Protein AF-A0A914SCD6-F1 (afdb_monomer)

Nearest PDB structures (foldseek):
  3iyv-assembly1_A  TM=6.593E-01  e=2.118E-25  Bos taurus
  5ods-assembly1_A  TM=9.027E-01  e=3.801E-19  Mus musculus
  5ods-assembly2_B  TM=9.040E-01  e=3.652E-19  Mus musculus
  6yai-assembly1_E  TM=6.264E-01  e=4.117E-19  Sus scrofa
  1bpo-assembly1_B  TM=8.041E-01  e=1.559E-13  Rattus norvegicus

Solvent-accessible surface area (backbone atoms only — not comparable to full-atom values): 30421 Å² total; per-residue (Å²): 130,85,79,73,74,76,74,79,79,78,81,74,92,81,86,79,89,78,91,68,92,52,94,88,54,47,83,71,48,78,44,74,17,76,67,70,43,30,37,39,36,34,31,64,75,38,34,40,37,31,24,34,62,88,81,63,46,80,74,48,76,52,77,52,94,64,98,43,59,78,68,46,77,45,81,34,69,94,65,31,27,36,36,33,33,21,73,80,70,48,78,46,78,49,62,76,53,64,80,52,54,41,61,50,32,45,74,71,70,35,50,71,57,27,44,54,50,18,61,75,54,71,33,66,68,29,66,62,51,51,50,55,50,38,49,41,28,48,70,73,67,60,38,59,66,62,28,21,42,54,32,48,74,32,76,88,48,69,39,74,66,51,53,50,58,32,58,73,45,73,58,56,94,87,42,43,43,42,56,51,34,52,50,39,30,66,67,40,90,86,47,57,36,50,62,67,58,29,45,54,56,46,52,51,30,54,76,69,72,37,64,66,60,52,54,51,38,52,75,69,59,33,49,42,53,34,70,70,50,20,60,63,34,39,80,80,37,57,72,59,17,45,53,29,29,62,72,34,65,82,41,64,69,61,44,45,50,53,30,54,76,69,67,44,52,74,55,41,56,54,48,27,63,76,68,73,48,85,73,65,61,66,63,50,49,53,52,39,54,75,66,66,47,93,56,44,29,57,46,54,39,59,36,42,68,38,91,74,51,79,42,60,60,68,59,53,50,50,54,27,59,77,71,68,39,58,70,45,43,50,54,22,48,58,65,70,49,71,81,59,50,68,91,46,12,68,59,47,33,49,56,43,52,53,24,43,76,75,38,49,73,59,27,51,51,42,61,76,66,54,69,65,85,47,41,57,43,67,62,50,19,56,50,26,47,77,63,66,40,48,72,60,19,46,76,38,50,87,50,61,70,59,40,43,53,49,63,71,68,58,86,75,83,60,59,70,61,52,42,56,52,47,69,74,47,53,57,66,56,31,47,54,41,38,49,49,31,53,74,77,42,57,76,69,38,34,51,47,31,32,51,40,47,55,76,40,29,85,72,58,33,61,73,56,55,52,52,50,31,58,75,71,65,36,61,68,47,45,36,57,34,34,66,72,41,48,91,80,55,75,51,35,67,55,47,46,51,36,36,54,36,25,51,76,70,68,36,54,68,60,30,50,47,47,69,70,74,53,85,45,47,64,66,69,62,51,54,53,50,55,66,72,62,66,72,79,84,127

Foldseek 3Di:
DPPDPDPDPPQDDDDDDDDDPDDPKDWPDWDAQPLQQWIWTAIQQQWIWIARNRPRHTQDIDHDDDPATFDDKADDRVQSWIWTQHPVRDIDTDHDDLQCSLVSCVVVVNLVCSLVRCVVNVGPPNLVSLVVVLCCVVPPVVPLLVSLLSLLVDVSNLDPVNLVSQQPDDADPNHGSSNSNVVSNVVPLPAARDPVNQCVVLLVCVVVVNVVVVVVCVVSNRYQQDDVSLVSCCVNDVVVSLSSCVNNLPCLVVNLLSCLVVLVLVVSVVSCVVSVNQDPLLVSLLVSVVVVDPCSLVNLLVQVPDVVRSDDNVSSLVSCVVVVVLVSNLSNLLVNCQVQDLVCQDVVQVNLLSCLVPPVVVSCVCLVVVSHDNHDLQVSLVSCVVSVVLLSNLVSDPDLVSNLVSLLVDPDDPLVSVLVSLVVDALVSSLVSLLSLLQNHDPVSLVSSLVSCQVCVVRNDVVSVLCSCVVSVVLVSSQSSLVSCVVPDLAQVSLLVNLVSCLVVVVVVVNVVSVVPPPRYDPVSSVVVVVVSPDDDD

Secondary structure (DSSP, 8-state):
------PPP-PPPP-------STT--EEEEEEETTTTEEEEEETTSEEEEEETTT--EEEEEE---SS-EEEEEEEGGGTEEEEEETT--EEEE---TTTHHHHHHHTT-HHHHHHHHHHTT-TTHHHHHHHHHHIIIIIS--HHHHHHHHHH-GGG-SHHHHHHHHHSPPBTTB-HHHHHHHHHHHSTTPPP-HHHHHHHHHHHHHTT-HHHHHHHHHTT-S---HHHHHHHHTT-HHHHHHHHHHH-S-HHHHHHHHHHHT-HHHHHHHHHHHT----HHHHHHHHHHTT-TTHHHHHHHHHTSSS-SS-HHHHHHHHHHTT-HHHHHHHHHHHTTT--GGGHHHHHHHHHHHHHH-HHHHHHHHHHT--SSS-HHHHHHHHHHTT-HHHHHHH---HHHHHHHHHH-SS--HHHHHHHHTTS-HHHHHHHHHHHHHS--HHHHHHHHHHHHHTHHHH-HHHHHHHHHHTT-HHHHHHHHHHHTTT---HHHHHHHHHHHHHTT-HHHHHHHHHH--SS-HHHHHHHHHHTT----

Sequence (538 aa):
VEVSPGGPETYQKKAVDIPFNDAGDFPVAIRVSEKYGLIHLLSKFNNIFAYELESMTPVYHSAIKLSAPAQLVAAWDQIGGYTVLTQDFNLVAISVNDMNIVPFMVHNGKHDLALKFATRCALPGAEELVVRRFEQLFHNDRDYFKAAELAAATPVLRTPETLRLFRQLPAVNGTSAANVYFNAILKNANAVLNKIETLEICNCAIAQNRPELIEKLLTEKKLTSCEELGDAVKRVNPRLAMKVYIEANDCPGKVVQLLAEQGDFDKIITYCQNTNYAPDYVGILRNVITSHSPKTAEFAYTLASQTPPLVDPEKIVDCFEEFSEVENCTKFLFRYLTQDTPENGRLQTRAIEMNLNHAPTVAEAILSRRIFNHYDKPYIAQLCEKAQLYTHALELYDNVSDIKRVLTLINKFDNDKIVEFCGKLSAEDCYECVEELVKHGGPERVQLACLIATKYSDFLGPDKIIKLFEHHRQNGALFFYLQSIVNHSTDPEVHFKYIQAAVRHKQIKDAERVCRESSYYDPSQVIAFLKEANLQTH

Radius of gyration: 52.38 Å; Cα contacts (8 Å, |Δi|>4): 637; chains: 1; bounding box: 115×58×143 Å

pLDDT: mean 86.35, std 8.69, range [26.77, 95.38]

Structure (mmCIF, N/CA/C/O backbone):
data_AF-A0A914SCD6-F1
#
_entry.id   AF-A0A914SCD6-F1
#
loop_
_atom_site.group_PDB
_atom_site.id
_atom_site.type_symbol
_atom_site.label_atom_id
_atom_site.label_alt_id
_atom_site.label_comp_id
_atom_site.label_asym_id
_atom_site.label_entity_id
_atom_site.label_seq_id
_atom_site.pdbx_PDB_ins_code
_atom_site.Cartn_x
_atom_site.Cartn_y
_atom_site.Cartn_z
_atom_site.occupancy
_atom_site.B_iso_or_equiv
_atom_site.auth_seq_id
_atom_site.auth_comp_id
_atom_site.auth_asym_id
_atom_site.auth_atom_id
_atom_site.pdbx_PDB_model_num
ATOM 1 N N . VAL A 1 1 ? 0.449 -14.466 42.108 1.00 32.69 1 VAL A N 1
ATOM 2 C CA . VAL A 1 1 ? 0.106 -14.647 43.534 1.00 32.69 1 VAL A CA 1
ATOM 3 C C . VAL A 1 1 ? -1.364 -14.985 43.565 1.00 32.69 1 VAL A C 1
ATOM 5 O O . VAL A 1 1 ? -2.181 -14.104 43.332 1.00 32.69 1 VAL A O 1
ATOM 8 N N . GLU A 1 2 ? -1.678 -16.272 43.679 1.00 26.77 2 GLU A N 1
ATOM 9 C CA . GLU A 1 2 ? -3.045 -16.730 43.913 1.00 26.77 2 GLU A CA 1
ATOM 10 C C . GLU A 1 2 ? -3.524 -16.075 45.206 1.00 26.77 2 GLU A C 1
ATOM 12 O O . GLU A 1 2 ? -2.927 -16.264 46.267 1.00 26.77 2 GLU A O 1
ATOM 17 N N . VAL A 1 3 ? -4.544 -15.228 45.102 1.00 30.94 3 VAL A N 1
ATOM 18 C CA . VAL A 1 3 ? -5.210 -14.697 46.284 1.00 30.94 3 VAL A CA 1
ATOM 19 C C . VAL A 1 3 ? -5.976 -15.872 46.867 1.00 30.94 3 VAL A C 1
ATOM 21 O O . VAL A 1 3 ? -6.982 -16.304 46.308 1.00 30.94 3 VAL A O 1
ATOM 24 N N . SER A 1 4 ? -5.447 -16.433 47.952 1.00 27.22 4 SER A N 1
ATOM 25 C CA . SER A 1 4 ? -6.161 -17.395 48.776 1.00 27.22 4 SER A CA 1
ATOM 26 C C . SER A 1 4 ? -7.534 -16.794 49.101 1.00 27.22 4 SER A C 1
ATOM 28 O O . SER A 1 4 ? -7.577 -15.651 49.571 1.00 27.22 4 SER A O 1
ATOM 30 N N . PRO A 1 5 ? -8.651 -17.502 48.846 1.00 38.53 5 PRO A N 1
ATOM 31 C CA . PRO A 1 5 ? -9.945 -17.052 49.327 1.00 38.53 5 PRO A CA 1
ATOM 32 C C . PRO A 1 5 ? -9.799 -16.883 50.835 1.00 38.53 5 PRO A C 1
ATOM 34 O O . PRO A 1 5 ? -9.271 -17.784 51.497 1.00 38.53 5 PRO A O 1
ATOM 37 N N . GLY A 1 6 ? -10.191 -15.724 51.367 1.00 34.34 6 GLY A N 1
ATOM 38 C CA . GLY A 1 6 ? -10.297 -15.545 52.812 1.00 34.34 6 GLY A CA 1
ATOM 39 C C . GLY A 1 6 ? -10.985 -16.777 53.396 1.00 34.34 6 GLY A C 1
ATOM 40 O O . GLY A 1 6 ? -11.965 -17.258 52.822 1.00 34.34 6 GLY A O 1
ATOM 41 N N . GLY A 1 7 ? -10.398 -17.350 54.452 1.00 35.62 7 GLY A N 1
ATOM 42 C CA . GLY A 1 7 ? -10.925 -18.559 55.082 1.00 35.62 7 GLY A CA 1
ATOM 43 C C . GLY A 1 7 ? -12.432 -18.420 55.329 1.00 35.62 7 GLY A C 1
ATOM 44 O O . GLY A 1 7 ? -12.891 -17.298 55.548 1.00 35.62 7 GLY A O 1
ATOM 45 N N . PRO A 1 8 ? -13.204 -19.518 55.252 1.00 42.41 8 PRO A N 1
ATOM 46 C CA . PRO A 1 8 ? -14.658 -19.450 55.289 1.00 42.41 8 PRO A CA 1
ATOM 47 C C . PRO A 1 8 ? -15.093 -18.655 56.516 1.00 42.41 8 PRO A C 1
ATOM 49 O O . PRO A 1 8 ? -14.756 -19.029 57.642 1.00 42.41 8 PRO A O 1
ATOM 52 N N . GLU A 1 9 ? -15.808 -17.549 56.294 1.00 52.47 9 GLU A N 1
ATOM 53 C CA . GLU A 1 9 ? -16.512 -16.867 57.370 1.00 52.47 9 GLU A CA 1
ATOM 54 C C . GLU A 1 9 ? -17.346 -17.925 58.089 1.00 52.47 9 GLU A C 1
ATOM 56 O O . GLU A 1 9 ? -18.191 -18.604 57.498 1.00 52.47 9 GLU A O 1
ATOM 61 N N . THR A 1 10 ? -17.039 -18.155 59.360 1.00 56.88 10 THR A N 1
ATOM 62 C CA . THR A 1 10 ? -17.741 -19.150 60.153 1.00 56.88 10 THR A CA 1
ATOM 63 C C . THR A 1 10 ? -19.144 -18.624 60.420 1.00 56.88 10 THR A C 1
ATOM 65 O O . THR A 1 10 ? -19.354 -17.782 61.293 1.00 56.88 10 THR A O 1
ATOM 68 N N . TYR A 1 11 ? -20.117 -19.108 59.643 1.00 67.31 11 TYR A N 1
ATOM 69 C CA . TYR A 1 11 ? -21.526 -18.787 59.845 1.00 67.31 11 TYR A CA 1
ATOM 70 C C . TYR A 1 11 ? -21.919 -19.085 61.295 1.00 67.31 11 TYR A C 1
ATOM 72 O O . TYR A 1 11 ? -21.835 -20.220 61.770 1.00 67.31 11 TYR A O 1
ATOM 80 N N . GLN A 1 12 ? -22.330 -18.047 62.019 1.00 75.56 12 GLN A N 1
ATOM 81 C CA . GLN A 1 12 ? -22.748 -18.184 63.408 1.00 75.56 12 GLN A CA 1
ATOM 82 C C . GLN A 1 12 ? -24.162 -18.758 63.483 1.00 75.56 12 GLN A C 1
ATOM 84 O O . GLN A 1 12 ? -25.046 -18.387 62.709 1.00 75.56 12 GLN A O 1
ATOM 89 N N . LYS A 1 13 ? -24.398 -19.642 64.457 1.00 79.88 13 LYS A N 1
ATOM 90 C CA . LYS A 1 13 ? -25.734 -20.179 64.724 1.00 79.88 13 LYS A CA 1
ATOM 91 C C . LYS A 1 13 ? -26.650 -19.046 65.197 1.00 79.88 13 LYS A C 1
ATOM 93 O O . LYS A 1 13 ? -26.409 -18.461 66.249 1.00 79.88 13 LYS A O 1
ATOM 98 N N . LYS A 1 14 ? -27.714 -18.770 64.441 1.00 81.38 14 LYS A N 1
ATOM 99 C CA . LYS A 1 14 ? -28.765 -17.809 64.806 1.00 81.38 14 LYS A CA 1
ATOM 100 C C . LYS A 1 14 ? -30.000 -18.552 65.313 1.00 81.38 14 LYS A C 1
ATOM 102 O O . LYS A 1 14 ? -30.354 -19.601 64.779 1.00 81.38 14 LYS A O 1
ATOM 107 N N . ALA A 1 15 ? -30.638 -18.013 66.347 1.00 84.38 15 ALA A N 1
ATOM 108 C CA . ALA A 1 15 ? -31.914 -18.491 66.870 1.00 84.38 15 ALA A CA 1
ATOM 109 C C . ALA A 1 15 ? -32.966 -17.401 66.653 1.00 84.38 15 ALA A C 1
ATOM 111 O O . ALA A 1 15 ? -32.705 -16.236 66.947 1.00 84.38 15 ALA A O 1
ATOM 112 N N . VAL A 1 16 ? -34.121 -17.778 66.105 1.00 84.38 16 VAL A N 1
ATOM 113 C CA . VAL A 1 16 ? -35.241 -16.871 65.837 1.00 84.38 16 VAL A CA 1
ATOM 114 C C . VAL A 1 16 ? -36.531 -17.542 66.273 1.00 84.38 16 VAL A C 1
ATOM 116 O O . VAL A 1 16 ? -36.774 -18.699 65.929 1.00 84.38 16 VAL A O 1
ATOM 119 N N . ASP A 1 17 ? -37.350 -16.793 67.004 1.00 85.12 17 ASP A N 1
ATOM 120 C CA . ASP A 1 17 ? -38.675 -17.230 67.418 1.00 85.12 17 ASP A CA 1
ATOM 121 C C . ASP A 1 17 ? -39.665 -17.079 66.258 1.00 85.12 17 ASP A C 1
ATOM 123 O O . ASP A 1 17 ? -39.754 -16.030 65.611 1.00 85.12 17 ASP A O 1
ATOM 127 N N . ILE A 1 18 ? -40.415 -18.147 65.986 1.00 84.00 18 ILE A N 1
ATOM 128 C CA . ILE A 1 18 ? -41.421 -18.183 64.923 1.00 84.00 18 ILE A CA 1
ATOM 129 C C . ILE A 1 18 ? -42.802 -18.016 65.568 1.00 84.00 18 ILE A C 1
ATOM 131 O O . ILE A 1 18 ? -43.191 -18.863 66.376 1.00 84.00 18 ILE A O 1
ATOM 135 N N . PRO A 1 19 ? -43.545 -16.939 65.253 1.00 80.81 19 PRO A N 1
ATOM 136 C CA . PRO A 1 19 ? -44.816 -16.653 65.904 1.00 80.81 19 PRO A CA 1
ATOM 137 C C . PRO A 1 19 ? -45.936 -17.518 65.312 1.00 80.81 19 PRO A C 1
ATOM 139 O O . PRO A 1 19 ? -46.457 -17.226 64.235 1.00 80.81 19 PRO A O 1
ATOM 142 N N . PHE A 1 20 ? -46.323 -18.571 66.031 1.00 80.81 20 PHE A N 1
ATOM 143 C CA . PHE A 1 20 ? -47.542 -19.334 65.755 1.00 80.81 20 PHE A CA 1
ATOM 144 C C . PHE A 1 20 ? -48.718 -18.692 66.498 1.00 80.81 20 PHE A C 1
ATOM 146 O O . PHE A 1 20 ? -48.682 -18.565 67.721 1.00 80.81 20 PHE A O 1
ATOM 153 N N . ASN A 1 21 ? -49.746 -18.265 65.761 1.00 75.12 21 ASN A N 1
ATOM 154 C CA . ASN A 1 21 ? -50.896 -17.556 66.338 1.00 75.12 21 ASN A CA 1
ATOM 155 C C . ASN A 1 21 ? -51.893 -18.496 67.038 1.00 75.12 21 ASN A C 1
ATOM 157 O O . ASN A 1 21 ? -52.619 -18.059 67.929 1.00 75.12 21 ASN A O 1
ATOM 161 N N . ASP A 1 22 ? -51.915 -19.777 66.660 1.00 80.94 22 ASP A N 1
ATOM 162 C CA . ASP A 1 22 ? -52.897 -20.754 67.127 1.00 80.94 22 ASP A CA 1
ATOM 163 C C . ASP A 1 22 ? -52.264 -21.816 68.033 1.00 80.94 22 ASP A C 1
ATOM 165 O O . ASP A 1 22 ? -51.225 -22.409 67.725 1.00 80.94 22 ASP A O 1
ATOM 169 N N . ALA A 1 23 ? -52.933 -22.107 69.151 1.00 79.50 23 ALA A N 1
ATOM 170 C CA . ALA A 1 23 ? -52.507 -23.152 70.072 1.00 79.50 23 ALA A CA 1
ATOM 171 C C . ALA A 1 23 ? -52.566 -24.533 69.388 1.00 79.50 23 ALA A C 1
ATOM 173 O O . ALA A 1 23 ? -53.633 -25.002 68.994 1.00 79.50 23 ALA A O 1
ATOM 174 N N . GLY A 1 24 ? -51.411 -25.196 69.272 1.00 83.06 24 GLY A N 1
ATOM 175 C CA . GLY A 1 24 ? -51.281 -26.510 68.632 1.00 83.06 24 GLY A CA 1
ATOM 176 C C . GLY A 1 24 ? -50.812 -26.484 67.172 1.00 83.06 24 GLY A C 1
ATOM 177 O O . GLY A 1 24 ? -50.695 -27.563 66.579 1.00 83.06 24 GLY A O 1
ATOM 178 N N . ASP A 1 25 ? -50.514 -25.304 66.612 1.00 87.12 25 ASP A N 1
ATOM 179 C CA . ASP A 1 25 ? -49.787 -25.192 65.345 1.00 87.12 25 ASP A CA 1
ATOM 180 C C . ASP A 1 25 ? -48.282 -25.438 65.551 1.00 87.12 25 ASP A C 1
ATOM 182 O O . ASP A 1 25 ? -47.710 -25.088 66.585 1.00 87.12 25 ASP A O 1
ATOM 186 N N . PHE A 1 26 ? -47.636 -26.074 64.576 1.00 87.44 26 PHE A N 1
ATOM 187 C CA . PHE A 1 26 ? -46.202 -26.370 64.607 1.00 87.44 26 PHE A CA 1
ATOM 188 C C . PHE A 1 26 ? -45.638 -26.566 63.190 1.00 87.44 26 PHE A C 1
ATOM 190 O O . PHE A 1 26 ? -46.405 -26.843 62.263 1.00 87.44 26 PHE A O 1
ATOM 197 N N . PRO A 1 27 ? -44.309 -26.451 62.985 1.00 89.94 27 PRO A N 1
ATOM 198 C CA . PRO A 1 27 ? -43.684 -26.674 61.682 1.00 89.94 27 PRO A CA 1
ATOM 199 C C . PRO A 1 27 ? -43.875 -28.112 61.182 1.00 89.94 27 PRO A C 1
ATOM 201 O O . PRO A 1 27 ? -43.497 -29.064 61.861 1.00 89.94 27 PRO A O 1
ATOM 204 N N . VAL A 1 28 ? -44.395 -28.271 59.966 1.00 89.06 28 VAL A N 1
ATOM 205 C CA . VAL A 1 28 ? -44.527 -29.568 59.278 1.00 89.06 28 VAL A CA 1
ATOM 206 C C . VAL A 1 28 ? -43.415 -29.766 58.254 1.00 89.06 28 VAL A C 1
ATOM 208 O O . VAL A 1 28 ? -42.903 -30.874 58.106 1.00 89.06 28 VAL A O 1
ATOM 211 N N . ALA A 1 29 ? -43.009 -28.704 57.556 1.00 89.94 29 ALA A N 1
ATOM 212 C CA . ALA A 1 29 ? -41.937 -28.777 56.572 1.00 89.94 29 ALA A CA 1
ATOM 213 C C . ALA A 1 29 ? -41.103 -27.496 56.543 1.00 89.94 29 ALA A C 1
ATOM 215 O O . ALA A 1 29 ? -41.631 -26.396 56.697 1.00 89.94 29 ALA A O 1
ATOM 216 N N . ILE A 1 30 ? -39.802 -27.658 56.294 1.00 91.56 30 ILE A N 1
ATOM 217 C CA . ILE A 1 30 ? -38.857 -26.567 56.043 1.00 91.56 30 ILE A CA 1
ATOM 218 C C . ILE A 1 30 ? -38.157 -26.839 54.711 1.00 91.56 30 ILE A C 1
ATOM 220 O O . ILE A 1 30 ? -37.683 -27.952 54.459 1.00 91.56 30 ILE A O 1
ATOM 224 N N . ARG A 1 31 ? -38.106 -25.824 53.848 1.00 91.19 31 ARG A N 1
ATOM 225 C CA . ARG A 1 31 ? -37.447 -25.864 52.541 1.00 91.19 31 ARG A CA 1
ATOM 226 C C . ARG A 1 31 ? -36.629 -24.603 52.340 1.00 91.19 31 ARG A C 1
ATOM 228 O O . ARG A 1 31 ? -37.102 -23.510 52.619 1.00 91.19 31 ARG A O 1
ATOM 235 N N . VAL A 1 32 ? -35.405 -24.759 51.857 1.00 91.00 32 VAL A N 1
ATOM 236 C CA . VAL A 1 32 ? -34.537 -23.630 51.527 1.00 91.00 32 VAL A CA 1
ATOM 237 C C . VAL A 1 32 ? -34.610 -23.422 50.024 1.00 91.00 32 VAL A C 1
ATOM 239 O O . VAL A 1 32 ? -34.386 -24.352 49.259 1.00 91.00 32 VAL A O 1
ATOM 242 N N . SER A 1 33 ? -34.963 -22.212 49.612 1.00 90.81 33 SER A N 1
ATOM 243 C CA . SER A 1 33 ? -34.889 -21.775 48.227 1.00 90.81 33 SER A CA 1
ATOM 244 C C . SER A 1 33 ? -33.496 -21.229 47.971 1.00 90.81 33 SER A C 1
ATOM 246 O O . SER A 1 33 ? -33.182 -20.109 48.378 1.00 90.81 33 SER A O 1
ATOM 248 N N . GLU A 1 34 ? -32.657 -22.015 47.302 1.00 87.06 34 GLU A N 1
ATOM 249 C CA . GLU A 1 34 ? -31.309 -21.585 46.915 1.00 87.06 34 GLU A CA 1
ATOM 250 C C . GLU A 1 34 ? -31.360 -20.407 45.935 1.00 87.06 34 GLU A C 1
ATOM 252 O O . GLU A 1 34 ? -30.579 -19.469 46.061 1.00 87.06 34 GLU A O 1
ATOM 257 N N . LYS A 1 35 ? -32.350 -20.401 45.027 1.00 86.75 35 LYS A N 1
ATOM 258 C CA . LYS A 1 35 ? -32.558 -19.335 44.035 1.00 86.75 35 LYS A CA 1
ATOM 259 C C . LYS A 1 35 ? -32.722 -17.952 44.675 1.00 86.75 35 LYS A C 1
ATOM 261 O O . LYS A 1 35 ? -32.164 -16.983 44.173 1.00 86.75 35 LYS A O 1
ATOM 266 N N . TYR A 1 36 ? -33.496 -17.853 45.758 1.00 88.38 36 TYR A N 1
ATOM 267 C CA . TYR A 1 36 ? -33.789 -16.573 46.419 1.00 88.38 36 TYR A CA 1
ATOM 268 C C . TYR A 1 36 ? -33.015 -16.370 47.735 1.00 88.38 36 TYR A C 1
ATOM 270 O O . TYR A 1 36 ? -32.993 -15.272 48.297 1.00 88.38 36 TYR A O 1
ATOM 278 N N . GLY A 1 37 ? -32.383 -17.417 48.268 1.00 89.62 37 GLY A N 1
ATOM 279 C CA . GLY A 1 37 ? -31.825 -17.405 49.620 1.00 89.62 37 GLY A CA 1
ATOM 280 C C . GLY A 1 37 ? -32.912 -17.195 50.679 1.00 89.62 37 GLY A C 1
ATOM 281 O O . GLY A 1 37 ? -32.752 -16.361 51.572 1.00 89.62 37 GLY A O 1
ATOM 282 N N . LEU A 1 38 ? -34.040 -17.902 50.551 1.00 91.69 38 LEU A N 1
ATOM 283 C CA . LEU A 1 38 ? -35.157 -17.850 51.501 1.00 91.69 38 LEU A CA 1
ATOM 284 C C . LEU A 1 38 ? -35.377 -19.204 52.176 1.00 91.69 38 LEU A C 1
ATOM 286 O O . LEU A 1 38 ? -35.292 -20.250 51.542 1.00 91.69 38 LEU A O 1
ATOM 290 N N . ILE A 1 39 ? -35.737 -19.181 53.453 1.00 92.12 39 ILE A N 1
ATOM 291 C CA . ILE A 1 39 ? -36.229 -20.333 54.201 1.00 92.12 39 ILE A CA 1
ATOM 292 C C . ILE A 1 39 ? -37.753 -20.279 54.183 1.00 92.12 39 ILE A C 1
ATOM 294 O O . ILE A 1 39 ? -38.355 -19.372 54.756 1.00 92.12 39 ILE A O 1
ATOM 298 N N . HIS A 1 40 ? -38.371 -21.266 53.552 1.00 92.00 40 HIS A N 1
ATOM 299 C CA . HIS A 1 40 ? -39.804 -21.496 53.572 1.00 92.00 40 HIS A CA 1
ATOM 300 C C . HIS A 1 40 ? -40.162 -22.497 54.667 1.00 92.00 40 HIS A C 1
ATOM 302 O O . HIS A 1 40 ? -39.595 -23.588 54.728 1.00 92.00 40 HIS A O 1
ATOM 308 N N . LEU A 1 41 ? -41.133 -22.148 55.502 1.00 91.81 41 LEU A N 1
ATOM 309 C CA . LEU A 1 41 ? -41.687 -23.030 56.519 1.00 91.81 41 LEU A CA 1
ATOM 310 C C . LEU A 1 41 ? -43.194 -23.141 56.325 1.00 91.81 41 LEU A C 1
ATOM 312 O O . LEU A 1 41 ? -43.879 -22.130 56.189 1.00 91.81 41 LEU A O 1
ATOM 316 N N . LEU A 1 42 ? -43.689 -24.375 56.324 1.00 90.94 42 LEU A N 1
ATOM 317 C CA . LEU A 1 42 ? -45.110 -24.701 56.295 1.00 90.94 42 LEU A CA 1
ATOM 318 C C . LEU A 1 42 ? -45.509 -25.275 57.652 1.00 90.94 42 LEU A C 1
ATOM 320 O O . LEU A 1 42 ? -44.866 -26.211 58.138 1.00 90.94 42 LEU A O 1
ATOM 324 N N . SER A 1 43 ? -46.561 -24.729 58.250 1.00 90.38 43 SER A N 1
ATOM 325 C CA . SER A 1 43 ? -47.109 -25.203 59.518 1.00 90.38 43 SER A CA 1
ATOM 326 C C . SER A 1 43 ? -48.237 -26.224 59.336 1.00 90.38 43 SER A C 1
ATOM 328 O O . SER A 1 43 ? -48.745 -26.435 58.232 1.00 90.38 43 SER A O 1
ATOM 330 N N . LYS A 1 44 ? -48.649 -26.857 60.437 1.00 86.56 44 LYS A N 1
ATOM 331 C CA . LYS A 1 44 ? -49.753 -27.822 60.476 1.00 86.56 44 LYS A CA 1
ATOM 332 C C . LYS A 1 44 ? -51.094 -27.191 60.123 1.00 86.56 44 LYS A C 1
ATOM 334 O O . LYS A 1 44 ? -51.922 -27.853 59.503 1.00 86.56 44 LYS A O 1
ATOM 339 N N . PHE A 1 45 ? -51.315 -25.937 60.504 1.00 86.69 45 PHE A N 1
ATOM 340 C CA . PHE A 1 45 ? -52.529 -25.191 60.162 1.00 86.69 45 PHE A CA 1
ATOM 341 C C . PHE A 1 45 ? -52.408 -24.411 58.852 1.00 86.69 45 PHE A C 1
ATOM 343 O O . PHE A 1 45 ? -53.151 -23.463 58.620 1.00 86.69 45 PHE A O 1
ATOM 350 N N . ASN A 1 46 ? -51.520 -24.853 57.956 1.00 86.50 46 ASN A N 1
ATOM 351 C CA . ASN A 1 46 ? -51.340 -24.281 56.626 1.00 86.50 46 ASN A CA 1
ATOM 352 C C . ASN A 1 46 ? -50.906 -22.803 56.666 1.00 86.50 46 ASN A C 1
ATOM 354 O O . ASN A 1 46 ? -51.258 -22.029 55.780 1.00 86.50 46 ASN A O 1
ATOM 358 N N . ASN A 1 47 ? -50.120 -22.398 57.668 1.00 88.44 47 ASN A N 1
ATOM 359 C CA . ASN A 1 47 ? -49.434 -21.108 57.648 1.00 88.44 47 ASN A CA 1
ATOM 360 C C . ASN A 1 47 ? -48.108 -21.247 56.900 1.00 88.44 47 ASN A C 1
ATOM 362 O O . ASN A 1 47 ? -47.342 -22.184 57.144 1.00 88.44 47 ASN A O 1
ATOM 366 N N . ILE A 1 48 ? -47.833 -20.308 55.994 1.00 90.62 48 ILE A N 1
ATOM 367 C CA . ILE A 1 48 ? -46.540 -20.192 55.325 1.00 90.62 48 ILE A CA 1
ATOM 368 C C . ILE A 1 48 ? -45.741 -19.055 55.933 1.00 90.62 48 ILE A C 1
ATOM 370 O O . ILE A 1 48 ? -46.236 -17.940 56.110 1.00 90.62 48 ILE A O 1
ATOM 374 N N . PHE A 1 49 ? -44.474 -19.339 56.186 1.00 91.50 49 PHE A N 1
ATOM 375 C CA . PHE A 1 49 ? -43.492 -18.364 56.612 1.00 91.50 49 PHE A CA 1
ATOM 376 C C . PHE A 1 49 ? -42.342 -18.361 55.613 1.00 91.50 49 PHE A C 1
ATOM 378 O O . PHE A 1 49 ? -41.906 -19.416 55.151 1.00 91.50 49 PHE A O 1
ATOM 385 N N . ALA A 1 50 ? -41.848 -17.176 55.280 1.00 91.94 50 ALA A N 1
ATOM 386 C CA . ALA A 1 50 ? -40.630 -16.993 54.508 1.00 91.94 50 ALA A CA 1
ATOM 387 C C . ALA A 1 50 ? -39.671 -16.117 55.311 1.00 91.94 50 ALA A C 1
ATOM 389 O O . ALA A 1 50 ? -40.043 -15.011 55.701 1.00 91.94 50 ALA A O 1
ATOM 390 N N . TYR A 1 51 ? -38.452 -16.594 55.532 1.00 91.75 51 TYR A N 1
ATOM 391 C CA . TYR A 1 51 ? -37.375 -15.868 56.205 1.00 91.75 51 TYR A CA 1
ATOM 392 C C . TYR A 1 51 ? -36.185 -15.727 55.267 1.00 91.75 51 TYR A C 1
ATOM 394 O O . TYR A 1 51 ? -35.923 -16.618 54.465 1.00 91.75 51 TYR A O 1
ATOM 402 N N . GLU A 1 52 ? -35.456 -14.622 55.351 1.00 90.81 52 GLU A N 1
ATOM 403 C CA . GLU A 1 52 ? -34.219 -14.471 54.589 1.00 90.81 52 GLU A CA 1
ATOM 404 C C . GLU A 1 52 ? -33.081 -15.261 55.251 1.00 90.81 52 GLU A C 1
ATOM 406 O O . GLU A 1 52 ? -32.919 -15.210 56.467 1.00 90.81 52 GLU A O 1
ATOM 411 N N . LEU A 1 53 ? -32.331 -16.029 54.457 1.00 88.88 53 LEU A N 1
ATOM 412 C CA . LEU A 1 53 ? -31.400 -17.055 54.936 1.00 88.88 53 LEU A CA 1
ATOM 413 C C . LEU A 1 53 ? -30.248 -16.496 55.786 1.00 88.88 53 LEU A C 1
ATOM 415 O O . LEU A 1 53 ? -29.846 -17.127 56.760 1.00 88.88 53 LEU A O 1
ATOM 419 N N . GLU A 1 54 ? -29.708 -15.328 55.434 1.00 85.00 54 GLU A N 1
ATOM 420 C CA . GLU A 1 54 ? -28.520 -14.771 56.086 1.00 85.00 54 GLU A CA 1
ATOM 421 C C . GLU A 1 54 ? -28.868 -14.016 57.374 1.00 85.00 54 GLU A C 1
ATOM 423 O O . GLU A 1 54 ? -28.258 -14.209 58.428 1.00 85.00 54 GLU A O 1
ATOM 428 N N . SER A 1 55 ? -29.864 -13.141 57.307 1.00 85.00 55 SER A N 1
ATOM 429 C CA . SER A 1 55 ? -30.298 -12.269 58.394 1.00 85.00 55 SER A CA 1
ATOM 430 C C . SER A 1 55 ? -31.328 -12.919 59.315 1.00 85.00 55 SER A C 1
ATOM 432 O O . SER A 1 55 ? -31.484 -12.456 60.442 1.00 85.00 55 SER A O 1
ATOM 434 N N . MET A 1 56 ? -32.012 -13.976 58.861 1.00 86.25 56 MET A N 1
ATOM 435 C CA . MET A 1 56 ? -33.199 -14.559 59.500 1.00 86.25 56 MET A CA 1
ATOM 436 C C . MET A 1 56 ? -34.331 -13.537 59.698 1.00 86.25 56 MET A C 1
ATOM 438 O O . MET A 1 56 ? -35.183 -13.689 60.574 1.00 86.25 56 MET A O 1
ATOM 442 N N . THR A 1 57 ? -34.364 -12.485 58.873 1.00 88.88 57 THR A N 1
ATOM 443 C CA . THR A 1 57 ? -35.432 -11.480 58.902 1.00 88.88 57 THR A CA 1
ATOM 444 C C . THR A 1 57 ? -36.709 -12.090 58.319 1.00 88.88 57 THR A C 1
ATOM 446 O O . THR A 1 57 ? -36.652 -12.656 57.221 1.00 88.88 57 THR A O 1
ATOM 449 N N . PRO A 1 58 ? -37.874 -11.977 58.986 1.00 89.75 58 PRO A N 1
ATOM 450 C CA . PRO A 1 58 ? -39.133 -12.437 58.412 1.00 89.75 58 PRO A CA 1
ATOM 451 C C . PRO A 1 58 ? -39.421 -11.641 57.144 1.00 89.75 58 PRO A C 1
ATOM 453 O O . PRO A 1 58 ? -39.385 -10.414 57.160 1.00 89.75 58 PRO A O 1
ATOM 456 N N . VAL A 1 59 ? -39.722 -12.316 56.045 1.00 90.25 59 VAL A N 1
ATOM 457 C CA . VAL A 1 59 ? -40.098 -11.707 54.767 1.00 90.25 59 VAL A CA 1
ATOM 458 C C . VAL A 1 59 ? -41.609 -11.725 54.625 1.00 90.25 59 VAL A C 1
ATOM 460 O O . VAL A 1 59 ? -42.197 -10.655 54.503 1.00 90.25 59 VAL A O 1
ATOM 463 N N . TYR A 1 60 ? -42.232 -12.903 54.711 1.00 89.69 60 TYR A N 1
ATOM 464 C CA . TYR A 1 60 ? -43.666 -13.106 54.495 1.00 89.69 60 TYR A CA 1
ATOM 465 C C . TYR A 1 60 ? -44.250 -14.063 55.539 1.00 89.69 60 TYR A C 1
ATOM 467 O O . TYR A 1 60 ? -43.598 -15.033 55.920 1.00 89.69 60 TYR A O 1
ATOM 475 N N . HIS A 1 61 ? -45.480 -13.798 55.974 1.00 89.19 61 HIS A N 1
ATOM 476 C CA . HIS A 1 61 ? -46.277 -14.673 56.832 1.00 89.19 61 HIS A CA 1
ATOM 477 C C . HIS A 1 61 ? -47.737 -14.551 56.391 1.00 89.19 61 HIS A C 1
ATOM 479 O O . HIS A 1 61 ? -48.290 -13.451 56.398 1.00 89.19 61 HIS A O 1
ATOM 485 N N . SER A 1 62 ? -48.357 -15.663 55.991 1.00 87.69 62 SER A N 1
ATOM 486 C CA . SER A 1 62 ? -49.808 -15.723 55.794 1.00 87.69 62 SER A CA 1
ATOM 487 C C . SER A 1 62 ? -50.344 -17.151 55.887 1.00 87.69 62 SER A C 1
ATOM 489 O O . SER A 1 62 ? -49.601 -18.109 55.682 1.00 87.69 62 SER A O 1
ATOM 491 N N . ALA A 1 63 ? -51.642 -17.287 56.150 1.00 85.12 63 ALA A N 1
ATOM 492 C CA . ALA A 1 63 ? -52.350 -18.555 56.033 1.00 85.12 63 ALA A CA 1
ATOM 493 C C . ALA A 1 63 ? -52.669 -18.840 54.558 1.00 85.12 63 ALA A C 1
ATOM 495 O O . ALA A 1 63 ? -53.211 -17.982 53.856 1.00 85.12 63 ALA A O 1
ATOM 496 N N . ILE A 1 64 ? -52.380 -20.052 54.089 1.00 84.38 64 ILE A N 1
ATOM 497 C CA . ILE A 1 64 ? -52.799 -20.523 52.767 1.00 84.38 64 ILE A CA 1
ATOM 498 C C . ILE A 1 64 ? -54.016 -21.435 52.888 1.00 84.38 64 ILE A C 1
ATOM 500 O O . ILE A 1 64 ? -54.160 -22.223 53.823 1.00 84.38 64 ILE A O 1
ATOM 504 N N . LYS A 1 65 ? -54.907 -21.353 51.900 1.00 77.56 65 LYS A N 1
ATOM 505 C CA . LYS A 1 65 ? -56.032 -22.280 51.789 1.00 77.56 65 LYS A CA 1
ATOM 506 C C . LYS A 1 65 ? -55.565 -23.545 51.079 1.00 77.56 65 LYS A C 1
ATOM 508 O O . LYS A 1 65 ? -55.441 -23.552 49.859 1.00 77.56 65 LYS A O 1
ATOM 513 N N . LEU A 1 66 ? -55.325 -24.600 51.851 1.00 81.38 66 LEU A N 1
ATOM 514 C CA . LEU A 1 66 ? -55.198 -25.963 51.339 1.00 81.38 66 LEU A CA 1
ATOM 515 C C . LEU A 1 66 ? -56.531 -26.697 51.526 1.00 81.38 66 LEU A C 1
ATOM 517 O O . LEU A 1 66 ? -57.235 -26.473 52.511 1.00 81.38 66 LEU A O 1
ATOM 521 N N . SER A 1 67 ? -56.887 -27.546 50.566 1.00 80.88 67 SER A N 1
ATOM 522 C CA . SER A 1 67 ? -58.139 -28.315 50.564 1.00 80.88 67 SER A CA 1
ATOM 523 C C . SER A 1 67 ? -58.167 -29.416 51.632 1.00 80.88 67 SER A C 1
ATOM 525 O O . SER A 1 67 ? -59.230 -29.747 52.153 1.00 80.88 67 SER A O 1
ATOM 527 N N . ALA A 1 68 ? -56.994 -29.930 52.004 1.00 82.62 68 ALA A N 1
ATOM 528 C CA . ALA A 1 68 ? -56.774 -30.872 53.095 1.00 82.62 68 ALA A CA 1
ATOM 529 C C . ALA A 1 68 ? -55.363 -30.663 53.694 1.00 82.62 68 ALA A C 1
ATOM 531 O O . ALA A 1 68 ? -54.564 -29.915 53.120 1.00 82.62 68 ALA A O 1
ATOM 532 N N . PRO A 1 69 ? -55.018 -31.294 54.835 1.00 83.06 69 PRO A N 1
ATOM 533 C CA . PRO A 1 69 ? -53.676 -31.209 55.409 1.00 83.06 69 PRO A CA 1
ATOM 534 C C . PRO A 1 69 ? -52.583 -31.662 54.431 1.00 83.06 69 PRO A C 1
ATOM 536 O O . PRO A 1 69 ? -52.785 -32.590 53.641 1.00 83.06 69 PRO A O 1
ATOM 539 N N . ALA A 1 70 ? -51.410 -31.031 54.513 1.00 85.50 70 ALA A N 1
ATOM 540 C CA . ALA A 1 70 ? -50.234 -31.422 53.741 1.00 85.50 70 ALA A CA 1
ATOM 541 C C . ALA A 1 70 ? -49.792 -32.853 54.095 1.00 85.50 70 ALA A C 1
ATOM 543 O O . ALA A 1 70 ? -49.547 -33.168 55.259 1.00 85.50 70 ALA A O 1
ATOM 544 N N . GLN A 1 71 ? -49.668 -33.712 53.084 1.00 85.81 71 GLN A N 1
ATOM 545 C CA . GLN A 1 71 ? -49.183 -35.085 53.214 1.00 85.81 71 GLN A CA 1
ATOM 546 C C . GLN A 1 71 ? -47.706 -35.198 52.828 1.00 85.81 71 GLN A C 1
ATOM 548 O O . GLN A 1 71 ? -46.938 -35.869 53.515 1.00 85.81 71 GLN A O 1
ATOM 553 N N . LEU A 1 72 ? -47.300 -34.543 51.737 1.00 88.44 72 LEU A N 1
ATOM 554 C CA . LEU A 1 72 ? -45.921 -34.549 51.256 1.00 88.44 72 LEU A CA 1
ATOM 555 C C . LEU A 1 72 ? -45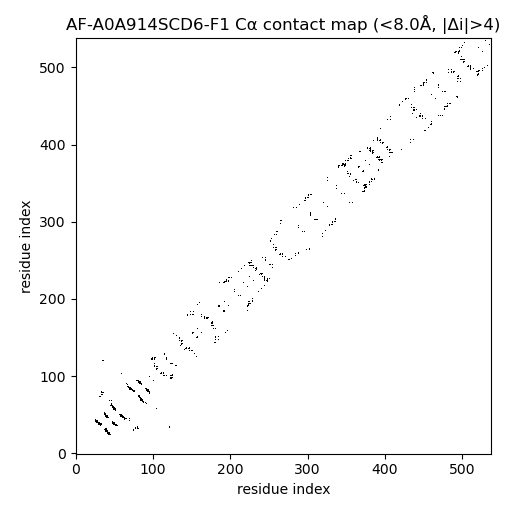.521 -33.155 50.782 1.00 88.44 72 LEU A C 1
ATOM 557 O O . LEU A 1 72 ? -46.287 -32.481 50.100 1.00 88.44 72 LEU A O 1
ATOM 561 N N . VAL A 1 73 ? -44.308 -32.734 51.139 1.00 90.44 73 VAL A N 1
ATOM 562 C CA . VAL A 1 73 ? -43.741 -31.447 50.723 1.00 90.44 73 VAL A CA 1
ATOM 563 C C . VAL A 1 73 ? -42.404 -31.685 50.037 1.00 90.44 73 VAL A C 1
ATOM 565 O O . VAL A 1 73 ? -41.466 -32.176 50.671 1.00 90.44 73 VAL A O 1
ATOM 568 N N . ALA A 1 74 ? -42.286 -31.309 48.767 1.00 90.31 74 ALA A N 1
ATOM 569 C CA . ALA A 1 74 ? -41.067 -31.476 47.976 1.00 90.31 74 ALA A CA 1
ATOM 570 C C . ALA A 1 74 ? -40.523 -30.121 47.510 1.00 90.31 74 ALA A C 1
ATOM 572 O O . ALA A 1 74 ? -41.292 -29.228 47.158 1.00 90.31 74 ALA A O 1
ATOM 573 N N . ALA A 1 75 ? -39.198 -29.959 47.524 1.00 87.62 75 ALA A N 1
ATOM 574 C CA . ALA A 1 75 ? -38.555 -28.779 46.950 1.00 87.62 75 ALA A CA 1
ATOM 575 C C . ALA A 1 75 ? -38.778 -28.740 45.431 1.00 87.62 75 ALA A C 1
ATOM 577 O O . ALA A 1 75 ? -38.835 -29.786 44.783 1.00 87.62 75 ALA A O 1
ATOM 578 N N . TRP A 1 76 ? -38.905 -27.538 44.875 1.00 88.75 76 TRP A N 1
ATOM 579 C CA . TRP A 1 76 ? -38.933 -27.321 43.434 1.00 88.75 76 TRP A CA 1
ATOM 580 C C . TRP A 1 76 ? -37.978 -26.181 43.077 1.00 88.75 76 TRP A C 1
ATOM 582 O O . TRP A 1 76 ? -38.358 -25.010 42.995 1.00 88.75 76 TRP A O 1
ATOM 592 N N . ASP A 1 77 ? -36.720 -26.553 42.854 1.00 83.50 77 ASP A N 1
ATOM 593 C CA . ASP A 1 77 ? -35.606 -25.606 42.737 1.00 83.50 77 ASP A CA 1
ATOM 594 C C . ASP A 1 77 ? -35.729 -24.691 41.512 1.00 83.50 77 ASP A C 1
ATOM 596 O O . ASP A 1 77 ? -35.405 -23.507 41.587 1.00 83.50 77 ASP A O 1
ATOM 600 N N . GLN A 1 78 ? -36.292 -25.191 40.404 1.00 83.75 78 GLN A N 1
ATOM 601 C CA . GLN A 1 78 ? -36.490 -24.410 39.173 1.00 83.75 78 GLN A CA 1
ATOM 602 C C . GLN A 1 78 ? -37.344 -23.150 39.388 1.00 83.75 78 GLN A C 1
ATOM 604 O O . GLN A 1 78 ? -37.035 -22.092 38.840 1.00 83.75 78 GLN A O 1
ATOM 609 N N . ILE A 1 79 ? -38.402 -23.242 40.200 1.00 83.81 79 ILE A N 1
ATOM 610 C CA . ILE A 1 79 ? -39.254 -22.091 40.543 1.00 83.81 79 ILE A CA 1
ATOM 611 C C . ILE A 1 79 ? -38.804 -21.401 41.839 1.00 83.81 79 ILE A C 1
ATOM 613 O O . ILE A 1 79 ? -39.443 -20.450 42.282 1.00 83.81 79 ILE A O 1
ATOM 617 N N . GLY A 1 80 ? -37.717 -21.878 42.460 1.00 83.50 80 GLY A N 1
ATOM 618 C CA . GLY A 1 80 ? -37.230 -21.405 43.755 1.00 83.50 80 GLY A CA 1
ATOM 619 C C . GLY A 1 80 ? -38.271 -21.543 44.866 1.00 83.50 80 GLY A C 1
ATOM 620 O O . GLY A 1 80 ? -38.364 -20.664 45.721 1.00 83.50 80 GLY A O 1
ATOM 621 N N . GLY A 1 81 ? -39.083 -22.599 44.817 1.00 89.06 81 GLY A N 1
ATOM 622 C CA . GLY A 1 81 ? -40.238 -22.801 45.684 1.00 89.06 81 GLY A CA 1
ATOM 623 C C . GLY A 1 81 ? -40.388 -24.254 46.126 1.00 89.06 81 GLY A C 1
ATOM 624 O O . GLY A 1 81 ? -39.419 -25.012 46.188 1.00 89.06 81 GLY A O 1
ATOM 625 N N . TYR A 1 82 ? -41.610 -24.655 46.458 1.00 91.38 82 TYR A N 1
ATOM 626 C CA . TYR A 1 82 ? -41.917 -26.018 46.883 1.00 91.38 82 TYR A CA 1
ATOM 627 C C . TYR A 1 82 ? -43.333 -26.427 46.479 1.00 91.38 82 TYR A C 1
ATOM 629 O O . TYR A 1 82 ? -44.206 -25.594 46.239 1.00 91.38 82 TYR A O 1
ATOM 637 N N . THR A 1 83 ? -43.553 -27.734 46.393 1.00 92.56 83 THR A N 1
ATOM 638 C CA . THR A 1 83 ? -44.860 -28.335 46.131 1.00 92.56 83 THR A CA 1
ATOM 639 C C . THR A 1 83 ? -45.386 -29.019 47.377 1.00 92.56 83 THR A C 1
ATOM 641 O O . THR A 1 83 ? -44.623 -29.583 48.164 1.00 92.56 83 THR A O 1
ATOM 644 N N . VAL A 1 84 ? -46.700 -28.959 47.549 1.00 92.00 84 VAL A N 1
ATOM 645 C CA . VAL A 1 84 ? -47.436 -29.590 48.636 1.00 92.00 84 VAL A CA 1
ATOM 646 C C . VAL A 1 84 ? -48.477 -30.511 48.015 1.00 92.00 84 VAL A C 1
ATOM 648 O O . VAL A 1 84 ? -49.362 -30.045 47.302 1.00 92.00 84 VAL A O 1
ATOM 651 N N . LEU A 1 85 ? -48.362 -31.810 48.282 1.00 92.00 85 LEU A N 1
ATOM 652 C CA . LEU A 1 85 ? -49.408 -32.789 48.015 1.00 92.00 85 LEU A CA 1
ATOM 653 C C . LEU A 1 85 ? -50.258 -32.921 49.276 1.00 92.00 85 LEU A C 1
ATOM 655 O O . LEU A 1 85 ? -49.738 -33.265 50.340 1.00 92.00 85 LEU A O 1
ATOM 659 N N . THR A 1 86 ? -51.544 -32.627 49.170 1.00 89.94 86 THR A N 1
ATOM 660 C CA . THR A 1 86 ? -52.512 -32.747 50.266 1.00 89.94 86 THR A CA 1
ATOM 661 C C . THR A 1 86 ? -53.109 -34.158 50.329 1.00 89.94 86 THR A C 1
ATOM 663 O O . THR A 1 86 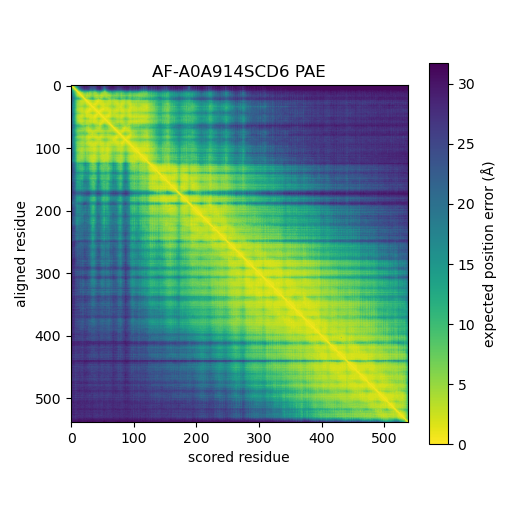? -52.991 -34.940 49.387 1.00 89.94 86 THR A O 1
ATOM 666 N N . GLN A 1 87 ? -53.760 -34.503 51.445 1.00 87.88 87 GLN A N 1
ATOM 667 C CA . GLN A 1 87 ? -54.370 -35.833 51.649 1.00 87.88 87 GLN A CA 1
ATOM 668 C C . GLN A 1 87 ? -55.464 -36.200 50.634 1.00 87.88 87 GLN A C 1
ATOM 670 O O . GLN A 1 87 ? -55.721 -37.376 50.397 1.00 87.88 87 GLN A O 1
ATOM 675 N N . ASP A 1 88 ? -56.116 -35.206 50.041 1.00 91.50 88 ASP A N 1
ATOM 676 C CA . ASP A 1 88 ? -57.099 -35.362 48.968 1.00 91.50 88 ASP A CA 1
ATOM 677 C C . ASP A 1 88 ? -56.456 -35.368 47.567 1.00 91.50 88 ASP A C 1
ATOM 679 O O . ASP A 1 88 ? -57.149 -35.208 46.567 1.00 91.50 88 ASP A O 1
ATOM 683 N N . PHE A 1 89 ? -55.136 -35.577 47.492 1.00 88.88 89 PHE A N 1
ATOM 684 C CA . PHE A 1 89 ? -54.337 -35.658 46.266 1.00 88.88 89 PHE A CA 1
ATOM 685 C C . PHE A 1 89 ? -54.316 -34.379 45.413 1.00 88.88 89 PHE A C 1
ATOM 687 O O . PHE A 1 89 ? -53.967 -34.430 44.232 1.00 88.88 89 PHE A O 1
ATOM 694 N N . ASN A 1 90 ? -54.614 -33.219 46.005 1.00 91.06 90 ASN A N 1
ATOM 695 C CA . ASN A 1 90 ? -54.404 -31.936 45.342 1.00 91.06 90 ASN A CA 1
ATOM 696 C C . ASN A 1 90 ? -52.930 -31.520 45.441 1.00 91.06 90 ASN A C 1
ATOM 698 O O . ASN A 1 90 ? -52.305 -31.588 46.501 1.00 91.06 90 ASN A O 1
ATOM 702 N N . LEU A 1 91 ? -52.367 -31.081 44.315 1.00 90.25 91 LEU A N 1
ATOM 703 C CA . LEU A 1 91 ? -50.991 -30.600 44.233 1.00 90.25 91 LEU A CA 1
ATOM 704 C C . LEU A 1 91 ? -50.986 -29.073 44.159 1.00 90.25 91 LEU A C 1
ATOM 706 O O . LEU A 1 91 ? -51.491 -28.491 43.199 1.00 90.25 91 LEU A O 1
ATOM 710 N N . VAL A 1 92 ? -50.389 -28.425 45.156 1.00 90.75 92 VAL A N 1
ATOM 711 C CA . VAL A 1 92 ? -50.259 -26.965 45.229 1.00 90.75 92 VAL A CA 1
ATOM 712 C C . VAL A 1 92 ? -48.788 -26.584 45.131 1.00 90.75 92 VAL A C 1
ATOM 714 O O . VAL A 1 92 ? -47.963 -27.076 45.897 1.00 90.75 92 VAL A O 1
ATOM 717 N N . ALA A 1 93 ? -48.450 -25.700 44.195 1.00 90.94 93 ALA A N 1
ATOM 718 C CA . ALA A 1 93 ? -47.111 -25.132 44.069 1.00 90.94 93 ALA A CA 1
ATOM 719 C C . ALA A 1 93 ? -47.062 -23.746 44.720 1.00 90.94 93 ALA A C 1
ATOM 721 O O . ALA A 1 93 ? -47.946 -22.919 44.503 1.00 90.94 93 ALA A O 1
ATOM 722 N N . ILE A 1 94 ? -46.022 -23.497 45.514 1.00 90.00 94 ILE A N 1
ATOM 723 C CA . ILE A 1 94 ? -45.798 -22.235 46.219 1.00 90.00 94 ILE A CA 1
ATOM 724 C C . ILE A 1 94 ? -44.423 -21.713 45.816 1.00 90.00 94 ILE A C 1
ATOM 726 O O . ILE A 1 94 ? -43.415 -22.395 46.003 1.00 90.00 94 ILE A O 1
ATOM 730 N N . SER A 1 95 ? -44.376 -20.496 45.278 1.00 90.81 95 SER A N 1
ATOM 731 C CA . SER A 1 95 ? -43.144 -19.827 44.855 1.00 90.81 95 SER A CA 1
ATOM 732 C C . SER A 1 95 ? -43.192 -18.327 45.128 1.00 90.81 95 SER A C 1
ATOM 734 O O . SER A 1 95 ? -44.247 -17.747 45.390 1.00 90.81 95 SER A O 1
ATOM 736 N N . VAL A 1 96 ? -42.023 -17.693 45.060 1.00 90.75 96 VAL A N 1
ATOM 737 C CA . VAL A 1 96 ? -41.893 -16.236 45.136 1.00 90.75 96 VAL A CA 1
ATOM 738 C C . VAL A 1 96 ? -42.411 -15.609 43.839 1.00 90.75 96 VAL A C 1
ATOM 740 O O . VAL A 1 96 ? -42.195 -16.143 42.753 1.00 90.75 96 VAL A O 1
ATOM 743 N N . ASN A 1 97 ? -43.107 -14.475 43.950 1.00 90.19 97 ASN A N 1
ATOM 744 C CA . ASN A 1 97 ? -43.493 -13.662 42.799 1.00 90.19 97 ASN A CA 1
ATOM 745 C C . ASN A 1 97 ? -42.437 -12.574 42.564 1.00 90.19 97 ASN A C 1
ATOM 747 O O . ASN A 1 97 ? -42.389 -11.591 43.310 1.00 90.19 97 ASN A O 1
ATOM 751 N N . ASP A 1 98 ? -41.637 -12.747 41.512 1.00 87.81 98 ASP A N 1
ATOM 752 C CA . ASP A 1 98 ? -40.504 -11.877 41.172 1.00 87.81 98 ASP A CA 1
ATOM 753 C C . ASP A 1 98 ? -40.897 -10.401 41.006 1.00 87.81 98 ASP A C 1
ATOM 755 O O . ASP A 1 98 ? -40.133 -9.519 41.390 1.00 87.81 98 ASP A O 1
ATOM 759 N N . MET A 1 99 ? -42.108 -10.117 40.515 1.00 86.00 99 MET A N 1
ATOM 760 C CA . MET A 1 99 ? -42.582 -8.747 40.273 1.00 86.00 99 MET A CA 1
ATOM 761 C C . MET A 1 99 ? -42.999 -8.018 41.554 1.00 86.00 99 MET A C 1
ATOM 763 O O . MET A 1 99 ? -42.911 -6.796 41.631 1.00 86.00 99 MET A O 1
ATOM 767 N N . ASN A 1 100 ? -43.481 -8.755 42.558 1.00 88.38 100 ASN A N 1
ATOM 768 C CA . ASN A 1 100 ? -44.160 -8.169 43.718 1.00 88.38 100 ASN A CA 1
ATOM 769 C C . ASN A 1 100 ? -43.363 -8.275 45.019 1.00 88.38 100 ASN A C 1
ATOM 771 O O . ASN A 1 100 ? -43.638 -7.528 45.958 1.00 88.38 100 ASN A O 1
ATOM 775 N N . ILE A 1 101 ? -42.378 -9.173 45.100 1.00 88.69 101 ILE A N 1
ATOM 776 C CA . ILE A 1 101 ? -41.627 -9.407 46.338 1.00 88.69 101 ILE A CA 1
ATOM 777 C C . ILE A 1 101 ? -40.832 -8.172 46.785 1.00 88.69 101 ILE A C 1
ATOM 779 O O . ILE A 1 101 ? -40.843 -7.832 47.968 1.00 88.69 101 ILE A O 1
ATOM 783 N N . VAL A 1 102 ? -40.207 -7.457 45.845 1.00 87.88 102 VAL A N 1
ATOM 784 C CA . VAL A 1 102 ? -39.427 -6.245 46.136 1.00 87.88 102 VAL A CA 1
ATOM 785 C C . VAL A 1 102 ? -40.344 -5.094 46.584 1.00 87.88 102 VAL A C 1
ATOM 787 O O . VAL A 1 102 ? -40.134 -4.596 47.694 1.00 87.88 102 VAL A O 1
ATOM 790 N N . PRO A 1 103 ? -41.413 -4.719 45.840 1.00 86.75 103 PRO A N 1
ATOM 791 C CA . PRO A 1 103 ? -42.397 -3.743 46.319 1.00 86.75 103 PRO A CA 1
ATOM 792 C C . PRO A 1 103 ? -42.987 -4.090 47.691 1.00 86.75 103 PRO A C 1
ATOM 794 O O . PRO A 1 103 ? -43.159 -3.212 48.536 1.00 86.75 103 PRO A O 1
ATOM 797 N N . PHE A 1 104 ? -43.254 -5.373 47.945 1.00 88.38 104 PHE A N 1
ATOM 798 C CA . PHE A 1 104 ? -43.795 -5.841 49.218 1.00 88.38 104 PHE A CA 1
ATOM 799 C C . PHE A 1 104 ? -42.818 -5.642 50.385 1.00 88.38 104 PHE A C 1
ATOM 801 O O . PHE A 1 104 ? -43.215 -5.169 51.451 1.00 88.38 104 PHE A O 1
ATOM 808 N N . MET A 1 105 ? -41.534 -5.967 50.211 1.00 88.38 105 MET A N 1
ATOM 809 C CA . MET A 1 105 ? -40.519 -5.725 51.246 1.00 88.38 105 MET A CA 1
ATOM 810 C C . MET A 1 105 ? -40.362 -4.228 51.545 1.00 88.38 105 MET A C 1
ATOM 812 O O . MET A 1 105 ? -40.277 -3.842 52.711 1.00 88.38 105 MET A O 1
ATOM 816 N N . VAL A 1 106 ? -40.379 -3.391 50.502 1.00 85.25 106 VAL A N 1
ATOM 817 C CA . VAL A 1 106 ? -40.301 -1.925 50.608 1.00 85.25 106 VAL A CA 1
ATOM 818 C C . VAL A 1 106 ? -41.506 -1.361 51.359 1.00 85.25 106 VAL A C 1
ATOM 820 O O . VAL A 1 106 ? -41.325 -0.560 52.272 1.00 85.25 106 VAL A O 1
ATOM 823 N N . HIS A 1 107 ? -42.725 -1.802 51.031 1.00 87.06 107 HIS A N 1
ATOM 824 C CA . HIS A 1 107 ? -43.947 -1.365 51.715 1.00 87.06 107 HIS A CA 1
ATOM 825 C C . HIS A 1 107 ? -43.935 -1.718 53.210 1.00 87.06 107 HIS A C 1
ATOM 827 O O . HIS A 1 107 ? -44.393 -0.939 54.039 1.00 87.06 107 HIS A O 1
ATOM 833 N N . ASN A 1 108 ? -43.337 -2.857 53.565 1.00 85.75 108 ASN A N 1
ATOM 834 C CA . ASN A 1 108 ? -43.183 -3.303 54.950 1.00 85.75 108 ASN A CA 1
ATOM 835 C C . ASN A 1 108 ? -41.968 -2.685 55.675 1.00 85.75 108 ASN A C 1
ATOM 837 O O . ASN A 1 108 ? -41.542 -3.212 56.704 1.00 85.75 108 ASN A O 1
ATOM 841 N N . GLY A 1 109 ? -41.375 -1.611 55.139 1.00 82.81 109 GLY A N 1
ATOM 842 C CA . GLY A 1 109 ? -40.279 -0.865 55.769 1.00 82.81 109 GLY A CA 1
ATOM 843 C C . GLY A 1 109 ? -38.911 -1.556 55.734 1.00 82.81 109 GLY A C 1
ATOM 844 O O . GLY A 1 109 ? -37.973 -1.101 56.384 1.00 82.81 109 GLY A O 1
ATOM 845 N N . LYS A 1 110 ? -38.755 -2.650 54.977 1.00 84.50 110 LYS A N 1
ATOM 846 C CA . LYS A 1 110 ? -37.510 -3.437 54.899 1.00 84.50 110 LYS A CA 1
ATOM 847 C C . LYS A 1 110 ? -36.652 -2.997 53.712 1.00 84.50 110 LYS A C 1
ATOM 849 O O . LYS A 1 110 ? -36.284 -3.814 52.873 1.00 84.50 110 LYS A O 1
ATOM 854 N N . HIS A 1 111 ? -36.347 -1.703 53.629 1.00 80.94 111 HIS A N 1
ATOM 855 C CA . HIS A 1 111 ? -35.670 -1.098 52.474 1.00 80.94 111 HIS A CA 1
ATOM 856 C C . HIS A 1 111 ? -34.273 -1.683 52.209 1.00 80.94 111 HIS A C 1
ATOM 858 O O . HIS A 1 111 ? -33.977 -2.059 51.076 1.00 80.94 111 HIS A O 1
ATOM 864 N N . ASP A 1 112 ? -33.443 -1.834 53.246 1.00 81.06 112 ASP A N 1
ATOM 865 C CA . ASP A 1 112 ? -32.082 -2.377 53.101 1.00 81.06 112 ASP A CA 1
ATOM 866 C C . ASP A 1 112 ? -32.084 -3.853 52.687 1.00 81.06 112 ASP A C 1
ATOM 868 O O . ASP A 1 112 ? -31.259 -4.286 51.880 1.00 81.06 112 ASP A O 1
ATOM 872 N N . LEU A 1 113 ? -33.037 -4.630 53.215 1.00 84.75 113 LEU A N 1
ATOM 873 C CA . LEU A 1 113 ? -33.222 -6.028 52.834 1.00 84.75 113 LEU A CA 1
ATOM 874 C C . LEU A 1 113 ? -33.716 -6.131 51.393 1.00 84.75 113 LEU A C 1
ATOM 876 O O . LEU A 1 113 ? -33.180 -6.932 50.638 1.00 84.75 113 LEU A O 1
ATOM 880 N N . ALA A 1 114 ? -34.694 -5.305 51.007 1.00 85.31 114 ALA A N 1
ATOM 881 C CA . ALA A 1 114 ? -35.233 -5.268 49.653 1.00 85.31 114 ALA A CA 1
ATOM 882 C C . ALA A 1 114 ? -34.135 -4.967 48.629 1.00 85.31 114 ALA A C 1
ATOM 884 O O . ALA A 1 114 ? -34.056 -5.653 47.618 1.00 85.31 114 ALA A O 1
ATOM 885 N N . LEU A 1 115 ? -33.252 -4.007 48.922 1.00 81.75 115 LEU A N 1
ATOM 886 C CA . LEU A 1 115 ? -32.118 -3.669 48.064 1.00 81.75 115 LEU A CA 1
ATOM 887 C C . LEU A 1 115 ? -31.151 -4.851 47.918 1.00 81.75 115 LEU A C 1
ATOM 889 O O . LEU A 1 115 ? -30.872 -5.284 46.804 1.00 81.75 115 LEU A O 1
ATOM 893 N N . LYS A 1 116 ? -30.673 -5.416 49.037 1.00 82.38 116 LYS A N 1
ATOM 894 C CA . LYS A 1 116 ? -29.751 -6.566 49.016 1.00 82.38 116 LYS A CA 1
ATOM 895 C C . LYS A 1 116 ? -30.359 -7.770 48.302 1.00 82.38 116 LYS A C 1
ATOM 897 O O . LYS A 1 116 ? -29.692 -8.408 47.493 1.00 82.38 116 LYS A O 1
ATOM 902 N N . PHE A 1 117 ? -31.624 -8.062 48.587 1.00 84.00 117 PHE A N 1
ATOM 903 C CA . PHE A 1 117 ? -32.364 -9.172 48.004 1.00 84.00 117 PHE A CA 1
ATOM 904 C C . PHE A 1 117 ? -32.566 -8.985 46.498 1.00 84.00 117 PHE A C 1
ATOM 906 O O . PHE A 1 117 ? -32.306 -9.912 45.733 1.00 84.00 117 PHE A O 1
ATOM 913 N N . ALA A 1 118 ? -32.966 -7.785 46.067 1.00 84.81 118 ALA A N 1
ATOM 914 C CA . ALA A 1 118 ? -33.213 -7.482 44.665 1.00 84.81 118 ALA A CA 1
ATOM 915 C C . ALA A 1 118 ? -31.921 -7.499 43.835 1.00 84.81 118 ALA A C 1
ATOM 917 O O . ALA A 1 118 ? -31.914 -8.078 42.751 1.00 84.81 118 ALA A O 1
ATOM 918 N N . THR A 1 119 ? -30.815 -6.963 44.367 1.00 78.75 119 THR A N 1
ATOM 919 C CA . THR A 1 119 ? -29.500 -7.022 43.710 1.00 78.75 119 THR A CA 1
ATOM 920 C C . THR A 1 119 ? -28.954 -8.451 43.657 1.00 78.75 119 THR A C 1
ATOM 922 O O . THR A 1 119 ? -28.461 -8.872 42.615 1.00 78.75 119 THR A O 1
ATOM 925 N N . ARG A 1 120 ? -29.075 -9.231 44.744 1.00 82.56 120 ARG A N 1
ATOM 926 C CA . ARG A 1 120 ? -28.600 -10.627 44.806 1.00 82.56 120 ARG A CA 1
ATOM 927 C C . ARG A 1 120 ? -29.360 -11.547 43.853 1.00 82.56 120 ARG A C 1
ATOM 929 O O . ARG A 1 120 ? -28.752 -12.408 43.229 1.00 82.56 120 ARG A O 1
ATOM 936 N N . CYS A 1 121 ? -30.675 -11.368 43.757 1.00 83.19 121 CYS A N 1
ATOM 937 C CA . CYS A 1 121 ? -31.553 -12.236 42.970 1.00 83.19 121 CYS A CA 1
ATOM 938 C C . CYS A 1 121 ? -31.868 -11.673 41.570 1.00 83.19 121 CYS A C 1
ATOM 940 O O . CYS A 1 121 ? -32.701 -12.249 40.875 1.00 83.19 121 CYS A O 1
ATOM 942 N N . ALA A 1 122 ? -31.242 -10.556 41.171 1.00 79.19 122 ALA A N 1
ATOM 943 C CA . ALA A 1 122 ? -31.483 -9.848 39.908 1.00 79.19 122 ALA A CA 1
ATOM 944 C C . ALA A 1 122 ? -32.979 -9.570 39.626 1.00 79.19 122 ALA A C 1
ATOM 946 O O . ALA A 1 122 ? -33.479 -9.807 38.526 1.00 79.19 122 ALA A O 1
ATOM 947 N N . LEU A 1 123 ? -33.710 -9.095 40.640 1.00 84.25 123 LEU A N 1
ATOM 948 C CA . LEU A 1 123 ? -35.160 -8.889 40.571 1.00 84.25 123 LEU A CA 1
ATOM 949 C C . LEU A 1 123 ? -35.546 -7.512 40.004 1.00 84.25 123 LEU A C 1
ATOM 951 O O . LEU A 1 123 ? -34.845 -6.522 40.243 1.00 84.25 123 LEU A O 1
ATOM 955 N N . PRO A 1 124 ? -36.697 -7.410 39.313 1.00 76.94 124 PRO A N 1
ATOM 956 C CA . PRO A 1 124 ? -37.202 -6.143 38.791 1.00 76.94 124 PRO A CA 1
ATOM 957 C C . PRO A 1 124 ? -37.493 -5.143 39.923 1.00 76.94 124 PRO A C 1
ATOM 959 O O . PRO A 1 124 ? -37.996 -5.504 40.987 1.00 76.94 124 PRO A O 1
ATOM 962 N N . GLY A 1 125 ? -37.166 -3.868 39.696 1.00 74.75 125 GLY A N 1
ATOM 963 C CA . GLY A 1 125 ? -37.325 -2.789 40.683 1.00 74.75 125 GLY A CA 1
ATOM 964 C C . GLY A 1 125 ? -36.116 -2.559 41.603 1.00 74.75 125 GLY A C 1
ATOM 965 O O . GLY A 1 125 ? -36.109 -1.581 42.350 1.00 74.75 125 GLY A O 1
ATOM 966 N N . ALA A 1 126 ? -35.067 -3.391 41.522 1.00 75.44 126 ALA A N 1
ATOM 967 C CA . ALA A 1 126 ? -33.793 -3.142 42.209 1.00 75.44 126 ALA A CA 1
ATOM 968 C C . ALA A 1 126 ? -33.184 -1.786 41.809 1.00 75.44 126 ALA A C 1
ATOM 970 O O . ALA A 1 126 ? -32.679 -1.047 42.650 1.00 75.44 126 ALA A O 1
ATOM 971 N N . GLU A 1 127 ? -33.275 -1.456 40.521 1.00 76.44 127 GLU A N 1
ATOM 972 C CA . GLU A 1 127 ? -32.670 -0.272 39.910 1.00 76.44 127 GLU A CA 1
ATOM 973 C C . GLU A 1 127 ? -33.179 1.032 40.536 1.00 76.44 127 GLU A C 1
ATOM 975 O O . GLU A 1 127 ? -32.386 1.879 40.943 1.00 76.44 127 GLU A O 1
ATOM 980 N N . GLU A 1 128 ? -34.497 1.166 40.704 1.00 80.69 128 GLU A N 1
ATOM 981 C CA . GLU A 1 128 ? -35.108 2.363 41.291 1.00 80.69 128 GLU A CA 1
ATOM 982 C C . GLU A 1 128 ? -34.721 2.531 42.769 1.00 80.69 128 GLU A C 1
ATOM 984 O O . GLU A 1 128 ? -34.468 3.644 43.234 1.00 80.69 128 GLU A O 1
ATOM 989 N N . LEU A 1 129 ? -34.614 1.425 43.516 1.00 79.25 129 LEU A N 1
ATOM 990 C CA . LEU A 1 129 ? -34.171 1.455 44.912 1.00 79.25 129 LEU A CA 1
ATOM 991 C C . LEU A 1 129 ? -32.706 1.877 45.038 1.00 79.25 129 LEU A C 1
ATOM 993 O O . LEU A 1 129 ? -32.369 2.642 45.944 1.00 79.25 129 LEU A O 1
ATOM 997 N N . VAL A 1 130 ? -31.846 1.416 44.126 1.00 83.12 130 VAL A N 1
ATOM 998 C CA . VAL A 1 130 ? -30.441 1.833 44.065 1.00 83.12 130 VAL A CA 1
ATOM 999 C C . VAL A 1 130 ? -30.337 3.334 43.783 1.00 83.12 130 VAL A C 1
ATOM 1001 O O . VAL A 1 130 ? -29.587 4.022 44.476 1.00 83.12 130 VAL A O 1
ATOM 1004 N N . VAL A 1 131 ? -31.109 3.855 42.822 1.00 85.50 131 VAL A N 1
ATOM 1005 C CA . VAL A 1 131 ? -31.124 5.290 42.485 1.00 85.50 131 VAL A CA 1
ATOM 1006 C C . VAL A 1 131 ? -31.575 6.129 43.677 1.00 85.50 131 VAL A C 1
ATOM 1008 O O . VAL A 1 131 ? -30.862 7.046 44.078 1.00 85.50 131 VAL A O 1
ATOM 1011 N N . ARG A 1 132 ? -32.685 5.768 44.332 1.00 84.00 132 ARG A N 1
ATOM 1012 C CA . ARG A 1 132 ? -33.154 6.482 45.535 1.00 84.00 132 ARG A CA 1
ATOM 1013 C C . ARG A 1 132 ? -32.132 6.442 46.669 1.00 84.00 132 ARG A C 1
ATOM 1015 O O . ARG A 1 132 ? -31.948 7.430 47.379 1.00 84.00 132 ARG A O 1
ATOM 1022 N N . ARG A 1 133 ? -31.449 5.307 46.853 1.00 83.56 133 ARG A N 1
ATOM 1023 C CA . ARG A 1 133 ? -30.398 5.179 47.869 1.00 83.56 133 ARG A CA 1
ATOM 1024 C C . ARG A 1 133 ? -29.194 6.057 47.542 1.00 83.56 133 ARG A C 1
ATOM 1026 O O . ARG A 1 133 ? -28.643 6.682 48.446 1.00 83.56 133 ARG A O 1
ATOM 1033 N N . PHE A 1 134 ? -28.808 6.124 46.271 1.00 88.56 134 PHE A N 1
ATOM 1034 C CA . PHE A 1 134 ? -27.764 7.025 45.804 1.00 88.56 134 PHE A CA 1
ATOM 1035 C C . PHE A 1 134 ? -28.140 8.488 46.056 1.00 88.56 134 PHE A C 1
ATOM 1037 O O . PHE A 1 134 ? -27.353 9.210 46.659 1.00 88.56 134 PHE A O 1
ATOM 1044 N N . GLU A 1 135 ? -29.352 8.910 45.692 1.00 88.19 135 GLU A N 1
ATOM 1045 C CA . GLU A 1 135 ? -29.843 10.271 45.940 1.00 88.19 135 GLU A CA 1
ATOM 1046 C C . GLU A 1 135 ? -29.851 10.620 47.432 1.00 88.19 135 GLU A C 1
ATOM 1048 O O . GLU A 1 135 ? -29.441 11.716 47.810 1.00 88.19 135 GLU A O 1
ATOM 1053 N N . GLN A 1 136 ? -30.244 9.683 48.300 1.00 87.12 136 GLN A N 1
ATOM 1054 C CA . GLN A 1 136 ? -30.187 9.876 49.749 1.00 87.12 136 GLN A CA 1
ATOM 1055 C C . GLN A 1 136 ? -28.746 10.090 50.235 1.00 87.12 136 GLN A C 1
ATOM 1057 O O . GLN A 1 136 ? -28.482 11.052 50.958 1.00 87.12 136 GLN A O 1
ATOM 1062 N N . LEU A 1 137 ? -27.809 9.234 49.817 1.00 87.00 137 LEU A N 1
ATOM 1063 C CA . LEU A 1 137 ? -26.400 9.353 50.202 1.00 87.00 137 LEU A CA 1
ATOM 1064 C C . LEU A 1 137 ? -25.769 10.646 49.665 1.00 87.00 137 LEU A C 1
ATOM 1066 O O . LEU A 1 137 ? -24.987 11.296 50.360 1.00 87.00 137 LEU A O 1
ATOM 1070 N N . PHE A 1 138 ? -26.122 11.029 48.438 1.00 88.06 138 PHE A N 1
ATOM 1071 C CA . PHE A 1 138 ? -25.529 12.159 47.733 1.00 88.06 138 PHE A CA 1
ATOM 1072 C C . PHE A 1 138 ? -26.100 13.509 48.193 1.00 88.06 138 PHE A C 1
ATOM 1074 O O . PHE A 1 138 ? -25.338 14.443 48.445 1.00 88.06 138 PHE A O 1
ATOM 1081 N N . HIS A 1 139 ? -27.425 13.627 48.334 1.00 88.38 139 HIS A N 1
ATOM 1082 C CA . HIS A 1 139 ? -28.095 14.887 48.671 1.00 88.38 139 HIS A CA 1
ATOM 1083 C C . HIS A 1 139 ? -28.353 15.070 50.169 1.00 88.38 139 HIS A C 1
ATOM 1085 O O . HIS A 1 139 ? -28.112 16.166 50.684 1.00 88.38 139 HIS A O 1
ATOM 1091 N N . ASN A 1 140 ? -28.826 14.031 50.867 1.00 86.75 140 ASN A N 1
ATOM 1092 C CA . ASN A 1 140 ? -29.220 14.151 52.275 1.00 86.75 140 ASN A CA 1
ATOM 1093 C C . ASN A 1 140 ? -28.016 13.965 53.199 1.00 86.75 140 ASN A C 1
ATOM 1095 O O . ASN A 1 140 ? -27.715 14.845 54.003 1.00 86.75 140 ASN A O 1
ATOM 1099 N N . ASP A 1 141 ? -27.298 12.853 53.036 1.00 82.88 141 ASP A N 1
ATOM 1100 C CA . ASP A 1 141 ? -26.192 12.491 53.928 1.00 82.88 141 ASP A CA 1
ATOM 1101 C C . ASP A 1 141 ? -24.875 13.194 53.540 1.00 82.88 141 ASP A C 1
ATOM 1103 O O . ASP A 1 141 ? -23.950 13.269 54.350 1.00 82.88 141 ASP A O 1
ATOM 1107 N N . ARG A 1 142 ? -24.789 13.728 52.308 1.00 83.62 142 ARG A N 1
ATOM 1108 C CA . ARG A 1 142 ? -23.588 14.347 51.704 1.00 83.62 142 ARG A CA 1
ATOM 1109 C C . ARG A 1 142 ? -22.333 13.467 51.808 1.00 83.62 142 ARG A C 1
ATOM 1111 O O . ARG A 1 142 ? -21.206 13.969 51.824 1.00 83.62 142 ARG A O 1
ATOM 1118 N N . ASP A 1 143 ? -22.521 12.151 51.862 1.00 86.00 143 ASP A N 1
ATOM 1119 C CA . ASP A 1 143 ? -21.450 11.161 51.944 1.00 86.00 143 ASP A CA 1
ATOM 1120 C C . ASP A 1 143 ? -21.052 10.725 50.528 1.00 86.00 143 ASP A C 1
ATOM 1122 O O . ASP A 1 143 ? -21.469 9.687 50.004 1.00 86.00 143 ASP A O 1
ATOM 1126 N N . TYR A 1 144 ? -20.237 11.561 49.882 1.00 87.19 144 TYR A N 1
ATOM 1127 C CA . TYR A 1 144 ? -19.805 11.344 48.500 1.00 87.19 144 TYR A CA 1
ATOM 1128 C C . TYR A 1 144 ? -18.932 10.094 48.324 1.00 87.19 144 TYR A C 1
ATOM 1130 O O . TYR A 1 144 ? -18.887 9.543 47.226 1.00 87.19 144 TYR A O 1
ATOM 1138 N N . PHE A 1 145 ? -18.256 9.624 49.380 1.00 86.75 145 PHE A N 1
ATOM 1139 C CA . PHE A 1 145 ? -17.442 8.408 49.321 1.00 86.75 145 PHE A CA 1
ATOM 1140 C C . PHE A 1 145 ? -18.327 7.168 49.198 1.00 86.75 145 PHE A C 1
ATOM 1142 O O . PHE A 1 145 ? -18.142 6.385 48.267 1.00 86.75 145 PHE A O 1
ATOM 1149 N N . LYS A 1 146 ? -19.335 7.021 50.068 1.00 86.12 146 LYS A N 1
ATOM 1150 C CA . LYS A 1 146 ? -20.275 5.892 49.976 1.00 86.12 146 LYS A CA 1
ATOM 1151 C C . LYS A 1 146 ? -21.147 5.961 48.729 1.00 86.12 146 LYS A C 1
ATOM 1153 O O . LYS A 1 146 ? -21.444 4.927 48.137 1.00 86.12 146 LYS A O 1
ATOM 1158 N N . ALA A 1 147 ? -21.532 7.166 48.304 1.00 87.62 147 ALA A N 1
ATOM 1159 C CA . ALA A 1 147 ? -22.257 7.349 47.050 1.00 87.62 147 ALA A CA 1
ATOM 1160 C C . ALA A 1 147 ? -21.420 6.884 45.841 1.00 87.62 147 ALA A C 1
ATOM 1162 O O . ALA A 1 147 ? -21.940 6.198 44.962 1.00 87.62 147 ALA A O 1
ATOM 1163 N N . ALA A 1 148 ? -20.119 7.200 45.818 1.00 88.00 148 ALA A N 1
ATOM 1164 C CA . ALA A 1 148 ? -19.199 6.747 44.777 1.00 88.00 148 ALA A CA 1
ATOM 1165 C C . ALA A 1 148 ? -18.989 5.223 44.796 1.00 88.00 148 ALA A C 1
ATOM 1167 O O . ALA A 1 148 ? -18.974 4.606 43.735 1.00 88.00 148 ALA A O 1
ATOM 1168 N N . GLU A 1 149 ? -18.871 4.602 45.973 1.00 87.25 149 GLU A N 1
ATOM 1169 C CA . GLU A 1 149 ? -18.770 3.139 46.097 1.00 87.25 149 GLU A CA 1
ATOM 1170 C C . GLU A 1 149 ? -20.040 2.429 45.611 1.00 87.25 149 GLU A C 1
ATOM 1172 O O . GLU A 1 149 ? -19.951 1.451 44.867 1.00 87.25 149 GLU A O 1
ATOM 1177 N N . LEU A 1 150 ? -21.223 2.953 45.953 1.00 86.19 150 LEU A N 1
ATOM 1178 C CA . LEU A 1 150 ? -22.499 2.419 45.471 1.00 86.19 150 LEU A CA 1
ATOM 1179 C C . LEU A 1 150 ? -22.620 2.527 43.943 1.00 86.19 150 LEU A C 1
ATOM 1181 O O . LEU A 1 150 ? -23.052 1.573 43.289 1.00 86.19 150 LEU A O 1
ATOM 1185 N N . ALA A 1 151 ? -22.206 3.664 43.376 1.00 87.44 151 ALA A N 1
ATOM 1186 C CA . ALA A 1 151 ? -22.206 3.876 41.934 1.00 87.44 151 ALA A CA 1
ATOM 1187 C C . ALA A 1 151 ? -21.187 2.979 41.213 1.00 87.44 151 ALA A C 1
ATOM 1189 O O . ALA A 1 151 ? -21.489 2.419 40.164 1.00 87.44 151 ALA A O 1
ATOM 1190 N N . ALA A 1 152 ? -20.009 2.769 41.803 1.00 85.31 152 ALA A N 1
ATOM 1191 C CA . ALA A 1 152 ? -18.996 1.866 41.268 1.00 85.31 152 ALA A CA 1
ATOM 1192 C C . ALA A 1 152 ? -19.437 0.394 41.280 1.00 85.31 152 ALA A C 1
ATOM 1194 O O . ALA A 1 152 ? -19.084 -0.359 40.372 1.00 85.31 152 ALA A O 1
ATOM 1195 N N . ALA A 1 153 ? -20.201 -0.017 42.296 1.00 82.31 153 ALA A N 1
ATOM 1196 C CA . ALA A 1 153 ? -20.719 -1.376 42.423 1.00 82.31 153 ALA A CA 1
ATOM 1197 C C . ALA A 1 153 ? -21.922 -1.658 41.506 1.00 82.31 153 ALA A C 1
ATOM 1199 O O . ALA A 1 153 ? -22.171 -2.818 41.181 1.00 82.31 153 ALA A O 1
ATOM 1200 N N . THR A 1 154 ? -22.659 -0.623 41.082 1.00 82.44 154 THR A N 1
ATOM 1201 C CA . THR A 1 154 ? -23.932 -0.800 40.368 1.00 82.44 154 THR A CA 1
ATOM 1202 C C . THR A 1 154 ? -23.904 -0.185 38.966 1.00 82.44 154 THR A C 1
ATOM 1204 O O . THR A 1 154 ? -23.907 1.040 38.845 1.00 82.44 154 THR A O 1
ATOM 1207 N N . PRO A 1 155 ? -23.963 -0.992 37.886 1.00 81.12 155 PRO A N 1
ATOM 1208 C CA . PRO A 1 155 ? -23.899 -0.495 36.506 1.00 81.12 155 PRO A CA 1
ATOM 1209 C C . PRO A 1 155 ? -24.939 0.579 36.156 1.00 81.12 155 PRO A C 1
ATOM 1211 O O . PRO A 1 155 ? -24.628 1.499 35.407 1.00 81.12 155 PRO A O 1
ATOM 1214 N N . VAL A 1 156 ? -26.141 0.506 36.738 1.00 84.62 156 VAL A N 1
ATOM 1215 C CA . VAL A 1 156 ? -27.252 1.448 36.494 1.00 84.62 156 VAL A CA 1
ATOM 1216 C C . VAL A 1 156 ? -26.908 2.885 36.892 1.00 84.62 156 VAL A C 1
ATOM 1218 O O . VAL A 1 156 ? -27.426 3.828 36.308 1.00 84.62 156 VAL A O 1
ATOM 1221 N N . LEU A 1 157 ? -26.014 3.070 37.867 1.00 85.94 157 LEU A N 1
ATOM 1222 C CA . LEU A 1 157 ? -25.581 4.393 38.316 1.00 85.94 157 LEU A CA 1
ATOM 1223 C C . LEU A 1 157 ? -24.386 4.931 37.522 1.00 85.94 157 LEU A C 1
ATOM 1225 O O . LEU A 1 157 ? -24.033 6.096 37.688 1.00 85.94 157 LEU A O 1
ATOM 1229 N N . ARG A 1 158 ? -23.757 4.124 36.659 1.00 89.25 158 ARG A N 1
ATOM 1230 C CA . ARG A 1 158 ? -22.577 4.516 35.869 1.00 89.25 158 ARG A CA 1
ATOM 1231 C C . ARG A 1 158 ? -22.984 5.245 34.591 1.00 89.25 158 ARG A C 1
ATOM 1233 O O . ARG A 1 158 ? -22.670 4.823 33.478 1.00 89.25 158 ARG A O 1
ATOM 1240 N N . THR A 1 159 ? -23.710 6.342 34.769 1.00 89.19 159 THR A N 1
ATOM 1241 C CA . THR A 1 159 ? -24.300 7.155 33.703 1.00 89.19 159 THR A CA 1
ATOM 1242 C C . THR A 1 159 ? -23.616 8.522 33.592 1.00 89.19 159 THR A C 1
ATOM 1244 O O . THR A 1 159 ? -22.986 8.992 34.551 1.00 89.19 159 THR A O 1
ATOM 1247 N N . PRO A 1 160 ? -23.718 9.196 32.430 1.00 88.00 160 PRO A N 1
ATOM 1248 C CA . PRO A 1 160 ? -23.205 10.557 32.271 1.00 88.00 160 PRO A CA 1
ATOM 1249 C C . PRO A 1 160 ? -23.806 11.551 33.280 1.00 88.00 160 PRO A C 1
ATOM 1251 O O . PRO A 1 160 ? -23.117 12.478 33.710 1.00 88.00 160 PRO A O 1
ATOM 1254 N N . GLU A 1 161 ? -25.055 11.354 33.704 1.00 89.19 161 GLU A N 1
ATOM 1255 C CA . GLU A 1 161 ? -25.733 12.187 34.700 1.00 89.19 161 GLU A CA 1
ATOM 1256 C C . GLU A 1 161 ? -25.059 12.081 36.071 1.00 89.19 161 GLU A C 1
ATOM 1258 O O . GLU A 1 161 ? -24.723 13.107 36.668 1.00 89.19 161 GLU A O 1
ATOM 1263 N N . THR A 1 162 ? -24.785 10.861 36.540 1.00 89.31 162 THR A N 1
ATOM 1264 C CA . THR A 1 162 ? -24.092 10.629 37.814 1.00 89.31 162 THR A CA 1
ATOM 1265 C C . THR A 1 162 ? -22.708 11.270 37.806 1.00 89.31 162 THR A C 1
ATOM 1267 O O . THR A 1 162 ? -22.341 11.987 38.738 1.00 89.31 162 THR A O 1
ATOM 1270 N N . LEU A 1 163 ? -21.950 11.093 36.719 1.00 88.62 163 LEU A N 1
ATOM 1271 C CA . LEU A 1 163 ? -20.626 11.700 36.583 1.00 88.62 163 LEU A CA 1
ATOM 1272 C C . LEU A 1 163 ? -20.693 13.237 36.593 1.00 88.62 163 LEU A C 1
ATOM 1274 O O . LEU A 1 163 ? -19.860 13.900 37.220 1.00 88.62 163 LEU A O 1
ATOM 1278 N N . ARG A 1 164 ? -21.710 13.822 35.949 1.00 88.38 164 ARG A N 1
ATOM 1279 C CA . ARG A 1 164 ? -21.944 15.271 35.955 1.00 88.38 164 ARG A CA 1
ATOM 1280 C C . ARG A 1 164 ? -22.224 15.799 37.362 1.00 88.38 164 ARG A C 1
ATOM 1282 O O . ARG A 1 164 ? -21.709 16.868 37.695 1.00 88.38 164 ARG A O 1
ATOM 1289 N N . LEU A 1 165 ? -22.977 15.068 38.188 1.00 89.44 165 LEU A N 1
ATOM 1290 C CA . LEU A 1 165 ? -23.220 15.441 39.587 1.00 89.44 165 LEU A CA 1
ATOM 1291 C C . LEU A 1 165 ? -21.905 15.529 40.372 1.00 89.44 165 LEU A C 1
ATOM 1293 O O . LEU A 1 165 ? -21.640 16.547 41.011 1.00 89.44 165 LEU A O 1
ATOM 1297 N N . PHE A 1 166 ? -21.033 14.522 40.260 1.00 88.69 166 PHE A N 1
ATOM 1298 C CA . PHE A 1 166 ? -19.718 14.544 40.914 1.00 88.69 166 PHE A CA 1
ATOM 1299 C C . PHE A 1 166 ? -18.795 15.654 40.384 1.00 88.69 166 PHE A C 1
ATOM 1301 O O . PHE A 1 166 ? -17.981 16.188 41.135 1.00 88.69 166 PHE A O 1
ATOM 1308 N N . ARG A 1 167 ? -18.912 16.040 39.109 1.00 84.62 167 ARG A N 1
ATOM 1309 C CA . ARG A 1 167 ? -18.099 17.110 38.505 1.00 84.62 167 ARG A CA 1
ATOM 1310 C C . ARG A 1 167 ? -18.478 18.512 38.986 1.00 84.62 167 ARG A C 1
ATOM 1312 O O . ARG A 1 167 ? -17.613 19.381 39.041 1.00 84.62 167 ARG A O 1
ATOM 1319 N N . GLN A 1 168 ? -19.751 18.748 39.295 1.00 85.69 168 GLN A N 1
ATOM 1320 C CA . GLN A 1 168 ? -20.239 20.059 39.742 1.00 85.69 168 GLN A CA 1
ATOM 1321 C C . GLN A 1 168 ? -19.824 20.399 41.178 1.00 85.69 168 GLN A C 1
ATOM 1323 O O . GLN A 1 168 ? -19.895 21.560 41.580 1.00 85.69 168 GLN A O 1
ATOM 1328 N N . LEU A 1 169 ? -19.387 19.404 41.950 1.00 83.94 169 LEU A N 1
ATOM 1329 C CA . LEU A 1 169 ? -18.963 19.604 43.326 1.00 83.94 169 LEU A CA 1
ATOM 1330 C C . LEU A 1 169 ? -17.568 20.253 43.401 1.00 83.94 169 LEU A C 1
ATOM 1332 O O . LEU A 1 169 ? -16.665 19.884 42.643 1.00 83.94 169 LEU A O 1
ATOM 1336 N N . PRO A 1 170 ? -17.353 21.189 44.344 1.00 76.44 170 PRO A N 1
ATOM 1337 C CA . PRO A 1 170 ? -16.037 21.766 44.587 1.00 76.44 170 PRO A CA 1
ATOM 1338 C C . PRO A 1 170 ? -15.058 20.702 45.105 1.00 76.44 170 PRO A C 1
ATOM 1340 O O . PRO A 1 170 ? -15.449 19.727 45.749 1.00 76.44 170 PRO A O 1
ATOM 1343 N N . ALA A 1 171 ? -13.764 20.894 44.843 1.00 75.50 171 ALA A N 1
ATOM 1344 C CA . ALA A 1 171 ? -12.732 19.999 45.355 1.00 75.50 171 ALA A CA 1
ATOM 1345 C C . ALA A 1 171 ? -12.649 20.080 46.887 1.00 75.50 171 ALA A C 1
ATOM 1347 O O . ALA A 1 171 ? -12.564 21.168 47.456 1.00 75.50 171 ALA A O 1
ATOM 1348 N N . VAL A 1 172 ? -12.626 18.923 47.549 1.00 66.94 172 VAL A N 1
ATOM 1349 C CA . VAL A 1 172 ? -12.469 18.811 49.004 1.00 66.94 172 VAL A CA 1
ATOM 1350 C C . VAL A 1 172 ? -11.057 18.294 49.273 1.00 66.94 172 VAL A C 1
ATOM 1352 O O . VAL A 1 172 ? -10.649 17.275 48.718 1.00 66.94 172 VAL A O 1
ATOM 1355 N N . ASN A 1 173 ? -10.273 19.014 50.083 1.00 61.84 173 ASN A N 1
ATOM 1356 C CA . ASN A 1 173 ? -8.871 18.681 50.392 1.00 61.84 173 ASN A CA 1
ATOM 1357 C C . ASN A 1 173 ? -7.981 18.494 49.143 1.00 61.84 173 ASN A C 1
ATOM 1359 O O . ASN A 1 173 ? -7.156 17.584 49.081 1.00 61.84 173 ASN A O 1
ATOM 1363 N N . GLY A 1 174 ? -8.186 19.319 48.111 1.00 67.94 174 GLY A N 1
ATOM 1364 C CA . GLY A 1 174 ? -7.429 19.251 46.853 1.00 67.94 174 GLY A CA 1
ATOM 1365 C C . GLY A 1 174 ? -7.799 18.081 45.931 1.00 67.94 174 GLY A C 1
ATOM 1366 O O . GLY A 1 174 ? -7.293 18.015 44.813 1.00 67.94 174 GLY A O 1
ATOM 1367 N N . THR A 1 175 ? -8.706 17.190 46.345 1.00 70.69 175 THR A N 1
ATOM 1368 C CA . THR A 1 175 ? -9.218 16.096 45.508 1.00 70.69 175 THR A CA 1
ATOM 1369 C C . THR A 1 175 ? -10.598 16.472 44.973 1.00 70.69 175 THR A C 1
ATOM 1371 O O . THR A 1 175 ? -11.500 16.815 45.737 1.00 70.69 175 THR A O 1
ATOM 1374 N N . SER A 1 176 ? -10.781 16.437 43.651 1.00 79.69 176 SER A N 1
ATOM 1375 C CA . SER A 1 176 ? -12.103 16.647 43.054 1.00 79.69 176 SER A CA 1
ATOM 1376 C C . SER A 1 176 ? -13.031 15.477 43.392 1.00 79.69 176 SER A C 1
ATOM 1378 O O . SER A 1 176 ? -12.595 14.325 43.450 1.00 79.69 176 SER A O 1
ATOM 1380 N N . ALA A 1 177 ? -14.324 15.740 43.582 1.00 81.19 177 ALA A N 1
ATOM 1381 C CA . ALA A 1 177 ? -15.295 14.673 43.830 1.00 81.19 177 ALA A CA 1
ATOM 1382 C C . ALA A 1 177 ? -15.404 13.702 42.631 1.00 81.19 177 ALA A C 1
ATOM 1384 O O . ALA A 1 177 ? -15.623 12.508 42.819 1.00 81.19 177 ALA A O 1
ATOM 1385 N N . ALA A 1 178 ? -15.120 14.172 41.410 1.00 83.56 178 ALA A N 1
ATOM 1386 C CA . ALA A 1 178 ? -14.951 13.318 40.232 1.00 83.56 178 ALA A CA 1
ATOM 1387 C C . ALA A 1 178 ? -13.800 12.301 40.388 1.00 83.56 178 ALA A C 1
ATOM 1389 O O . ALA A 1 178 ? -13.960 11.135 40.036 1.00 83.56 178 ALA A O 1
ATOM 1390 N N . ASN A 1 179 ? -12.662 12.688 40.976 1.00 83.12 179 ASN A N 1
ATOM 1391 C CA . ASN A 1 179 ? -11.574 11.743 41.248 1.00 83.12 179 ASN A CA 1
ATOM 1392 C C . ASN A 1 179 ? -11.968 10.705 42.309 1.00 83.12 179 ASN A C 1
ATOM 1394 O O . ASN A 1 179 ? -11.513 9.567 42.231 1.00 83.12 179 ASN A O 1
ATOM 1398 N N . VAL A 1 180 ? -12.816 11.061 43.282 1.00 85.81 180 VAL A N 1
ATOM 1399 C CA . VAL A 1 180 ? -13.358 10.099 44.262 1.00 85.81 180 VAL A CA 1
ATOM 1400 C C . VAL A 1 180 ? -14.211 9.042 43.557 1.00 85.81 180 VAL A C 1
ATOM 1402 O O . VAL A 1 180 ? -14.015 7.853 43.804 1.00 85.81 180 VAL A O 1
ATOM 1405 N N . TYR A 1 181 ? -15.074 9.461 42.627 1.00 88.69 181 TYR A N 1
ATOM 1406 C CA . TYR A 1 181 ? -15.863 8.565 41.778 1.00 88.69 181 TYR A CA 1
ATOM 1407 C C . TYR A 1 181 ? -14.980 7.610 40.958 1.00 88.69 181 TYR A C 1
ATOM 1409 O O . TYR A 1 181 ? -15.124 6.392 41.061 1.00 88.69 181 TYR A O 1
ATOM 1417 N N . PHE A 1 182 ? -14.000 8.136 40.214 1.00 88.00 182 PHE A N 1
ATOM 1418 C CA . PHE A 1 182 ? -13.100 7.293 39.419 1.00 88.00 182 PHE A CA 1
ATOM 1419 C C . PHE A 1 182 ? -12.269 6.342 40.284 1.00 88.00 182 PHE A C 1
ATOM 1421 O O . PHE A 1 182 ? -12.131 5.171 39.943 1.00 88.00 182 PHE A O 1
ATOM 1428 N N . ASN A 1 183 ? -11.756 6.802 41.428 1.00 86.62 183 ASN A N 1
ATOM 1429 C CA . ASN A 1 183 ? -11.007 5.949 42.348 1.00 86.62 183 ASN A CA 1
ATOM 1430 C C . ASN A 1 183 ? -11.874 4.826 42.930 1.00 86.62 183 ASN A C 1
ATOM 1432 O O . ASN A 1 183 ? -11.370 3.722 43.111 1.00 86.62 183 ASN A O 1
ATOM 1436 N N . ALA A 1 184 ? -13.158 5.075 43.208 1.00 87.06 184 ALA A N 1
ATOM 1437 C CA . ALA A 1 184 ? -14.077 4.036 43.669 1.00 87.06 184 ALA A CA 1
ATOM 1438 C C . ALA A 1 184 ? -14.262 2.934 42.613 1.00 87.06 184 ALA A C 1
ATOM 1440 O O . ALA A 1 184 ? -14.218 1.754 42.953 1.00 87.06 184 ALA A O 1
ATOM 1441 N N . ILE A 1 185 ? -14.367 3.299 41.330 1.00 86.38 185 ILE A N 1
ATOM 1442 C CA . ILE A 1 185 ? -14.437 2.320 40.234 1.00 86.38 185 ILE A CA 1
ATOM 1443 C C . ILE A 1 185 ? -13.104 1.587 40.071 1.00 86.38 185 ILE A C 1
ATOM 1445 O O . ILE A 1 185 ? -13.077 0.362 40.044 1.00 86.38 185 ILE A O 1
ATOM 1449 N N . LEU A 1 186 ? -11.987 2.317 40.019 1.00 85.38 186 LEU A N 1
ATOM 1450 C CA . LEU A 1 186 ? -10.655 1.751 39.778 1.00 85.38 186 LEU A CA 1
ATOM 1451 C C . LEU A 1 186 ? -10.134 0.871 40.929 1.00 85.38 186 LEU A C 1
ATOM 1453 O O . LEU A 1 186 ? -9.198 0.094 40.712 1.00 85.38 186 LEU A O 1
ATOM 1457 N N . LYS A 1 187 ? -10.713 0.988 42.135 1.00 84.12 187 LYS A N 1
ATOM 1458 C CA . LYS A 1 187 ? -10.475 0.080 43.271 1.00 84.12 187 LYS A CA 1
ATOM 1459 C C . LYS A 1 187 ? -11.027 -1.323 43.019 1.00 84.12 187 LYS A C 1
ATOM 1461 O O . LYS A 1 187 ? -10.450 -2.287 43.517 1.00 84.12 187 LYS A O 1
ATOM 1466 N N . ASN A 1 188 ? -12.114 -1.451 42.259 1.00 77.56 188 ASN A N 1
ATOM 1467 C CA . ASN A 1 188 ? -12.659 -2.754 41.903 1.00 77.56 188 ASN A CA 1
ATOM 1468 C C . ASN A 1 188 ? -11.769 -3.399 40.837 1.00 77.56 188 ASN A C 1
ATOM 1470 O O . ASN A 1 188 ? -11.686 -2.921 39.709 1.00 77.56 188 ASN A O 1
ATOM 1474 N N . ALA A 1 189 ? -11.121 -4.512 41.189 1.00 67.62 189 ALA A N 1
ATOM 1475 C CA . ALA A 1 189 ? -10.142 -5.182 40.328 1.00 67.62 189 ALA A CA 1
ATOM 1476 C C . ALA A 1 189 ? -10.700 -5.593 38.951 1.00 67.62 189 ALA A C 1
ATOM 1478 O O . ALA A 1 189 ? -9.954 -5.611 37.977 1.00 67.62 189 ALA A O 1
ATOM 1479 N N . ASN A 1 190 ? -12.004 -5.873 38.867 1.00 72.62 190 ASN A N 1
ATOM 1480 C CA . ASN A 1 190 ? -12.673 -6.337 37.648 1.00 72.62 190 ASN A CA 1
ATOM 1481 C C . ASN A 1 190 ? -13.454 -5.232 36.916 1.00 72.62 190 ASN A C 1
ATOM 1483 O O . ASN A 1 190 ? -14.139 -5.518 35.935 1.00 72.62 190 ASN A O 1
ATOM 1487 N N . ALA A 1 191 ? -13.425 -3.986 37.399 1.00 78.62 191 ALA A N 1
ATOM 1488 C CA . ALA A 1 191 ? -14.208 -2.914 36.801 1.00 78.62 191 ALA A CA 1
ATOM 1489 C C . ALA A 1 191 ? -13.445 -2.245 35.649 1.00 78.62 191 ALA A C 1
ATOM 1491 O O . ALA A 1 191 ? -12.375 -1.669 35.838 1.00 78.62 191 ALA A O 1
ATOM 1492 N N . VAL A 1 192 ? -14.045 -2.275 34.459 1.00 86.50 192 VAL A N 1
ATOM 1493 C CA . VAL A 1 192 ? -13.595 -1.522 33.281 1.00 86.50 192 VAL A CA 1
ATOM 1494 C C . VAL A 1 192 ? -14.421 -0.243 33.186 1.00 86.50 192 VAL A C 1
ATOM 1496 O O . VAL A 1 192 ? -15.648 -0.297 33.316 1.00 86.50 192 VAL A O 1
ATOM 1499 N N . LEU A 1 193 ? -13.771 0.909 33.003 1.00 88.88 193 LEU A N 1
ATOM 1500 C CA . LEU A 1 193 ? -14.434 2.199 32.779 1.00 88.88 193 LEU A CA 1
ATOM 1501 C C . LEU A 1 193 ? -15.210 2.160 31.469 1.00 88.88 193 LEU A C 1
ATOM 1503 O O . LEU A 1 193 ? -14.668 1.709 30.469 1.00 88.88 193 LEU A O 1
ATOM 1507 N N . ASN A 1 194 ? -16.449 2.651 31.449 1.00 89.81 194 ASN A N 1
ATOM 1508 C CA . ASN A 1 194 ? -17.240 2.714 30.220 1.00 89.81 194 ASN A CA 1
ATOM 1509 C C . ASN A 1 194 ? -16.681 3.782 29.254 1.00 89.81 194 ASN A C 1
ATOM 1511 O O . ASN A 1 194 ? -15.743 4.513 29.587 1.00 89.81 194 ASN A O 1
ATOM 1515 N N . LYS A 1 195 ? -17.250 3.890 28.047 1.00 88.56 195 LYS A N 1
ATOM 1516 C CA . LYS A 1 195 ? -16.795 4.846 27.020 1.00 88.56 195 LYS A CA 1
ATOM 1517 C C . LYS A 1 195 ? -16.752 6.296 27.530 1.00 88.56 195 LYS A C 1
ATOM 1519 O O . LYS A 1 195 ? -15.771 6.999 27.313 1.00 88.56 195 LYS A O 1
ATOM 1524 N N . ILE A 1 196 ? -17.787 6.733 28.244 1.00 89.25 196 ILE A N 1
ATOM 1525 C CA . ILE A 1 196 ? -17.932 8.118 28.722 1.00 89.25 196 ILE A CA 1
ATOM 1526 C C . ILE A 1 196 ? -16.908 8.416 29.822 1.00 89.25 196 ILE A C 1
ATOM 1528 O O . ILE A 1 196 ? -16.194 9.414 29.771 1.00 89.25 196 ILE A O 1
ATOM 1532 N N . GLU A 1 197 ? -16.804 7.515 30.794 1.00 90.19 197 GLU A N 1
ATOM 1533 C CA . GLU A 1 197 ? -15.857 7.599 31.902 1.00 90.19 197 GLU A CA 1
ATOM 1534 C C . GLU A 1 197 ? -14.407 7.577 31.410 1.00 90.19 197 GLU A C 1
ATOM 1536 O O . GLU A 1 197 ? -13.580 8.350 31.894 1.00 90.19 197 GLU A O 1
ATOM 1541 N N . THR A 1 198 ? -14.116 6.726 30.421 1.00 90.69 198 THR A N 1
ATOM 1542 C CA . THR A 1 198 ? -12.803 6.630 29.775 1.00 90.69 198 THR A CA 1
ATOM 1543 C C . THR A 1 198 ? -12.427 7.948 29.100 1.00 90.69 198 THR A C 1
ATOM 1545 O O . THR A 1 198 ? -11.329 8.459 29.309 1.00 90.69 198 THR A O 1
ATOM 1548 N N . LEU A 1 199 ? -13.339 8.546 28.330 1.00 89.50 199 LEU A N 1
ATOM 1549 C CA . LEU A 1 199 ? -13.078 9.830 27.678 1.00 89.50 199 LEU A CA 1
ATOM 1550 C C . LEU A 1 199 ? -12.839 10.948 28.694 1.00 89.50 199 LEU A C 1
ATOM 1552 O O . LEU A 1 199 ? -11.921 11.743 28.517 1.00 89.50 199 LEU A O 1
ATOM 1556 N N . GLU A 1 200 ? -13.611 11.005 29.777 1.00 87.00 200 GLU A N 1
ATOM 1557 C CA . GLU A 1 200 ? -13.459 12.042 30.802 1.00 87.00 200 GLU A CA 1
ATOM 1558 C C . GLU A 1 200 ? -12.134 11.918 31.569 1.00 87.00 200 GLU A C 1
ATOM 1560 O O . GLU A 1 200 ? -11.402 12.907 31.687 1.00 87.00 200 GLU A O 1
ATOM 1565 N N . ILE A 1 201 ? -11.762 10.715 32.030 1.00 87.31 201 ILE A N 1
ATOM 1566 C CA . ILE A 1 201 ? -10.487 10.526 32.739 1.00 87.31 201 ILE A CA 1
ATOM 1567 C C . ILE A 1 201 ? -9.289 10.795 31.819 1.00 87.31 201 ILE A C 1
ATOM 1569 O O . ILE A 1 201 ? -8.329 11.451 32.231 1.00 87.31 201 ILE A O 1
ATOM 1573 N N . CYS A 1 202 ? -9.353 10.360 30.557 1.00 88.25 202 CYS A N 1
ATOM 1574 C CA . CYS A 1 202 ? -8.273 10.555 29.597 1.00 88.25 202 CYS A CA 1
ATOM 1575 C C . CYS A 1 202 ? -8.163 12.012 29.135 1.00 88.25 202 CYS A C 1
ATOM 1577 O O . CYS A 1 202 ? -7.053 12.533 29.085 1.00 88.25 202 CYS A O 1
ATOM 1579 N N . ASN A 1 203 ? -9.273 12.711 28.878 1.00 88.12 203 ASN A N 1
ATOM 1580 C CA . ASN A 1 203 ? -9.250 14.143 28.558 1.00 88.12 203 ASN A CA 1
ATOM 1581 C C . ASN A 1 203 ? -8.678 14.967 29.716 1.00 88.12 203 ASN A C 1
ATOM 1583 O O . ASN A 1 203 ? -7.888 15.885 29.493 1.00 88.12 203 ASN A O 1
ATOM 1587 N N . CYS A 1 204 ? -9.024 14.612 30.956 1.00 84.19 204 CYS A N 1
ATOM 1588 C CA . CYS A 1 204 ? -8.456 15.236 32.145 1.00 84.19 204 CYS A CA 1
ATOM 1589 C C . CYS A 1 204 ? -6.941 14.985 32.247 1.00 84.19 204 CYS A C 1
ATOM 1591 O O . CYS A 1 204 ? -6.170 15.921 32.464 1.00 84.19 204 CYS A O 1
ATOM 1593 N N . ALA A 1 205 ? -6.494 13.746 32.020 1.00 86.94 205 ALA A N 1
ATOM 1594 C CA . ALA A 1 205 ? -5.074 13.396 32.008 1.00 86.94 205 ALA A CA 1
ATOM 1595 C C . ALA A 1 205 ? -4.297 14.117 30.890 1.00 86.94 205 ALA A C 1
ATOM 1597 O O . ALA A 1 205 ? -3.184 14.588 31.126 1.00 86.94 205 ALA A O 1
ATOM 1598 N N . ILE A 1 206 ? -4.894 14.267 29.702 1.00 87.31 206 ILE A N 1
ATOM 1599 C CA . ILE A 1 206 ? -4.335 15.029 28.575 1.00 87.31 206 ILE A CA 1
ATOM 1600 C C . ILE A 1 206 ? -4.203 16.512 28.937 1.00 87.31 206 ILE A C 1
ATOM 1602 O O . ILE A 1 206 ? -3.134 17.087 28.752 1.00 87.31 206 ILE A O 1
ATOM 1606 N N . ALA A 1 207 ? -5.247 17.126 29.505 1.00 86.31 207 ALA A N 1
ATOM 1607 C CA . ALA A 1 207 ? -5.223 18.532 29.917 1.00 86.31 207 ALA A CA 1
ATOM 1608 C C . ALA A 1 207 ? -4.176 18.811 31.011 1.00 86.31 207 ALA A C 1
ATOM 1610 O O . ALA A 1 207 ? -3.594 19.892 31.057 1.00 86.31 207 ALA A O 1
ATOM 1611 N N . GLN A 1 208 ? -3.906 17.824 31.868 1.00 85.75 208 GLN A N 1
ATOM 1612 C CA . GLN A 1 208 ? -2.853 17.877 32.887 1.00 85.75 208 GLN A CA 1
ATOM 1613 C C . GLN A 1 208 ? -1.462 17.486 32.358 1.00 85.75 208 GLN A C 1
ATOM 1615 O O . GLN A 1 208 ? -0.514 17.435 33.141 1.00 85.75 208 GLN A O 1
ATOM 1620 N N . ASN A 1 209 ? -1.328 17.192 31.060 1.00 85.19 209 ASN A N 1
ATOM 1621 C CA . ASN A 1 209 ? -0.100 16.724 30.416 1.00 85.19 209 ASN A CA 1
ATOM 1622 C C . ASN A 1 209 ? 0.507 15.463 31.074 1.00 85.19 209 ASN A C 1
ATOM 1624 O O . ASN A 1 209 ? 1.716 15.367 31.275 1.00 85.19 209 ASN A O 1
ATOM 1628 N N . ARG A 1 210 ? -0.342 14.488 31.435 1.00 86.81 210 ARG A N 1
ATOM 1629 C CA . ARG A 1 210 ? 0.034 13.208 32.069 1.00 86.81 210 ARG A CA 1
ATOM 1630 C C . ARG A 1 210 ? -0.346 11.994 31.203 1.00 86.81 210 ARG A C 1
ATOM 1632 O O . ARG A 1 210 ? -1.222 11.217 31.590 1.00 86.81 210 ARG A O 1
ATOM 1639 N N . PRO A 1 211 ? 0.307 11.779 30.046 1.00 83.69 211 PRO A N 1
ATOM 1640 C CA . PRO A 1 211 ? 0.021 10.631 29.179 1.00 83.69 211 PRO A CA 1
ATOM 1641 C C . PRO A 1 211 ? 0.381 9.278 29.821 1.00 83.69 211 PRO A C 1
ATOM 1643 O O . PRO A 1 211 ? -0.221 8.262 29.483 1.00 83.69 211 PRO A O 1
ATOM 1646 N N . GLU A 1 212 ? 1.300 9.262 30.790 1.00 88.06 212 GLU A N 1
ATOM 1647 C CA . GLU A 1 212 ? 1.717 8.063 31.538 1.00 88.06 212 GLU A CA 1
ATOM 1648 C C . GLU A 1 212 ? 0.551 7.384 32.272 1.00 88.06 212 GLU A C 1
ATOM 1650 O O . GLU A 1 212 ? 0.485 6.159 32.359 1.00 88.06 212 GLU A O 1
ATOM 1655 N N . LEU A 1 213 ? -0.408 8.173 32.775 1.00 86.12 213 LEU A N 1
ATOM 1656 C CA . LEU A 1 213 ? -1.590 7.644 33.455 1.00 86.12 213 LEU A CA 1
ATOM 1657 C C . LEU A 1 213 ? -2.496 6.881 32.481 1.00 86.12 213 LEU A C 1
ATOM 1659 O O . LEU A 1 213 ? -3.047 5.844 32.841 1.00 86.12 213 LEU A O 1
ATOM 1663 N N . ILE A 1 214 ? -2.605 7.362 31.241 1.00 86.31 214 ILE A N 1
ATOM 1664 C CA . ILE A 1 214 ? -3.381 6.703 30.187 1.00 86.31 214 ILE A CA 1
ATOM 1665 C C . ILE A 1 214 ? -2.701 5.392 29.797 1.00 86.31 214 ILE A C 1
ATOM 1667 O O . ILE A 1 214 ? -3.365 4.365 29.733 1.00 86.31 214 ILE A O 1
ATOM 1671 N N . GLU A 1 215 ? -1.379 5.398 29.608 1.00 87.38 215 GLU A N 1
ATOM 1672 C CA . GLU A 1 215 ? -0.632 4.177 29.284 1.00 87.38 215 GLU A CA 1
ATOM 1673 C C . GLU A 1 215 ? -0.729 3.123 30.396 1.00 87.38 215 GLU A C 1
ATOM 1675 O O . GLU A 1 215 ? -0.947 1.942 30.112 1.00 87.38 215 GLU A O 1
ATOM 1680 N N . LYS A 1 216 ? -0.651 3.543 31.664 1.00 89.38 216 LYS A N 1
ATOM 1681 C CA . LYS A 1 216 ? -0.845 2.651 32.811 1.00 89.38 216 LYS A CA 1
ATOM 1682 C C . LYS A 1 216 ? -2.246 2.035 32.821 1.00 89.38 216 LYS A C 1
ATOM 1684 O O . LYS A 1 216 ? -2.370 0.819 32.930 1.00 89.38 216 LYS A O 1
ATOM 1689 N N . LEU A 1 217 ? -3.294 2.850 32.687 1.00 87.62 217 LEU A N 1
ATOM 1690 C CA . LEU A 1 217 ? -4.681 2.370 32.719 1.00 87.62 217 LEU A CA 1
ATOM 1691 C C . LEU A 1 217 ? -5.027 1.476 31.521 1.00 87.62 217 LEU A C 1
ATOM 1693 O O . LEU A 1 217 ? -5.787 0.519 31.678 1.00 87.62 217 LEU A O 1
ATOM 1697 N N . LEU A 1 218 ? -4.446 1.758 30.352 1.00 87.19 218 LEU A N 1
ATOM 1698 C CA . LEU A 1 218 ? -4.570 0.918 29.163 1.00 87.19 218 LEU A CA 1
ATOM 1699 C C . LEU A 1 218 ? -3.906 -0.449 29.393 1.00 87.19 218 LEU A C 1
ATOM 1701 O O . LEU A 1 218 ? -4.525 -1.485 29.181 1.00 87.19 218 LEU A O 1
ATOM 1705 N N . THR A 1 219 ? -2.685 -0.460 29.938 1.00 87.25 219 THR A N 1
ATOM 1706 C CA . THR A 1 219 ? -1.946 -1.698 30.252 1.00 87.25 219 THR A CA 1
ATOM 1707 C C . THR A 1 219 ? -2.665 -2.547 31.308 1.00 87.25 219 THR A C 1
ATOM 1709 O O . THR A 1 219 ? -2.675 -3.773 31.221 1.00 87.25 219 THR A O 1
ATOM 1712 N N . GLU A 1 220 ? -3.310 -1.907 32.288 1.00 87.81 220 GLU A N 1
ATOM 1713 C CA . GLU A 1 220 ? -4.146 -2.571 33.297 1.00 87.81 220 GLU A CA 1
ATOM 1714 C C . GLU A 1 220 ? -5.511 -3.050 32.753 1.00 87.81 220 GLU A C 1
ATOM 1716 O O . GLU A 1 220 ? -6.283 -3.630 33.514 1.00 87.81 220 GLU A O 1
ATOM 1721 N N . LYS A 1 221 ? -5.827 -2.829 31.465 1.00 86.75 221 LYS A N 1
ATOM 1722 C CA . LYS A 1 221 ? -7.122 -3.143 30.827 1.00 86.75 221 LYS A CA 1
ATOM 1723 C C . LYS A 1 221 ? -8.333 -2.525 31.539 1.00 86.75 221 LYS A C 1
ATOM 1725 O O . LYS A 1 221 ? -9.409 -3.116 31.587 1.00 86.75 221 LYS A O 1
ATOM 1730 N N . LYS A 1 222 ? -8.165 -1.323 32.100 1.00 87.50 222 LYS A N 1
ATOM 1731 C CA . LYS A 1 222 ? -9.221 -0.611 32.845 1.00 87.50 222 LYS A CA 1
ATOM 1732 C C . LYS A 1 222 ? -9.995 0.406 32.010 1.00 87.50 222 LYS A C 1
ATOM 1734 O O . LYS A 1 222 ? -10.958 0.981 32.512 1.00 87.50 222 LYS A O 1
ATOM 1739 N N . LEU A 1 223 ? -9.580 0.648 30.770 1.00 89.19 223 LEU A N 1
ATOM 1740 C CA . LEU A 1 223 ? -10.215 1.594 29.851 1.00 89.19 223 LEU A CA 1
ATOM 1741 C C . LEU A 1 223 ? -11.068 0.854 28.819 1.00 89.19 223 LEU A C 1
ATOM 1743 O O . LEU A 1 223 ? -10.689 -0.224 28.367 1.00 89.19 223 LEU A O 1
ATOM 1747 N N . THR A 1 224 ? -12.180 1.462 28.401 1.00 88.56 224 THR A N 1
ATOM 1748 C CA . THR A 1 224 ? -12.885 1.036 27.185 1.00 88.56 224 THR A CA 1
ATOM 1749 C C . THR A 1 224 ? -12.291 1.777 25.992 1.00 88.56 224 THR A C 1
ATOM 1751 O O . THR A 1 224 ? -12.560 2.965 25.788 1.00 88.56 224 THR A O 1
ATOM 1754 N N . SER A 1 225 ? -11.472 1.076 25.211 1.00 88.25 225 SER A N 1
ATOM 1755 C CA . SER A 1 225 ? -10.870 1.602 23.984 1.00 88.25 225 SER A CA 1
ATOM 1756 C C . SER A 1 225 ? -11.956 1.953 22.958 1.00 88.25 225 SER A C 1
ATOM 1758 O O . SER A 1 225 ? -12.860 1.164 22.701 1.00 88.25 225 SER A O 1
ATOM 1760 N N . CYS A 1 226 ? -11.893 3.165 22.403 1.00 88.31 226 CYS A N 1
ATOM 1761 C CA . CYS A 1 226 ? -12.844 3.681 21.416 1.00 88.31 226 CYS A CA 1
ATOM 1762 C C . CYS A 1 226 ? -12.167 4.670 20.459 1.00 88.31 226 CYS A C 1
ATOM 1764 O O . CYS A 1 226 ? -11.067 5.165 20.730 1.00 88.31 226 CYS A O 1
ATOM 1766 N N . GLU A 1 227 ? -12.839 4.972 19.349 1.00 89.19 227 GLU A N 1
ATOM 1767 C CA . GLU A 1 227 ? -12.343 5.873 18.306 1.00 89.19 227 GLU A CA 1
ATOM 1768 C C . GLU A 1 227 ? -11.991 7.263 18.846 1.00 89.19 227 GLU A C 1
ATOM 1770 O O . GLU A 1 227 ? -10.895 7.775 18.615 1.00 89.19 227 GLU A O 1
ATOM 1775 N N . GLU A 1 228 ? -12.901 7.854 19.619 1.00 89.31 228 GLU A N 1
ATOM 1776 C CA . GLU A 1 228 ? -12.768 9.216 20.126 1.00 89.31 228 GLU A CA 1
ATOM 1777 C C . GLU A 1 228 ? -11.606 9.340 21.119 1.00 89.31 228 GLU A C 1
ATOM 1779 O O . GLU A 1 228 ? -10.943 10.380 21.184 1.00 89.31 228 GLU A O 1
ATOM 1784 N N . LEU A 1 229 ? -11.315 8.267 21.865 1.00 89.12 229 LEU A N 1
ATOM 1785 C CA . LEU A 1 229 ? -10.140 8.203 22.730 1.00 89.12 229 LEU A CA 1
ATOM 1786 C C . LEU A 1 229 ? -8.861 8.191 21.890 1.00 89.12 229 LEU A C 1
ATOM 1788 O O . LEU A 1 229 ? -7.919 8.922 22.196 1.00 89.12 229 LEU A O 1
ATOM 1792 N N . GLY A 1 230 ? -8.833 7.386 20.826 1.00 88.75 230 GLY A N 1
ATOM 1793 C CA . GLY A 1 230 ? -7.710 7.337 19.898 1.00 88.75 230 GLY A CA 1
ATOM 1794 C C . GLY A 1 230 ? -7.420 8.706 19.275 1.00 88.75 230 GLY A C 1
ATOM 1795 O O . GLY A 1 230 ? -6.264 9.131 19.253 1.00 88.75 230 GLY A O 1
ATOM 1796 N N . ASP A 1 231 ? -8.453 9.443 18.851 1.00 88.62 231 ASP A N 1
ATOM 1797 C CA . ASP A 1 231 ? -8.310 10.785 18.267 1.00 88.62 231 ASP A CA 1
ATOM 1798 C C . ASP A 1 231 ? -7.777 11.793 19.291 1.00 88.62 231 ASP A C 1
ATOM 1800 O O . ASP A 1 231 ? -6.883 12.597 18.995 1.00 88.62 231 ASP A O 1
ATOM 1804 N N . ALA A 1 232 ? -8.292 11.737 20.523 1.00 87.81 232 ALA A N 1
ATOM 1805 C CA . ALA A 1 232 ? -7.838 12.596 21.607 1.00 87.81 232 ALA A CA 1
ATOM 1806 C C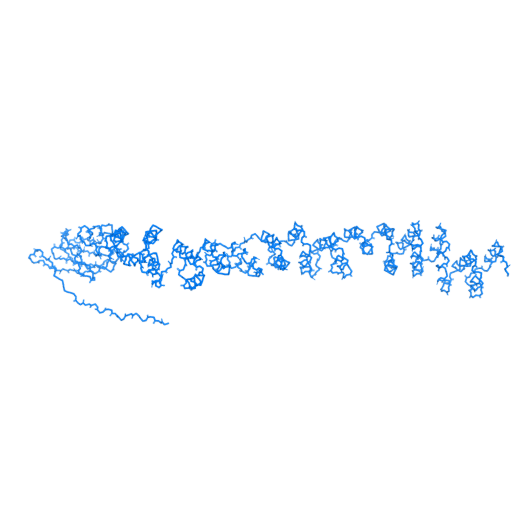 . ALA A 1 232 ? -6.357 12.353 21.932 1.00 87.81 232 ALA A C 1
ATOM 1808 O O . ALA A 1 232 ? -5.590 13.313 22.058 1.00 87.81 232 ALA A O 1
ATOM 1809 N N . VAL A 1 233 ? -5.948 11.082 22.004 1.00 88.94 233 VAL A N 1
ATOM 1810 C CA . VAL A 1 233 ? -4.578 10.668 22.327 1.00 88.94 233 VAL A CA 1
ATOM 1811 C C . VAL A 1 233 ? -3.617 10.898 21.157 1.00 88.94 233 VAL A C 1
ATOM 1813 O O . VAL A 1 233 ? -2.461 11.239 21.413 1.00 88.94 233 VAL A O 1
ATOM 1816 N N . LYS A 1 234 ? -4.057 10.807 19.889 1.00 88.62 234 LYS A N 1
ATOM 1817 C CA . LYS A 1 234 ? -3.198 10.995 18.695 1.00 88.62 234 LYS A CA 1
ATOM 1818 C C . LYS A 1 234 ? -2.457 12.335 18.724 1.00 88.62 234 LYS A C 1
ATOM 1820 O O . LYS A 1 234 ? -1.294 12.388 18.337 1.00 88.62 234 LYS A O 1
ATOM 1825 N N . ARG A 1 235 ? -3.096 13.391 19.243 1.00 85.06 235 ARG A N 1
ATOM 1826 C CA . ARG A 1 235 ? -2.509 14.741 19.376 1.00 85.06 235 ARG A CA 1
ATOM 1827 C C . ARG A 1 235 ? -1.340 14.819 20.360 1.00 85.06 235 ARG A C 1
ATOM 1829 O O . ARG A 1 235 ? -0.499 15.697 20.219 1.00 85.06 235 ARG A O 1
ATOM 1836 N N . VAL A 1 236 ? -1.305 13.932 21.352 1.00 86.50 236 VAL A N 1
ATOM 1837 C CA . VAL A 1 236 ? -0.281 13.916 22.409 1.00 86.50 236 VAL A CA 1
ATOM 1838 C C . VAL A 1 236 ? 0.763 12.840 22.134 1.00 86.50 236 VAL A C 1
ATOM 1840 O O . VAL A 1 236 ? 1.960 13.089 22.231 1.00 86.50 236 VAL A O 1
ATOM 1843 N N . ASN A 1 237 ? 0.313 11.628 21.800 1.00 86.06 237 ASN A N 1
ATOM 1844 C CA . ASN A 1 237 ? 1.172 10.477 21.569 1.00 86.06 237 ASN A CA 1
ATOM 1845 C C . ASN A 1 237 ? 0.578 9.551 20.485 1.00 86.06 237 ASN A C 1
ATOM 1847 O O . ASN A 1 237 ? -0.256 8.690 20.789 1.00 86.06 237 ASN A O 1
ATOM 1851 N N . PRO A 1 238 ? 1.052 9.658 19.230 1.00 86.69 238 PRO A N 1
ATOM 1852 C CA . PRO A 1 238 ? 0.596 8.814 18.124 1.00 86.69 238 PRO A CA 1
ATOM 1853 C C . PRO A 1 238 ? 0.819 7.308 18.340 1.00 86.69 238 PRO A C 1
ATOM 1855 O O . PRO A 1 238 ? 0.040 6.494 17.851 1.00 86.69 238 PRO A O 1
ATOM 1858 N N . ARG A 1 239 ? 1.860 6.911 19.090 1.00 86.44 239 ARG A N 1
ATOM 1859 C CA . ARG A 1 239 ? 2.147 5.491 19.371 1.00 86.44 239 ARG A CA 1
ATOM 1860 C C . ARG A 1 239 ? 1.148 4.897 20.359 1.00 86.44 239 ARG A C 1
ATOM 1862 O O . ARG A 1 239 ? 0.741 3.751 20.198 1.00 86.44 239 ARG A O 1
ATOM 1869 N N . LEU A 1 240 ? 0.746 5.669 21.368 1.00 87.25 240 LEU A N 1
ATOM 1870 C CA . LEU A 1 240 ? -0.286 5.243 22.313 1.00 87.25 240 LEU A CA 1
ATOM 1871 C C . LEU A 1 240 ? -1.660 5.192 21.633 1.00 87.25 240 LEU A C 1
ATOM 1873 O O . LEU A 1 240 ? -2.393 4.229 21.829 1.00 87.25 240 LEU A O 1
ATOM 1877 N N . ALA A 1 241 ? -1.967 6.169 20.773 1.00 88.81 241 ALA A N 1
ATOM 1878 C CA . ALA A 1 241 ? -3.196 6.172 19.979 1.00 88.81 241 ALA A CA 1
ATOM 1879 C C . ALA A 1 241 ? -3.320 4.920 19.099 1.00 88.81 241 ALA A C 1
ATOM 1881 O O . ALA A 1 241 ? -4.394 4.334 19.020 1.00 88.81 241 ALA A O 1
ATOM 1882 N N . MET A 1 242 ? -2.212 4.456 18.509 1.00 86.69 242 MET A N 1
ATOM 1883 C CA . MET A 1 242 ? -2.185 3.197 17.761 1.00 86.69 242 MET A CA 1
ATOM 1884 C C . MET A 1 242 ? -2.654 2.007 18.609 1.00 86.69 242 MET A C 1
ATOM 1886 O O . MET A 1 242 ? -3.502 1.239 18.163 1.00 86.69 242 MET A O 1
ATOM 1890 N N . LYS A 1 243 ? -2.135 1.864 19.840 1.00 86.94 243 LYS A N 1
ATOM 1891 C CA . LYS A 1 243 ? -2.552 0.788 20.758 1.00 86.94 243 LYS A CA 1
ATOM 1892 C C . LYS A 1 243 ? -4.056 0.861 21.037 1.00 86.94 243 LYS A C 1
ATOM 1894 O O . LYS A 1 243 ? -4.732 -0.157 20.954 1.00 86.94 243 LYS A O 1
ATOM 1899 N N . VAL A 1 244 ? -4.575 2.067 21.287 1.00 88.94 244 VAL A N 1
ATOM 1900 C CA . VAL A 1 244 ? -6.009 2.296 21.529 1.00 88.94 244 VAL A CA 1
ATOM 1901 C C . VAL A 1 244 ? -6.855 1.867 20.330 1.00 88.94 244 VAL A C 1
ATOM 1903 O O . VAL A 1 244 ? -7.837 1.158 20.516 1.00 88.94 244 VAL A O 1
ATOM 1906 N N . TYR A 1 245 ? -6.484 2.246 19.103 1.00 90.12 245 TYR A N 1
ATOM 1907 C CA . TYR A 1 245 ? -7.250 1.860 17.913 1.00 90.12 245 TYR A CA 1
ATOM 1908 C C . TYR A 1 245 ? -7.229 0.354 17.643 1.00 90.12 245 TYR A C 1
ATOM 1910 O O . TYR A 1 245 ? -8.248 -0.206 17.247 1.00 90.12 245 TYR A O 1
ATOM 1918 N N . ILE A 1 246 ? -6.087 -0.303 17.872 1.00 86.25 246 ILE A N 1
ATOM 1919 C CA . ILE A 1 246 ? -5.966 -1.757 17.722 1.00 86.25 246 ILE A CA 1
ATOM 1920 C C . ILE A 1 246 ? -6.846 -2.476 18.751 1.00 86.25 246 ILE A C 1
ATOM 1922 O O . ILE A 1 246 ? -7.545 -3.417 18.390 1.00 86.25 246 ILE A O 1
ATOM 1926 N N . GLU A 1 247 ? -6.847 -2.029 20.010 1.00 85.56 247 GLU A N 1
ATOM 1927 C CA . GLU A 1 247 ? -7.695 -2.611 21.057 1.00 85.56 247 GLU A CA 1
ATOM 1928 C C . GLU A 1 247 ? -9.185 -2.318 20.860 1.00 85.56 247 GLU A C 1
ATOM 1930 O O . GLU A 1 247 ? -10.013 -3.152 21.218 1.00 85.56 247 GLU A O 1
ATOM 1935 N N . ALA A 1 248 ? -9.533 -1.157 20.296 1.00 84.88 248 ALA A N 1
ATOM 1936 C CA . ALA A 1 248 ? -10.918 -0.796 20.005 1.00 84.88 248 ALA A CA 1
ATOM 1937 C C . ALA A 1 248 ? -11.533 -1.687 18.915 1.00 84.88 248 ALA A C 1
ATOM 1939 O O . ALA A 1 248 ? -12.735 -1.907 18.936 1.00 84.88 248 ALA A O 1
ATOM 1940 N N . ASN A 1 249 ? -10.728 -2.182 17.965 1.00 82.12 249 ASN A N 1
ATOM 1941 C CA . ASN A 1 249 ? -11.118 -3.051 16.842 1.00 82.12 249 ASN A CA 1
ATOM 1942 C C . ASN A 1 249 ? -12.212 -2.503 15.885 1.00 82.12 249 ASN A C 1
ATOM 1944 O O . ASN A 1 249 ? -12.431 -3.070 14.820 1.00 82.12 249 ASN A O 1
ATOM 1948 N N . ASP A 1 250 ? -12.839 -1.371 16.207 1.00 80.75 250 ASP A N 1
ATOM 1949 C CA . ASP A 1 250 ? -13.928 -0.754 15.439 1.00 80.75 250 ASP A CA 1
ATOM 1950 C C . ASP A 1 250 ? -13.441 0.200 14.328 1.00 80.75 250 ASP A C 1
ATOM 1952 O O . ASP A 1 250 ? -14.230 0.667 13.508 1.00 80.75 250 ASP A O 1
ATOM 1956 N N . CYS A 1 251 ? -12.139 0.519 14.276 1.00 83.00 251 CYS A N 1
ATOM 1957 C CA . CYS A 1 251 ? -11.593 1.547 13.375 1.00 83.00 251 CYS A CA 1
ATOM 1958 C C . CYS A 1 251 ? -10.329 1.102 12.613 1.00 83.00 251 CYS A C 1
ATOM 1960 O O . CYS A 1 251 ? -9.290 1.771 12.702 1.00 83.00 251 CYS A O 1
ATOM 1962 N N . PRO A 1 252 ? -10.384 0.017 11.819 1.00 84.56 252 PRO A N 1
ATOM 1963 C CA . PRO A 1 252 ? -9.206 -0.507 11.125 1.00 84.56 252 PRO A CA 1
ATOM 1964 C C . PRO A 1 252 ? -8.605 0.497 10.125 1.00 84.56 252 PRO A C 1
ATOM 1966 O O . PRO A 1 252 ? -7.386 0.561 9.971 1.00 84.56 252 PRO A O 1
ATOM 1969 N N . GLY A 1 253 ? -9.425 1.364 9.518 1.00 86.12 253 GLY A N 1
ATOM 1970 C CA . GLY A 1 253 ? -8.951 2.419 8.614 1.00 86.12 253 GLY A CA 1
ATOM 1971 C C . GLY A 1 253 ? -7.997 3.421 9.280 1.00 86.12 253 GLY A C 1
ATOM 1972 O O . GLY A 1 253 ? -6.984 3.792 8.689 1.00 86.12 253 GLY A O 1
ATOM 1973 N N . LYS A 1 254 ? -8.254 3.806 10.539 1.00 86.25 254 LYS A N 1
ATOM 1974 C CA . LYS A 1 254 ? -7.390 4.740 11.286 1.00 86.25 254 LYS A CA 1
ATOM 1975 C C . LYS A 1 254 ? -6.062 4.106 11.696 1.00 86.25 254 LYS A C 1
ATOM 1977 O O . LYS A 1 254 ? -5.036 4.787 11.684 1.00 86.25 254 LYS A O 1
ATOM 1982 N N . VAL A 1 255 ? -6.067 2.807 12.009 1.00 88.50 255 VAL A N 1
ATOM 1983 C CA . VAL A 1 255 ? -4.842 2.026 12.259 1.00 88.50 255 VAL A CA 1
ATOM 1984 C C . VAL A 1 255 ? -3.970 2.017 11.008 1.00 88.50 255 VAL A C 1
ATOM 1986 O O . VAL A 1 255 ? -2.792 2.368 11.071 1.00 88.50 255 VAL A O 1
ATOM 1989 N N . VAL A 1 256 ? -4.561 1.684 9.858 1.00 88.69 256 VAL A N 1
ATOM 1990 C CA . VAL A 1 256 ? -3.858 1.647 8.570 1.00 88.69 256 VAL A CA 1
ATOM 1991 C C . VAL A 1 256 ? -3.303 3.022 8.197 1.00 88.69 256 VAL A C 1
ATOM 1993 O O . VAL A 1 256 ? -2.141 3.121 7.805 1.00 88.69 256 VAL A O 1
ATOM 1996 N N . GLN A 1 257 ? -4.083 4.089 8.383 1.00 85.88 257 GLN A N 1
ATOM 1997 C CA . GLN A 1 257 ? -3.623 5.453 8.130 1.00 85.88 257 GLN A CA 1
ATOM 1998 C C . GLN A 1 257 ? -2.421 5.825 9.010 1.00 85.88 257 GLN A C 1
ATOM 2000 O O . GLN A 1 257 ? -1.430 6.344 8.504 1.00 85.88 257 GLN A O 1
ATOM 2005 N N . LEU A 1 258 ? -2.467 5.533 10.313 1.00 87.44 258 LEU A N 1
ATOM 2006 C CA . LEU A 1 258 ? -1.343 5.803 11.212 1.00 87.44 258 LEU A CA 1
ATOM 2007 C C . LEU A 1 258 ? -0.098 4.972 10.868 1.00 87.44 258 LEU A C 1
ATOM 2009 O O . LEU A 1 258 ? 1.018 5.468 11.004 1.00 87.44 258 LEU A O 1
ATOM 2013 N N . LEU A 1 259 ? -0.265 3.719 10.432 1.00 88.00 259 LEU A N 1
ATOM 2014 C CA . LEU A 1 259 ? 0.851 2.876 9.990 1.00 88.00 259 LEU A CA 1
ATOM 2015 C C . LEU A 1 259 ? 1.482 3.423 8.702 1.00 88.00 259 LEU A C 1
ATOM 2017 O O . LEU A 1 259 ? 2.707 3.416 8.573 1.00 88.00 259 LEU A O 1
ATOM 2021 N N . ALA A 1 260 ? 0.659 3.943 7.786 1.00 86.31 260 ALA A N 1
ATOM 2022 C CA . ALA A 1 260 ? 1.121 4.614 6.575 1.00 86.31 260 ALA A CA 1
ATOM 2023 C C . ALA A 1 260 ? 1.879 5.912 6.904 1.00 86.31 260 ALA A C 1
ATOM 2025 O O . ALA A 1 260 ? 2.971 6.120 6.381 1.00 86.31 260 ALA A O 1
ATOM 2026 N N . GLU A 1 261 ? 1.362 6.728 7.832 1.00 84.06 261 GLU A N 1
ATOM 2027 C CA . GLU A 1 261 ? 2.031 7.938 8.344 1.00 84.06 261 GLU A CA 1
ATOM 2028 C C . GLU A 1 261 ? 3.387 7.614 9.013 1.00 84.06 261 GLU A C 1
ATOM 2030 O O . GLU A 1 261 ? 4.327 8.401 8.923 1.00 84.06 261 GLU A O 1
ATOM 2035 N N . GLN A 1 262 ? 3.515 6.453 9.669 1.00 84.62 262 GLN A N 1
ATOM 2036 C CA . GLN A 1 262 ? 4.766 5.994 10.297 1.00 84.62 262 GLN A CA 1
ATOM 2037 C C . GLN A 1 262 ? 5.746 5.325 9.316 1.00 84.62 262 GLN A C 1
ATOM 2039 O O . GLN A 1 262 ? 6.914 5.133 9.659 1.00 84.62 262 GLN A O 1
ATOM 2044 N N . GLY A 1 263 ? 5.302 4.975 8.104 1.00 82.12 263 GLY A N 1
ATOM 2045 C CA . GLY A 1 263 ? 6.112 4.268 7.108 1.00 82.12 263 GLY A CA 1
ATOM 2046 C C . GLY A 1 263 ? 6.390 2.797 7.446 1.00 82.12 263 GLY A C 1
ATOM 2047 O O . GLY A 1 263 ? 7.404 2.253 6.999 1.00 82.12 263 GLY A O 1
ATOM 2048 N N . ASP A 1 264 ? 5.518 2.168 8.243 1.00 86.19 264 ASP A N 1
ATOM 2049 C CA . ASP A 1 264 ? 5.578 0.756 8.652 1.00 86.19 264 ASP A CA 1
ATOM 2050 C C . ASP A 1 264 ? 4.687 -0.109 7.734 1.00 86.19 264 ASP A C 1
ATOM 2052 O O . ASP A 1 264 ? 3.708 -0.731 8.158 1.00 86.19 264 ASP A O 1
ATOM 2056 N N . PHE A 1 265 ? 5.007 -0.133 6.440 1.00 85.06 265 PHE A N 1
ATOM 2057 C CA . PHE A 1 265 ? 4.136 -0.700 5.404 1.00 85.06 265 PHE A CA 1
ATOM 2058 C C . PHE A 1 265 ? 3.905 -2.214 5.507 1.00 85.06 265 PHE A C 1
ATOM 2060 O O . PHE A 1 265 ? 2.789 -2.676 5.272 1.00 85.06 265 PHE A O 1
ATOM 2067 N N . ASP A 1 266 ? 4.902 -2.990 5.936 1.00 84.62 266 ASP A N 1
ATOM 2068 C CA . ASP A 1 266 ? 4.758 -4.446 6.107 1.00 84.62 266 ASP A CA 1
ATOM 2069 C C . ASP A 1 266 ? 3.691 -4.799 7.158 1.00 84.62 266 ASP A C 1
ATOM 2071 O O . ASP A 1 266 ? 2.941 -5.776 7.039 1.00 84.62 266 ASP A O 1
ATOM 2075 N N . LYS A 1 267 ? 3.572 -3.951 8.189 1.00 87.12 267 LYS A N 1
ATOM 2076 C CA . LYS A 1 267 ? 2.565 -4.112 9.240 1.00 87.12 267 LYS A CA 1
ATOM 2077 C C . LYS A 1 267 ? 1.163 -3.789 8.740 1.00 87.12 267 LYS A C 1
ATOM 2079 O O . LYS A 1 267 ? 0.221 -4.377 9.259 1.00 87.12 267 LYS A O 1
ATOM 2084 N N . ILE A 1 268 ? 1.010 -2.913 7.740 1.00 87.31 268 ILE A N 1
ATOM 2085 C CA . ILE A 1 268 ? -0.299 -2.601 7.142 1.00 87.31 268 ILE A CA 1
ATOM 2086 C C . ILE A 1 268 ? -0.911 -3.866 6.554 1.00 87.31 268 ILE A C 1
ATOM 2088 O O . ILE A 1 268 ? -2.047 -4.202 6.878 1.00 87.31 268 ILE A O 1
ATOM 2092 N N . ILE A 1 269 ? -0.148 -4.587 5.729 1.00 86.25 269 ILE A N 1
ATOM 2093 C CA . ILE A 1 269 ? -0.629 -5.806 5.070 1.00 86.25 269 ILE A CA 1
ATOM 2094 C C . ILE A 1 269 ? -0.941 -6.876 6.114 1.00 86.25 269 ILE A C 1
ATOM 2096 O O . ILE A 1 269 ? -2.040 -7.426 6.113 1.00 86.25 269 ILE A O 1
ATOM 2100 N N . THR A 1 270 ? -0.022 -7.091 7.059 1.00 88.50 270 THR A N 1
ATOM 2101 C CA . THR A 1 270 ? -0.203 -8.056 8.155 1.00 88.50 270 THR A CA 1
ATOM 2102 C C . THR A 1 270 ? -1.464 -7.750 8.974 1.00 88.50 270 THR A C 1
ATOM 2104 O O . THR A 1 270 ? -2.247 -8.644 9.286 1.00 88.50 270 THR A O 1
ATOM 2107 N N . TYR A 1 271 ? -1.701 -6.478 9.303 1.00 88.31 271 TYR A N 1
ATOM 2108 C CA . TYR A 1 271 ? -2.881 -6.053 10.054 1.00 88.31 271 TYR A CA 1
ATOM 2109 C C . TYR A 1 271 ? -4.178 -6.261 9.263 1.00 88.31 271 TYR A C 1
ATOM 2111 O O . TYR A 1 271 ? -5.140 -6.805 9.804 1.00 88.31 271 TYR A O 1
ATOM 2119 N N . CYS A 1 272 ? -4.198 -5.878 7.983 1.00 88.62 272 CYS A N 1
ATOM 2120 C CA . CYS A 1 272 ? -5.359 -6.049 7.104 1.00 88.62 272 CYS A CA 1
ATOM 2121 C C . CYS A 1 272 ? -5.724 -7.531 6.928 1.00 88.62 272 CYS A C 1
ATOM 2123 O O . CYS A 1 272 ? -6.897 -7.886 7.001 1.00 88.62 272 CYS A O 1
ATOM 2125 N N . GLN A 1 273 ? -4.724 -8.406 6.784 1.00 87.06 273 GLN A N 1
ATOM 2126 C CA . GLN A 1 273 ? -4.922 -9.857 6.709 1.00 87.06 273 GLN A CA 1
ATOM 2127 C C . GLN A 1 273 ? -5.491 -10.428 8.015 1.00 87.06 273 GLN A C 1
ATOM 2129 O O . GLN A 1 273 ? -6.455 -11.188 7.982 1.00 87.06 273 GLN A O 1
ATOM 2134 N N . ASN A 1 274 ? -4.952 -10.021 9.169 1.00 87.94 274 ASN A N 1
ATOM 2135 C CA . ASN A 1 274 ? -5.410 -10.507 10.476 1.00 87.94 274 ASN A CA 1
ATOM 2136 C C . ASN A 1 274 ? -6.833 -10.050 10.826 1.00 87.94 274 ASN A C 1
ATOM 2138 O O . ASN A 1 274 ? -7.567 -10.772 11.495 1.00 87.94 274 ASN A O 1
ATOM 2142 N N . THR A 1 275 ? -7.214 -8.847 10.396 1.00 86.06 275 THR A N 1
ATOM 2143 C CA . THR A 1 275 ? -8.540 -8.262 10.657 1.00 86.06 275 THR A CA 1
ATOM 2144 C C . THR A 1 275 ? -9.548 -8.529 9.539 1.00 86.06 275 THR A C 1
ATOM 2146 O O . THR A 1 275 ? -10.709 -8.150 9.665 1.00 86.06 275 THR A O 1
ATOM 2149 N N . ASN A 1 276 ? -9.122 -9.191 8.455 1.00 84.94 276 ASN A N 1
ATOM 2150 C CA . ASN A 1 276 ? -9.890 -9.378 7.223 1.00 84.94 276 ASN A CA 1
ATOM 2151 C C . ASN A 1 276 ? -10.479 -8.056 6.679 1.00 84.94 276 ASN A C 1
ATOM 2153 O O . ASN A 1 276 ? -11.600 -8.009 6.170 1.00 84.94 276 ASN A O 1
ATOM 2157 N N . TYR A 1 277 ? -9.724 -6.966 6.833 1.00 86.56 277 TYR A N 1
ATOM 2158 C CA . TYR A 1 277 ? -10.094 -5.628 6.391 1.00 86.56 277 TYR A CA 1
ATOM 2159 C C . TYR A 1 277 ? -9.448 -5.329 5.039 1.00 86.56 277 TYR A C 1
ATOM 2161 O O . TYR A 1 277 ? -8.231 -5.425 4.897 1.00 86.56 277 TYR A O 1
ATOM 2169 N N . ALA A 1 278 ? -10.257 -4.936 4.055 1.00 85.94 278 ALA A N 1
ATOM 2170 C CA . ALA A 1 278 ? -9.792 -4.523 2.735 1.00 85.94 278 ALA A CA 1
ATOM 2171 C C . ALA A 1 278 ? -9.836 -2.986 2.621 1.00 85.94 278 ALA A C 1
ATOM 2173 O O . ALA A 1 278 ? -10.910 -2.428 2.376 1.00 85.94 278 ALA A O 1
ATOM 2174 N N . PRO A 1 279 ? -8.712 -2.278 2.832 1.00 87.88 279 PRO A N 1
ATOM 2175 C CA . PRO A 1 279 ? -8.662 -0.831 2.669 1.00 87.88 279 PRO A CA 1
ATOM 2176 C C . PRO A 1 279 ? -8.610 -0.410 1.193 1.00 87.88 279 PRO A C 1
ATOM 2178 O O . PRO A 1 279 ? -8.233 -1.183 0.312 1.00 87.88 279 PRO A O 1
ATOM 2181 N N . ASP A 1 280 ? -8.887 0.871 0.937 1.00 90.69 280 ASP A N 1
ATOM 2182 C CA . ASP A 1 280 ? -8.541 1.514 -0.333 1.00 90.69 280 ASP A CA 1
ATOM 2183 C C . ASP A 1 280 ? -7.023 1.762 -0.405 1.00 90.69 280 ASP A C 1
ATOM 2185 O O . ASP A 1 280 ? -6.515 2.821 -0.027 1.00 90.69 280 ASP A O 1
ATOM 2189 N N . TYR A 1 281 ? -6.284 0.755 -0.876 1.00 91.31 281 TYR A N 1
ATOM 2190 C CA . TYR A 1 281 ? -4.831 0.833 -1.049 1.00 91.31 281 TYR A CA 1
ATOM 2191 C C . TYR A 1 281 ? -4.399 1.949 -2.005 1.00 91.31 281 TYR A C 1
ATOM 2193 O O . TYR A 1 281 ? -3.331 2.526 -1.808 1.00 91.31 281 TYR A O 1
ATOM 2201 N N . VAL A 1 282 ? -5.221 2.284 -3.005 1.00 92.44 282 VAL A N 1
ATOM 2202 C CA . VAL A 1 282 ? -4.921 3.364 -3.954 1.00 92.44 282 VAL A CA 1
ATOM 2203 C C . VAL A 1 282 ? -5.014 4.708 -3.239 1.00 92.44 282 VAL A C 1
ATOM 2205 O O . VAL A 1 282 ? -4.083 5.505 -3.313 1.00 92.44 282 VAL A O 1
ATOM 2208 N N . GLY A 1 283 ? -6.087 4.944 -2.480 1.00 91.81 283 GLY A N 1
ATOM 2209 C CA . GLY A 1 283 ? -6.225 6.137 -1.642 1.00 91.81 283 GLY A CA 1
ATOM 2210 C C . GLY A 1 283 ? -5.082 6.289 -0.632 1.00 91.81 283 GLY A C 1
ATOM 2211 O O . GLY A 1 283 ? -4.534 7.380 -0.472 1.00 91.81 283 GLY A O 1
ATOM 2212 N N . ILE A 1 284 ? -4.653 5.190 -0.003 1.00 90.75 284 ILE A N 1
ATOM 2213 C CA . ILE A 1 284 ? -3.503 5.206 0.914 1.00 90.75 284 ILE A CA 1
ATOM 2214 C C . ILE A 1 284 ? -2.214 5.549 0.165 1.00 90.75 284 ILE A C 1
ATOM 2216 O O . ILE A 1 284 ? -1.452 6.389 0.640 1.00 90.75 284 ILE A O 1
ATOM 2220 N N . LEU A 1 285 ? -1.972 4.951 -1.005 1.00 92.31 285 LEU A N 1
ATOM 2221 C CA . LEU A 1 285 ? -0.798 5.254 -1.824 1.00 92.31 285 LEU A CA 1
ATOM 2222 C C . LEU A 1 285 ? -0.756 6.738 -2.207 1.00 92.31 285 LEU A C 1
ATOM 2224 O O . LEU A 1 285 ? 0.280 7.371 -2.021 1.00 92.31 285 LEU A O 1
ATOM 2228 N N . ARG A 1 286 ? -1.880 7.323 -2.641 1.00 92.75 286 ARG A N 1
ATOM 2229 C CA . ARG A 1 286 ? -1.973 8.764 -2.940 1.00 92.75 286 ARG A CA 1
ATOM 2230 C C . ARG A 1 286 ? -1.626 9.637 -1.733 1.00 92.75 286 ARG A C 1
ATOM 2232 O O . ARG A 1 286 ? -0.891 10.616 -1.865 1.00 92.75 286 ARG A O 1
ATOM 2239 N N . ASN A 1 287 ? -2.101 9.265 -0.544 1.00 90.25 287 ASN A N 1
ATOM 2240 C CA . ASN A 1 287 ? -1.774 9.980 0.690 1.00 90.25 287 ASN A CA 1
ATOM 2241 C C . ASN A 1 287 ? -0.278 9.878 1.030 1.00 90.25 287 ASN A C 1
ATOM 2243 O O . ASN A 1 287 ? 0.338 10.880 1.393 1.00 90.25 287 ASN A O 1
ATOM 2247 N N . VAL A 1 288 ? 0.321 8.692 0.873 1.00 90.56 288 VAL A N 1
ATOM 2248 C CA . VAL A 1 288 ? 1.759 8.473 1.103 1.00 90.56 288 VAL A CA 1
ATOM 2249 C C . VAL A 1 288 ? 2.596 9.287 0.110 1.00 90.56 288 VAL A C 1
ATOM 2251 O O . VAL A 1 288 ? 3.528 9.974 0.535 1.00 90.56 288 VAL A O 1
ATOM 2254 N N . ILE A 1 289 ? 2.221 9.298 -1.173 1.00 90.75 289 ILE A N 1
ATOM 2255 C CA . ILE A 1 289 ? 2.853 10.131 -2.206 1.00 90.75 289 ILE A CA 1
ATOM 2256 C C . ILE A 1 289 ? 2.789 11.617 -1.813 1.00 90.75 289 ILE A C 1
ATOM 2258 O O . ILE A 1 289 ? 3.816 12.288 -1.766 1.00 90.75 289 ILE A O 1
ATOM 2262 N N . THR A 1 290 ? 1.612 12.114 -1.419 1.00 90.44 290 THR A N 1
ATOM 2263 C CA . THR A 1 290 ? 1.411 13.525 -1.026 1.00 90.44 290 THR A CA 1
ATOM 2264 C C . THR A 1 290 ? 2.237 13.918 0.207 1.00 90.44 290 THR A C 1
ATOM 2266 O O . THR A 1 290 ? 2.675 15.061 0.342 1.00 90.44 290 THR A O 1
ATOM 2269 N N . SER A 1 291 ? 2.499 12.974 1.114 1.00 87.50 291 SER A N 1
ATOM 2270 C CA . SER A 1 291 ? 3.374 13.196 2.274 1.00 87.50 291 SER A CA 1
ATOM 2271 C C . SER A 1 291 ? 4.874 13.211 1.948 1.00 87.50 291 SER A C 1
ATOM 2273 O O . SER A 1 291 ? 5.675 13.451 2.849 1.00 87.50 291 SER A O 1
ATOM 2275 N N . HIS A 1 292 ? 5.258 12.977 0.685 1.00 84.00 292 HIS A N 1
ATOM 2276 C CA . HIS A 1 292 ? 6.644 12.940 0.201 1.00 84.00 292 HIS A CA 1
ATOM 2277 C C . HIS A 1 292 ? 7.538 11.982 1.009 1.00 84.00 292 HIS A C 1
ATOM 2279 O O . HIS A 1 292 ? 8.704 12.261 1.300 1.00 84.00 292 HIS A O 1
ATOM 2285 N N . SER A 1 293 ? 6.986 10.832 1.411 1.00 85.06 293 SER A N 1
ATOM 2286 C CA . SER A 1 293 ? 7.733 9.846 2.191 1.00 85.06 293 SER A CA 1
ATOM 2287 C C . SER A 1 293 ? 8.878 9.245 1.360 1.00 85.06 293 SER A C 1
ATOM 2289 O O . SER A 1 293 ? 8.648 8.800 0.231 1.00 85.06 293 SER A O 1
ATOM 2291 N N . PRO A 1 294 ? 10.105 9.117 1.903 1.00 85.25 294 PRO A N 1
ATOM 2292 C CA . PRO A 1 294 ? 11.226 8.511 1.177 1.00 85.25 294 PRO A CA 1
ATOM 2293 C C . PRO A 1 294 ? 11.014 7.015 0.893 1.00 85.25 294 PRO A C 1
ATOM 2295 O O . PRO A 1 294 ? 11.695 6.438 0.049 1.00 85.25 294 PRO A O 1
ATOM 2298 N N . LYS A 1 295 ? 10.067 6.378 1.591 1.00 88.94 295 LYS A N 1
ATOM 2299 C CA . LYS A 1 295 ? 9.725 4.961 1.435 1.00 88.94 295 LYS A CA 1
ATOM 2300 C C . LYS A 1 295 ? 8.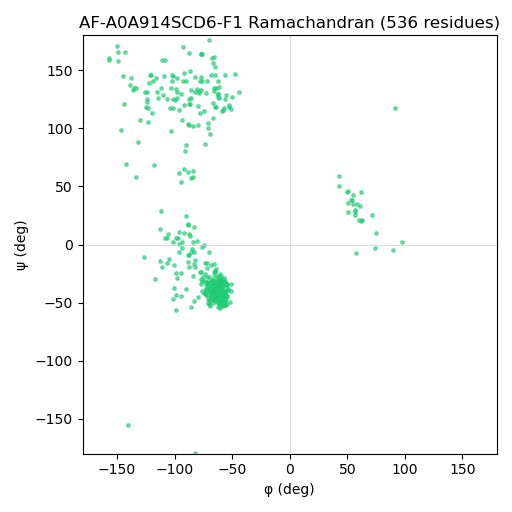530 4.723 0.496 1.00 88.94 295 LYS A C 1
ATOM 2302 O O . LYS A 1 295 ? 8.023 3.608 0.419 1.00 88.94 295 LYS A O 1
ATOM 2307 N N . THR A 1 296 ? 8.067 5.740 -0.233 1.00 91.56 296 THR A N 1
ATOM 2308 C CA . THR A 1 296 ? 6.902 5.621 -1.132 1.00 91.56 296 THR A CA 1
ATOM 2309 C C . THR A 1 296 ? 7.090 4.527 -2.192 1.00 91.56 296 THR A C 1
ATOM 2311 O O . THR A 1 296 ? 6.197 3.708 -2.402 1.00 91.56 296 THR A O 1
ATOM 2314 N N . ALA A 1 297 ? 8.276 4.445 -2.807 1.00 92.62 297 ALA A N 1
ATOM 2315 C CA . ALA A 1 297 ? 8.595 3.402 -3.787 1.00 92.62 297 ALA A CA 1
ATOM 2316 C C . ALA A 1 297 ? 8.605 1.986 -3.178 1.00 92.62 297 ALA A C 1
ATOM 2318 O O . ALA A 1 297 ? 8.228 1.017 -3.836 1.00 92.62 297 ALA A O 1
ATOM 2319 N N . GLU A 1 298 ? 9.022 1.861 -1.914 1.00 92.12 298 GLU A N 1
ATOM 2320 C CA . GLU A 1 298 ? 8.998 0.593 -1.182 1.00 92.12 298 GLU A CA 1
ATOM 2321 C C . GLU A 1 298 ? 7.560 0.144 -0.927 1.00 92.12 298 GLU A C 1
ATOM 2323 O O . GLU A 1 298 ? 7.233 -1.003 -1.214 1.00 92.12 298 GLU A O 1
ATOM 2328 N N . PHE A 1 299 ? 6.681 1.055 -0.499 1.00 92.19 299 PHE A N 1
ATOM 2329 C CA . PHE A 1 299 ? 5.267 0.740 -0.310 1.00 92.19 299 PHE A CA 1
ATOM 2330 C C . PHE A 1 299 ? 4.594 0.274 -1.602 1.00 92.19 299 PHE A C 1
ATOM 2332 O O . PHE A 1 299 ? 3.938 -0.766 -1.614 1.00 92.19 299 PHE A O 1
ATOM 2339 N N . ALA A 1 300 ? 4.801 1.011 -2.698 1.00 93.88 300 ALA A N 1
ATOM 2340 C CA . ALA A 1 300 ? 4.304 0.650 -4.022 1.00 93.88 300 ALA A CA 1
ATOM 2341 C C . ALA A 1 300 ? 4.758 -0.760 -4.436 1.00 93.88 300 ALA A C 1
ATOM 2343 O O . ALA A 1 300 ? 3.952 -1.574 -4.889 1.00 93.88 300 ALA A O 1
ATOM 2344 N N . TYR A 1 301 ? 6.033 -1.088 -4.201 1.00 93.25 301 TYR A N 1
ATOM 2345 C CA . TYR A 1 301 ? 6.554 -2.429 -4.447 1.00 93.25 301 TYR A CA 1
ATOM 2346 C C . TYR A 1 301 ? 5.864 -3.487 -3.577 1.00 93.25 301 TYR A C 1
ATOM 2348 O O . TYR A 1 301 ? 5.479 -4.541 -4.087 1.00 93.25 301 TYR A O 1
ATOM 2356 N N . THR A 1 302 ? 5.662 -3.225 -2.284 1.00 91.69 302 THR A N 1
ATOM 2357 C CA . THR A 1 302 ? 4.988 -4.169 -1.383 1.00 91.69 302 THR A CA 1
ATOM 2358 C C . THR A 1 302 ? 3.544 -4.440 -1.823 1.00 91.69 302 THR A C 1
ATOM 2360 O O . THR A 1 302 ? 3.105 -5.584 -1.743 1.00 91.69 302 THR A O 1
ATOM 2363 N N . LEU A 1 303 ? 2.825 -3.437 -2.348 1.00 92.50 303 LEU A N 1
ATOM 2364 C CA . LEU A 1 303 ? 1.466 -3.599 -2.890 1.00 92.50 303 LEU A CA 1
ATOM 2365 C C . LEU A 1 303 ? 1.432 -4.446 -4.173 1.00 92.50 303 LEU A C 1
ATOM 2367 O O . LEU A 1 303 ? 0.567 -5.314 -4.314 1.00 92.50 303 LEU A O 1
ATOM 2371 N N . ALA A 1 304 ? 2.378 -4.211 -5.085 1.00 93.00 304 ALA A N 1
ATOM 2372 C CA . ALA A 1 304 ? 2.463 -4.897 -6.376 1.00 93.00 304 ALA A CA 1
ATOM 2373 C C . ALA A 1 304 ? 2.995 -6.338 -6.279 1.00 93.00 304 ALA A C 1
ATOM 2375 O O . ALA A 1 304 ? 2.694 -7.167 -7.132 1.00 93.00 304 ALA A O 1
ATOM 2376 N N . SER A 1 305 ? 3.818 -6.633 -5.268 1.00 90.81 305 SER A N 1
ATOM 2377 C CA . SER A 1 305 ? 4.499 -7.929 -5.111 1.00 90.81 305 SER A CA 1
ATOM 2378 C C . SER A 1 305 ? 3.678 -8.999 -4.388 1.00 90.81 305 SER A C 1
ATOM 2380 O O . SER A 1 305 ? 4.111 -10.150 -4.322 1.00 90.81 305 SER A O 1
ATOM 2382 N N . GLN A 1 306 ? 2.500 -8.660 -3.855 1.00 89.69 306 GLN A N 1
ATOM 2383 C CA . GLN A 1 306 ? 1.609 -9.663 -3.266 1.00 89.69 306 GLN A CA 1
ATOM 2384 C C . GLN A 1 306 ? 1.061 -10.622 -4.329 1.00 89.69 306 GLN A C 1
ATOM 2386 O O . GLN A 1 306 ? 0.994 -10.298 -5.513 1.00 89.69 306 GLN A O 1
ATOM 2391 N N . THR A 1 307 ? 0.657 -11.822 -3.908 1.00 86.44 307 THR A N 1
ATOM 2392 C CA . THR A 1 307 ? 0.075 -12.837 -4.797 1.00 86.44 307 THR A CA 1
ATOM 2393 C C . THR A 1 307 ? -1.317 -13.235 -4.293 1.00 86.44 307 THR A C 1
ATOM 2395 O O . THR A 1 307 ? -1.404 -13.961 -3.300 1.00 86.44 307 THR A O 1
ATOM 2398 N N . PRO A 1 308 ? -2.414 -12.797 -4.944 1.00 87.06 308 PRO A N 1
ATOM 2399 C CA . PRO A 1 308 ? -2.479 -11.849 -6.068 1.00 87.06 308 PRO A CA 1
ATOM 2400 C C . PRO A 1 308 ? -2.074 -10.411 -5.669 1.00 87.06 308 PRO A C 1
ATOM 2402 O O . PRO A 1 308 ? -2.098 -10.086 -4.478 1.00 87.06 308 PRO A O 1
ATOM 2405 N N . PRO A 1 309 ? -1.711 -9.544 -6.636 1.00 89.44 309 PRO A N 1
ATOM 2406 C CA . PRO A 1 309 ? -1.321 -8.162 -6.353 1.00 89.44 309 PRO A CA 1
ATOM 2407 C C . PRO A 1 309 ? -2.476 -7.387 -5.707 1.00 89.44 309 PRO A C 1
ATOM 2409 O O . PRO A 1 309 ? -3.618 -7.471 -6.162 1.00 89.44 309 PRO A O 1
ATOM 2412 N N . LEU A 1 310 ? -2.179 -6.618 -4.651 1.00 90.69 310 LEU A N 1
ATOM 2413 C CA . LEU A 1 310 ? -3.189 -5.814 -3.943 1.00 90.69 310 LEU A CA 1
ATOM 2414 C C . LEU A 1 310 ? -3.639 -4.613 -4.775 1.00 90.69 310 LEU A C 1
ATOM 2416 O O . LEU A 1 310 ? -4.792 -4.191 -4.703 1.00 90.69 310 LEU A O 1
ATOM 2420 N N . VAL A 1 311 ? -2.715 -4.061 -5.560 1.00 93.75 311 VAL A N 1
ATOM 2421 C CA . VAL A 1 311 ? -2.975 -3.009 -6.538 1.00 93.75 311 VAL A CA 1
ATOM 2422 C C . VAL A 1 311 ? -2.275 -3.399 -7.828 1.00 93.75 311 VAL A C 1
ATOM 2424 O O . VAL A 1 311 ? -1.122 -3.826 -7.814 1.00 93.75 311 VAL A O 1
ATOM 2427 N N . ASP A 1 312 ? -2.992 -3.244 -8.936 1.00 93.06 312 ASP A N 1
ATOM 2428 C CA . ASP A 1 312 ? -2.443 -3.409 -10.276 1.00 93.06 312 ASP A CA 1
ATOM 2429 C C . ASP A 1 312 ? -1.228 -2.474 -10.468 1.00 93.06 312 ASP A C 1
ATOM 2431 O O . ASP A 1 312 ? -1.369 -1.261 -10.259 1.00 93.06 312 ASP A O 1
ATOM 2435 N N . PRO A 1 313 ? -0.051 -2.998 -10.854 1.00 94.06 313 PRO A N 1
ATOM 2436 C CA . PRO A 1 313 ? 1.131 -2.189 -11.124 1.00 94.06 313 PRO A CA 1
ATOM 2437 C C . PRO A 1 313 ? 0.879 -1.027 -12.091 1.00 94.06 313 PRO A C 1
ATOM 2439 O O . PRO A 1 313 ? 1.462 0.038 -11.900 1.00 94.06 313 PRO A O 1
ATOM 2442 N N . GLU A 1 314 ? -0.002 -1.176 -13.088 1.00 92.62 314 GLU A N 1
ATOM 2443 C CA . GLU A 1 314 ? -0.321 -0.072 -14.004 1.00 92.62 314 GLU A CA 1
ATOM 2444 C C . GLU A 1 314 ? -0.984 1.100 -13.270 1.00 92.62 314 GLU A C 1
ATOM 2446 O O . GLU A 1 314 ? -0.597 2.250 -13.471 1.00 92.62 314 GLU A O 1
ATOM 2451 N N . LYS A 1 315 ? -1.903 0.809 -12.341 1.00 94.38 315 LYS A N 1
ATOM 2452 C CA . LYS A 1 315 ? -2.567 1.833 -11.517 1.00 94.38 315 LYS A CA 1
ATOM 2453 C C . LYS A 1 315 ? -1.602 2.514 -10.552 1.00 94.38 315 LYS A C 1
ATOM 2455 O O . LYS A 1 315 ? -1.784 3.683 -10.226 1.00 94.38 315 LYS A O 1
ATOM 2460 N N . ILE A 1 316 ? -0.585 1.793 -10.079 1.00 95.38 316 ILE A N 1
ATOM 2461 C CA . ILE A 1 316 ? 0.475 2.372 -9.246 1.00 95.38 316 ILE A CA 1
ATOM 2462 C C . ILE A 1 316 ? 1.271 3.403 -10.053 1.00 95.38 316 ILE A C 1
ATOM 2464 O O . ILE A 1 316 ? 1.535 4.492 -9.544 1.00 95.38 316 ILE A O 1
ATOM 2468 N N . VAL A 1 317 ? 1.623 3.087 -11.305 1.00 94.38 317 VAL A N 1
ATOM 2469 C CA . VAL A 1 317 ? 2.302 4.040 -12.199 1.00 94.38 317 VAL A CA 1
ATOM 2470 C C . VAL A 1 317 ? 1.411 5.255 -12.466 1.00 94.38 317 VAL A C 1
ATOM 2472 O O . VAL A 1 317 ? 1.896 6.375 -12.337 1.00 94.38 317 VAL A O 1
ATOM 2475 N N . ASP A 1 318 ? 0.112 5.053 -12.720 1.00 94.06 318 ASP A N 1
ATOM 2476 C CA . ASP A 1 318 ? -0.851 6.154 -12.895 1.00 94.06 318 ASP A CA 1
ATOM 2477 C C . ASP A 1 318 ? -0.882 7.088 -11.675 1.00 94.06 318 ASP A C 1
ATOM 2479 O O . ASP A 1 318 ? -0.897 8.307 -11.826 1.00 94.06 318 ASP A O 1
ATOM 2483 N N . CYS A 1 319 ? -0.847 6.535 -10.454 1.00 94.50 319 CYS A N 1
ATOM 2484 C CA . CYS A 1 319 ? -0.756 7.341 -9.236 1.00 94.50 319 CYS A CA 1
ATOM 2485 C C . CYS A 1 319 ? 0.531 8.168 -9.194 1.00 94.50 319 CYS A C 1
ATOM 2487 O O . CYS A 1 319 ? 0.479 9.340 -8.849 1.00 94.50 319 CYS A O 1
ATOM 2489 N N . PHE A 1 320 ? 1.689 7.604 -9.536 1.00 94.69 320 PHE A N 1
ATOM 2490 C CA . PHE A 1 320 ? 2.922 8.393 -9.551 1.00 94.69 320 PHE A CA 1
ATOM 2491 C C . PHE A 1 320 ? 2.909 9.498 -10.615 1.00 94.69 320 PHE A C 1
ATOM 2493 O O . PHE A 1 320 ? 3.387 10.600 -10.345 1.00 94.69 320 PHE A O 1
ATOM 2500 N N . GLU A 1 321 ? 2.352 9.227 -11.796 1.00 91.06 321 GLU A N 1
ATOM 2501 C CA . GLU A 1 321 ? 2.203 10.217 -12.867 1.00 91.06 321 GLU A CA 1
ATOM 2502 C C . GLU A 1 321 ? 1.253 11.356 -12.464 1.00 91.06 321 GLU A C 1
ATOM 2504 O O . GLU A 1 321 ? 1.576 12.521 -12.695 1.00 91.06 321 GLU A O 1
ATOM 2509 N N . GLU A 1 322 ? 0.142 11.047 -11.781 1.00 93.38 322 GLU A N 1
ATOM 2510 C CA . GLU A 1 322 ? -0.824 12.028 -11.252 1.00 93.38 322 GLU A CA 1
ATOM 2511 C C . GLU A 1 322 ? -0.142 13.090 -10.366 1.00 93.38 322 GLU A C 1
ATOM 2513 O O . GLU A 1 322 ? -0.469 14.275 -10.448 1.00 93.38 322 GLU A O 1
ATOM 2518 N N . PHE A 1 323 ? 0.852 12.685 -9.568 1.00 91.69 323 PHE A N 1
ATOM 2519 C CA . PHE A 1 323 ? 1.615 13.572 -8.680 1.00 91.69 323 PHE A CA 1
ATOM 2520 C C . PHE A 1 323 ? 2.974 14.014 -9.248 1.00 91.69 323 PHE A C 1
ATOM 2522 O O . PHE A 1 323 ? 3.727 14.690 -8.553 1.00 91.69 323 PHE A O 1
ATOM 2529 N N . SER A 1 324 ? 3.299 13.674 -10.504 1.00 90.19 324 SER A N 1
ATOM 2530 C CA . SER A 1 324 ? 4.598 13.973 -11.139 1.00 90.19 324 SER A CA 1
ATOM 2531 C C . SER A 1 324 ? 5.827 13.418 -10.386 1.00 90.19 324 SER A C 1
ATOM 2533 O O . SER A 1 324 ? 6.928 13.963 -10.467 1.00 90.19 324 SER A O 1
ATOM 2535 N N . GLU A 1 325 ? 5.667 12.300 -9.675 1.00 92.00 325 GLU A N 1
ATOM 2536 C CA . GLU A 1 325 ? 6.687 11.677 -8.816 1.00 92.00 325 GLU A CA 1
ATOM 2537 C C . GLU A 1 325 ? 7.528 10.629 -9.572 1.00 92.00 325 GLU A C 1
ATOM 2539 O O . GLU A 1 325 ? 7.518 9.425 -9.290 1.00 92.00 325 GLU A O 1
ATOM 2544 N N . VAL A 1 326 ? 8.284 11.105 -10.566 1.00 91.19 326 VAL A N 1
ATOM 2545 C CA . VAL A 1 326 ? 9.040 10.264 -11.514 1.00 91.19 326 VAL A CA 1
ATOM 2546 C C . VAL A 1 326 ? 10.150 9.456 -10.838 1.00 91.19 326 VAL A C 1
ATOM 2548 O O . VAL A 1 326 ? 10.327 8.278 -11.137 1.00 91.19 326 VAL A O 1
ATOM 2551 N N . GLU A 1 327 ? 10.899 10.046 -9.903 1.00 91.31 327 GLU A N 1
ATOM 2552 C CA . GLU A 1 327 ? 12.034 9.365 -9.262 1.00 91.31 327 GLU A CA 1
ATOM 2553 C C . GLU A 1 327 ? 11.578 8.135 -8.460 1.00 91.31 327 GLU A C 1
ATOM 2555 O O . GLU A 1 327 ? 12.164 7.052 -8.566 1.00 91.31 327 GLU A O 1
ATOM 2560 N N . ASN A 1 328 ? 10.508 8.288 -7.676 1.00 92.94 328 ASN A N 1
ATOM 2561 C CA . ASN A 1 328 ? 9.936 7.201 -6.888 1.00 92.94 328 ASN A CA 1
ATOM 2562 C C . ASN A 1 328 ? 9.293 6.133 -7.779 1.00 92.94 328 ASN A C 1
ATOM 2564 O O . ASN A 1 328 ? 9.475 4.941 -7.515 1.00 92.94 328 ASN A O 1
ATOM 2568 N N . CYS A 1 329 ? 8.631 6.537 -8.866 1.00 94.38 329 CYS A N 1
ATOM 2569 C CA . CYS A 1 329 ? 8.099 5.605 -9.855 1.00 94.38 329 CYS A CA 1
ATOM 2570 C C . CYS A 1 329 ? 9.205 4.773 -10.516 1.00 94.38 329 CYS A C 1
ATOM 2572 O O . CYS A 1 329 ? 9.113 3.548 -10.568 1.00 94.38 329 CYS A O 1
ATOM 2574 N N . THR A 1 330 ? 10.309 5.404 -10.928 1.00 92.50 330 THR A N 1
ATOM 2575 C CA . THR A 1 330 ? 11.465 4.708 -11.512 1.00 92.50 330 THR A CA 1
ATOM 2576 C C . THR A 1 330 ? 12.093 3.720 -10.524 1.00 92.50 330 THR A C 1
ATOM 2578 O O . THR A 1 330 ? 12.386 2.584 -10.896 1.00 92.50 330 THR A O 1
ATOM 2581 N N . LYS A 1 331 ? 12.249 4.098 -9.244 1.00 93.38 331 LYS A N 1
ATOM 2582 C CA . LYS A 1 331 ? 12.732 3.182 -8.189 1.00 93.38 331 LYS A CA 1
ATOM 2583 C C . LYS A 1 331 ? 11.808 1.977 -8.006 1.00 93.38 331 LYS A C 1
ATOM 2585 O O . LYS A 1 331 ? 12.293 0.852 -7.876 1.00 93.38 331 LYS A O 1
ATOM 2590 N N . PHE A 1 332 ? 10.495 2.207 -7.997 1.00 95.19 332 PHE A N 1
ATOM 2591 C CA . PHE A 1 332 ? 9.489 1.149 -7.926 1.00 95.19 332 PHE A CA 1
ATOM 2592 C C . PHE A 1 332 ? 9.595 0.203 -9.132 1.00 95.19 332 PHE A C 1
ATOM 2594 O O . PHE A 1 332 ? 9.753 -1.005 -8.945 1.00 95.19 332 PHE A O 1
ATOM 2601 N N . LEU A 1 333 ? 9.582 0.748 -10.352 1.00 93.69 333 LEU A N 1
ATOM 2602 C CA . LEU A 1 333 ? 9.611 -0.023 -11.595 1.00 93.69 333 LEU A CA 1
ATOM 2603 C C . LEU A 1 333 ? 10.902 -0.829 -11.741 1.00 93.69 333 LEU A C 1
ATOM 2605 O O . LEU A 1 333 ? 10.830 -1.999 -12.096 1.00 93.69 333 LEU A O 1
ATOM 2609 N N . PHE A 1 334 ? 12.069 -0.278 -11.394 1.00 91.44 334 PHE A N 1
ATOM 2610 C CA . PHE A 1 334 ? 13.318 -1.049 -11.412 1.00 91.44 334 PHE A CA 1
ATOM 2611 C C . PHE A 1 334 ? 13.302 -2.238 -10.462 1.00 91.44 334 PHE A C 1
ATOM 2613 O O . PHE A 1 334 ? 13.825 -3.295 -10.802 1.00 91.44 334 PHE A O 1
ATOM 2620 N N . ARG A 1 335 ? 12.696 -2.088 -9.281 1.00 92.00 335 ARG A N 1
ATOM 2621 C CA . ARG A 1 335 ? 12.587 -3.196 -8.333 1.00 92.00 335 ARG A CA 1
ATOM 2622 C C . ARG A 1 335 ? 11.571 -4.234 -8.813 1.00 92.00 335 ARG A C 1
ATOM 2624 O O . ARG A 1 335 ? 11.844 -5.429 -8.742 1.00 92.00 335 ARG A O 1
ATOM 2631 N N . TYR A 1 336 ? 10.424 -3.788 -9.323 1.00 93.06 336 TYR A N 1
ATOM 2632 C CA . TYR A 1 336 ? 9.345 -4.662 -9.785 1.00 93.06 336 TYR A CA 1
ATOM 2633 C C . TYR A 1 336 ? 9.713 -5.446 -11.056 1.00 93.06 336 TYR A C 1
ATOM 2635 O O . TYR A 1 336 ? 9.471 -6.646 -11.139 1.00 93.06 336 TYR A O 1
ATOM 2643 N N . LEU A 1 337 ? 10.376 -4.800 -12.017 1.00 91.81 337 LEU A N 1
ATOM 2644 C CA . LEU A 1 337 ? 10.698 -5.353 -13.337 1.00 91.81 337 LEU A CA 1
ATOM 2645 C C . LEU A 1 337 ? 12.028 -6.126 -13.386 1.00 91.81 337 LEU A C 1
ATOM 2647 O O . LEU A 1 337 ? 12.549 -6.380 -14.468 1.00 91.81 337 LEU A O 1
ATOM 2651 N N . THR A 1 338 ? 12.573 -6.535 -12.236 1.00 89.00 338 THR A N 1
ATOM 2652 C CA . THR A 1 338 ? 13.894 -7.191 -12.147 1.00 89.00 338 THR A CA 1
ATOM 2653 C C . THR A 1 338 ? 13.992 -8.478 -12.985 1.00 89.00 338 THR A C 1
ATOM 2655 O O . THR A 1 338 ? 15.073 -8.817 -13.455 1.00 89.00 338 THR A O 1
ATOM 2658 N N . GLN A 1 339 ? 12.884 -9.205 -13.177 1.00 85.31 339 GLN A N 1
ATOM 2659 C CA . GLN A 1 339 ? 12.863 -10.463 -13.941 1.00 85.31 339 GLN A CA 1
ATOM 2660 C C . GLN A 1 339 ? 12.718 -10.280 -15.462 1.00 85.31 339 GLN A C 1
ATOM 2662 O O . GLN A 1 339 ? 12.747 -11.283 -16.166 1.00 85.31 339 GLN A O 1
ATOM 2667 N N . ASP A 1 340 ? 12.552 -9.042 -15.953 1.00 87.62 340 ASP A N 1
ATOM 2668 C CA . ASP A 1 340 ? 12.442 -8.695 -17.382 1.00 87.62 340 ASP A CA 1
ATOM 2669 C C . ASP A 1 340 ? 11.546 -9.659 -18.183 1.00 87.62 340 ASP A C 1
ATOM 2671 O O . ASP A 1 340 ? 11.981 -10.331 -19.112 1.00 87.62 340 ASP A O 1
ATOM 2675 N N . THR A 1 341 ? 10.278 -9.777 -17.783 1.00 89.88 341 THR A N 1
ATOM 2676 C CA . THR A 1 341 ? 9.329 -10.693 -18.431 1.00 89.88 341 THR A CA 1
ATOM 2677 C C . THR A 1 341 ? 8.538 -10.011 -19.557 1.00 89.88 341 THR A C 1
ATOM 2679 O O . THR A 1 341 ? 8.188 -8.832 -19.428 1.00 89.88 341 THR A O 1
ATOM 2682 N N . PRO A 1 342 ? 8.157 -10.744 -20.627 1.00 90.25 342 PRO A N 1
ATOM 2683 C CA . PRO A 1 342 ? 7.341 -10.203 -21.720 1.00 90.25 342 PRO A CA 1
ATOM 2684 C C . PRO A 1 342 ? 5.981 -9.651 -21.278 1.00 90.25 342 PRO A C 1
ATOM 2686 O O . PRO A 1 342 ? 5.503 -8.667 -21.834 1.00 90.25 342 PRO A O 1
ATOM 2689 N N . GLU A 1 343 ? 5.370 -10.258 -20.257 1.00 89.19 343 GLU A N 1
ATOM 2690 C CA . GLU A 1 343 ? 4.078 -9.837 -19.690 1.00 89.19 343 GLU A CA 1
ATOM 2691 C C . GLU A 1 343 ? 4.115 -8.392 -19.180 1.00 89.19 343 GLU A C 1
ATOM 2693 O O . GLU A 1 343 ? 3.126 -7.667 -19.260 1.00 89.19 343 GLU A O 1
ATOM 2698 N N . ASN A 1 344 ? 5.286 -7.946 -18.726 1.00 90.62 344 ASN A N 1
ATOM 2699 C CA . ASN A 1 344 ? 5.497 -6.600 -18.224 1.00 90.62 344 ASN A CA 1
ATOM 2700 C C . ASN A 1 344 ? 5.968 -5.610 -19.306 1.00 90.62 344 ASN A C 1
ATOM 2702 O O . ASN A 1 344 ? 6.335 -4.481 -18.975 1.00 90.62 344 ASN A O 1
ATOM 2706 N N . GLY A 1 345 ? 5.952 -5.978 -20.592 1.00 92.56 345 GLY A N 1
ATOM 2707 C CA . GLY A 1 345 ? 6.453 -5.133 -21.686 1.00 92.56 345 GLY A CA 1
ATOM 2708 C C . GLY A 1 345 ? 5.809 -3.741 -21.744 1.00 92.56 345 GLY A C 1
ATOM 2709 O O . GLY A 1 345 ? 6.479 -2.737 -22.009 1.00 92.56 345 GLY A O 1
ATOM 2710 N N . ARG A 1 346 ? 4.523 -3.633 -21.388 1.00 93.56 346 ARG A N 1
ATOM 2711 C CA . ARG A 1 346 ? 3.829 -2.338 -21.295 1.00 93.56 346 ARG A CA 1
ATOM 2712 C C . ARG A 1 346 ? 4.372 -1.460 -20.163 1.00 93.56 346 ARG A C 1
ATOM 2714 O O . ARG A 1 346 ? 4.606 -0.274 -20.377 1.00 93.56 346 ARG A O 1
ATOM 2721 N N . LEU A 1 347 ? 4.639 -2.037 -18.990 1.00 93.69 347 LEU A N 1
ATOM 2722 C CA . LEU A 1 347 ? 5.260 -1.324 -17.867 1.00 93.69 347 LEU A CA 1
ATOM 2723 C C . LEU A 1 347 ? 6.701 -0.915 -18.185 1.00 93.69 347 LEU A C 1
ATOM 2725 O O . LEU A 1 347 ? 7.104 0.187 -17.829 1.00 93.69 347 LEU A O 1
ATOM 2729 N N . GLN A 1 348 ? 7.459 -1.757 -18.897 1.00 94.44 348 GLN A N 1
ATOM 2730 C CA . GLN A 1 348 ? 8.799 -1.402 -19.381 1.00 94.44 348 GLN A CA 1
ATOM 2731 C C . GLN A 1 348 ? 8.752 -0.200 -20.332 1.00 94.44 348 GLN A C 1
ATOM 2733 O O . GLN A 1 348 ? 9.555 0.723 -20.202 1.00 94.44 348 GLN A O 1
ATOM 2738 N N . THR A 1 349 ? 7.780 -0.186 -21.250 1.00 94.56 349 THR A N 1
ATOM 2739 C CA . THR A 1 349 ? 7.562 0.933 -22.180 1.00 94.56 349 THR A CA 1
ATOM 2740 C C . THR A 1 349 ? 7.274 2.222 -21.413 1.00 94.56 349 THR A C 1
ATOM 2742 O O . THR A 1 349 ? 7.971 3.213 -21.618 1.00 94.56 349 THR A O 1
ATOM 2745 N N . ARG A 1 350 ? 6.340 2.190 -20.451 1.00 93.19 350 ARG A N 1
ATOM 2746 C CA . ARG A 1 350 ? 6.028 3.350 -19.596 1.00 93.19 350 ARG A CA 1
ATOM 2747 C C . ARG A 1 350 ? 7.223 3.813 -18.765 1.00 93.19 350 ARG A C 1
ATOM 2749 O O . ARG A 1 350 ? 7.456 5.012 -18.650 1.00 93.19 350 ARG A O 1
ATOM 2756 N N . ALA A 1 351 ? 8.008 2.882 -18.219 1.00 92.62 351 ALA A N 1
ATOM 2757 C CA . ALA A 1 351 ? 9.210 3.207 -17.453 1.00 92.62 351 ALA A CA 1
ATOM 2758 C C . ALA A 1 351 ? 10.195 4.035 -18.289 1.00 92.62 351 ALA A C 1
ATOM 2760 O O . ALA A 1 351 ? 10.712 5.050 -17.819 1.00 92.62 351 ALA A O 1
ATOM 2761 N N . ILE A 1 352 ? 10.452 3.615 -19.532 1.00 93.50 352 ILE A N 1
ATOM 2762 C CA . ILE A 1 352 ? 11.373 4.316 -20.431 1.00 93.50 352 ILE A CA 1
ATOM 2763 C C . ILE A 1 352 ? 10.763 5.639 -20.894 1.00 93.50 352 ILE A C 1
ATOM 2765 O O . ILE A 1 352 ? 11.438 6.660 -20.830 1.00 93.50 352 ILE A O 1
ATOM 2769 N N . GLU A 1 353 ? 9.497 5.643 -21.308 1.00 93.75 353 GLU A N 1
ATOM 2770 C CA . GLU A 1 353 ? 8.773 6.840 -21.746 1.00 93.75 353 GLU A CA 1
ATOM 2771 C C . GLU A 1 353 ? 8.796 7.951 -20.690 1.00 93.75 353 GLU A C 1
ATOM 2773 O O . GLU A 1 353 ? 9.197 9.081 -20.978 1.00 93.75 353 GLU A O 1
ATOM 2778 N N . MET A 1 354 ? 8.423 7.626 -19.452 1.00 91.75 354 MET A N 1
ATOM 2779 C CA . MET A 1 354 ? 8.399 8.583 -18.350 1.00 91.75 354 MET A CA 1
ATOM 2780 C C . MET A 1 354 ? 9.797 9.171 -18.104 1.00 91.75 354 MET A C 1
ATOM 2782 O O . MET A 1 354 ? 9.949 10.385 -17.954 1.00 91.75 354 MET A O 1
ATOM 2786 N N . ASN A 1 355 ? 10.846 8.340 -18.123 1.00 92.56 355 ASN A N 1
ATOM 2787 C CA . ASN A 1 355 ? 12.213 8.837 -17.973 1.00 92.56 355 ASN A CA 1
ATOM 2788 C C . ASN A 1 355 ? 12.681 9.631 -19.205 1.00 92.56 355 ASN A C 1
ATOM 2790 O O . ASN A 1 355 ? 13.377 10.620 -19.031 1.00 92.56 355 ASN A O 1
ATOM 2794 N N . LEU A 1 356 ? 12.286 9.292 -20.435 1.00 92.75 356 LEU A N 1
ATOM 2795 C CA . LEU A 1 356 ? 12.633 10.089 -21.622 1.00 92.75 356 LEU A CA 1
ATOM 2796 C C . LEU A 1 356 ? 12.023 11.493 -21.568 1.00 92.75 356 LEU A C 1
ATOM 2798 O O . LEU A 1 356 ? 12.674 12.455 -21.971 1.00 92.75 356 LEU A O 1
ATOM 2802 N N . ASN A 1 357 ? 10.807 11.620 -21.034 1.00 91.12 357 ASN A N 1
ATOM 2803 C CA . ASN A 1 357 ? 10.114 12.903 -20.927 1.00 91.12 357 ASN A CA 1
ATOM 2804 C C . ASN A 1 357 ? 10.639 13.782 -19.780 1.00 91.12 357 ASN A C 1
ATOM 2806 O O . ASN A 1 357 ? 10.654 15.006 -19.909 1.00 91.12 357 ASN A O 1
ATOM 2810 N N . HIS A 1 358 ? 11.065 13.183 -18.662 1.00 90.06 358 HIS A N 1
ATOM 2811 C CA . HIS A 1 358 ? 11.389 13.929 -17.436 1.00 90.06 358 HIS A CA 1
ATOM 2812 C C . HIS A 1 358 ? 12.857 13.841 -16.993 1.00 90.06 358 HIS A C 1
ATOM 2814 O O . HIS A 1 358 ? 13.368 14.782 -16.387 1.00 90.06 358 HIS A O 1
ATOM 2820 N N . ALA A 1 359 ? 13.550 12.739 -17.284 1.00 90.38 359 ALA A N 1
ATOM 2821 C CA . ALA A 1 359 ? 14.931 12.474 -16.874 1.00 90.38 359 ALA A CA 1
ATOM 2822 C C . ALA A 1 359 ? 15.741 11.743 -17.977 1.00 90.38 359 ALA A C 1
ATOM 2824 O O . ALA A 1 359 ? 16.105 10.572 -17.804 1.00 90.38 359 ALA A O 1
ATOM 2825 N N . PRO A 1 360 ? 16.062 12.410 -19.110 1.00 90.12 360 PRO A N 1
ATOM 2826 C CA . PRO A 1 360 ? 16.666 11.760 -20.280 1.00 90.12 360 PRO A CA 1
ATOM 2827 C C . PRO A 1 360 ? 17.970 11.006 -19.992 1.00 90.12 360 PRO A C 1
ATOM 2829 O O . PRO A 1 360 ? 18.230 9.972 -20.597 1.00 90.12 360 PRO A O 1
ATOM 2832 N N . THR A 1 361 ? 18.769 11.472 -19.027 1.00 90.75 361 THR A N 1
ATOM 2833 C CA . THR A 1 361 ? 20.016 10.812 -18.602 1.00 90.75 361 THR A CA 1
ATOM 2834 C C . THR A 1 361 ? 19.776 9.447 -17.954 1.00 90.75 361 THR A C 1
ATOM 2836 O O . THR A 1 361 ? 20.580 8.529 -18.112 1.00 90.75 361 THR A O 1
ATOM 2839 N N . VAL A 1 362 ? 18.661 9.285 -17.235 1.00 90.69 362 VAL A N 1
ATOM 2840 C CA . VAL A 1 362 ? 18.260 8.000 -16.648 1.00 90.69 362 VAL A CA 1
ATOM 2841 C C . VAL A 1 362 ? 17.768 7.070 -17.750 1.00 90.69 362 VAL A C 1
ATOM 2843 O O . VAL A 1 362 ? 18.180 5.913 -17.788 1.00 90.69 362 VAL A O 1
ATOM 2846 N N . ALA A 1 363 ? 16.956 7.574 -18.683 1.00 91.44 363 ALA A N 1
ATOM 2847 C CA . ALA A 1 363 ? 16.511 6.798 -19.838 1.00 91.44 363 ALA A CA 1
ATOM 2848 C C . ALA A 1 363 ? 17.684 6.307 -20.701 1.00 91.44 363 ALA A C 1
ATOM 2850 O O . ALA A 1 363 ? 17.737 5.129 -21.051 1.00 91.44 363 ALA A O 1
ATOM 2851 N N . GLU A 1 364 ? 18.667 7.167 -20.976 1.00 90.38 364 GLU A N 1
ATOM 2852 C CA . GLU A 1 364 ? 19.892 6.798 -21.692 1.00 90.38 364 GLU A CA 1
ATOM 2853 C C . GLU A 1 364 ? 20.647 5.669 -20.973 1.00 90.38 364 GLU A C 1
ATOM 2855 O O . GLU A 1 364 ? 21.074 4.700 -21.603 1.00 90.38 364 GLU A O 1
ATOM 2860 N N . ALA A 1 365 ? 20.751 5.732 -19.641 1.00 90.94 365 ALA A N 1
ATOM 2861 C CA . ALA A 1 365 ? 21.376 4.677 -18.850 1.00 90.94 365 ALA A CA 1
ATOM 2862 C C . ALA A 1 365 ? 20.597 3.349 -18.903 1.00 90.94 365 ALA A C 1
ATOM 2864 O O . ALA A 1 365 ? 21.223 2.287 -18.957 1.00 90.94 365 ALA A O 1
ATOM 2865 N N . ILE A 1 366 ? 19.258 3.394 -18.908 1.00 89.88 366 ILE A N 1
ATOM 2866 C CA . ILE A 1 366 ? 18.393 2.209 -19.057 1.00 89.88 366 ILE A CA 1
ATOM 2867 C C . ILE A 1 366 ? 18.645 1.534 -20.408 1.00 89.88 366 ILE A C 1
ATOM 2869 O O . ILE A 1 366 ? 18.889 0.325 -20.453 1.00 89.88 366 ILE A O 1
ATOM 2873 N N . LEU A 1 367 ? 18.622 2.320 -21.489 1.00 91.12 367 LEU A N 1
ATOM 2874 C CA . LEU A 1 367 ? 18.802 1.843 -22.861 1.00 91.12 367 LEU A CA 1
ATOM 2875 C C . LEU A 1 367 ? 20.220 1.309 -23.089 1.00 91.12 367 LEU A C 1
ATOM 2877 O O . LEU A 1 367 ? 20.391 0.189 -23.567 1.00 91.12 367 LEU A O 1
ATOM 2881 N N . SER A 1 368 ? 21.240 2.050 -22.649 1.00 89.50 368 SER A N 1
ATOM 2882 C CA . SER A 1 368 ? 22.649 1.655 -22.766 1.00 89.50 368 SER A CA 1
ATOM 2883 C C . SER A 1 368 ? 22.964 0.348 -22.037 1.00 89.50 368 SER A C 1
ATOM 2885 O O . SER A 1 368 ? 23.721 -0.481 -22.538 1.00 89.50 368 SER A O 1
ATOM 2887 N N . ARG A 1 369 ? 22.390 0.146 -20.844 1.00 89.75 369 ARG A N 1
ATOM 2888 C CA . ARG A 1 369 ? 22.604 -1.072 -20.044 1.00 89.75 369 ARG A CA 1
ATOM 2889 C C . ARG A 1 369 ? 21.708 -2.236 -20.461 1.00 89.75 369 ARG A C 1
ATOM 2891 O O . ARG A 1 369 ? 21.899 -3.326 -19.932 1.00 89.75 369 ARG A O 1
ATOM 2898 N N . ARG A 1 370 ? 20.754 -2.014 -21.375 1.00 87.44 370 ARG A N 1
ATOM 2899 C CA . ARG A 1 370 ? 19.758 -3.006 -21.814 1.00 87.44 370 ARG A CA 1
ATOM 2900 C C . ARG A 1 370 ? 19.043 -3.666 -20.630 1.00 87.44 370 ARG A C 1
ATOM 2902 O O . ARG A 1 370 ? 18.926 -4.885 -20.566 1.00 87.44 370 ARG A O 1
ATOM 2909 N N . ILE A 1 371 ? 18.608 -2.839 -19.673 1.00 86.62 371 ILE A N 1
ATOM 2910 C CA . ILE A 1 371 ? 17.931 -3.306 -18.447 1.00 86.62 371 ILE A CA 1
ATOM 2911 C C . ILE A 1 371 ? 16.598 -3.993 -18.783 1.00 86.62 371 ILE A C 1
ATOM 2913 O O . ILE A 1 371 ? 16.207 -4.931 -18.099 1.00 86.62 371 ILE A O 1
ATOM 2917 N N . PHE A 1 372 ? 15.920 -3.527 -19.834 1.00 90.62 372 PHE A N 1
ATOM 2918 C CA . PHE A 1 372 ? 14.631 -4.033 -20.304 1.00 90.62 372 PHE A CA 1
ATOM 2919 C C . PHE A 1 372 ? 14.746 -4.503 -21.756 1.00 90.62 372 PHE A C 1
ATOM 2921 O O . PHE A 1 372 ? 15.479 -3.879 -22.528 1.00 90.62 372 PHE A O 1
ATOM 2928 N N . ASN A 1 373 ? 14.012 -5.552 -22.143 1.00 90.81 373 ASN A N 1
ATOM 2929 C CA . ASN A 1 373 ? 14.075 -6.112 -23.504 1.00 90.81 373 ASN A CA 1
ATOM 2930 C C . ASN A 1 373 ? 12.719 -6.243 -24.224 1.00 90.81 373 ASN A C 1
ATOM 2932 O O . ASN A 1 373 ? 12.699 -6.481 -25.434 1.00 90.81 373 ASN A O 1
ATOM 2936 N N . HIS A 1 374 ? 11.596 -6.067 -23.525 1.00 93.12 374 HIS A N 1
ATOM 2937 C CA . HIS A 1 374 ? 10.247 -6.369 -24.023 1.00 93.12 374 HIS A CA 1
ATOM 2938 C C . HIS A 1 374 ? 9.352 -5.135 -24.238 1.00 93.12 374 HIS A C 1
ATOM 2940 O O . HIS A 1 374 ? 8.141 -5.275 -24.409 1.00 93.12 374 HIS A O 1
ATOM 2946 N N . TYR A 1 375 ? 9.922 -3.930 -24.233 1.00 93.94 375 TYR A N 1
ATOM 2947 C CA . TYR A 1 375 ? 9.193 -2.687 -24.504 1.00 93.94 375 TYR A CA 1
ATOM 2948 C C . TYR A 1 375 ? 8.904 -2.470 -26.001 1.00 93.94 375 TYR A C 1
ATOM 2950 O O . TYR A 1 375 ? 9.524 -3.083 -26.872 1.00 93.94 375 TYR A O 1
ATOM 2958 N N . ASP A 1 376 ? 7.980 -1.554 -26.301 1.00 94.50 376 ASP A N 1
ATOM 2959 C CA . ASP A 1 376 ? 7.644 -1.125 -27.663 1.00 94.50 376 ASP A CA 1
ATOM 2960 C C . ASP A 1 376 ? 8.806 -0.327 -28.284 1.00 94.50 376 ASP A C 1
ATOM 2962 O O . ASP A 1 376 ? 8.967 0.874 -28.052 1.00 94.50 376 ASP A O 1
ATOM 2966 N N . LYS A 1 377 ? 9.664 -1.016 -29.046 1.00 92.56 377 LYS A N 1
ATOM 2967 C CA . LYS A 1 377 ? 10.867 -0.414 -29.639 1.00 92.56 377 LYS A CA 1
ATOM 2968 C C . LYS A 1 377 ? 10.545 0.721 -30.619 1.00 92.56 377 LYS A C 1
ATOM 2970 O O . LYS A 1 377 ? 11.148 1.780 -30.444 1.00 92.56 377 LYS A O 1
ATOM 2975 N N . PRO A 1 378 ? 9.613 0.577 -31.589 1.00 92.06 378 PRO A N 1
ATOM 2976 C CA . PRO A 1 378 ? 9.254 1.679 -32.482 1.00 92.06 378 PRO A CA 1
ATOM 2977 C C . PRO A 1 378 ? 8.778 2.932 -31.741 1.00 92.06 378 PRO A C 1
ATOM 2979 O O . PRO A 1 378 ? 9.192 4.041 -32.081 1.00 92.06 378 PRO A O 1
ATOM 2982 N N . TYR A 1 379 ? 7.943 2.771 -30.711 1.00 94.81 379 TYR A N 1
ATOM 2983 C CA . TYR A 1 379 ? 7.457 3.899 -29.917 1.00 94.81 379 TYR A CA 1
ATOM 2984 C C . TYR A 1 379 ? 8.587 4.588 -29.141 1.00 94.81 379 TYR A C 1
ATOM 2986 O O . TYR A 1 379 ? 8.748 5.810 -29.208 1.00 94.81 379 TYR A O 1
ATOM 2994 N N . ILE A 1 380 ? 9.425 3.808 -28.450 1.00 95.31 380 ILE A N 1
ATOM 2995 C CA . ILE A 1 380 ? 10.563 4.343 -27.695 1.00 95.31 380 ILE A CA 1
ATOM 2996 C C . ILE A 1 380 ? 11.598 5.000 -28.618 1.00 95.31 380 ILE A C 1
ATOM 2998 O O . ILE A 1 380 ? 12.167 6.026 -28.244 1.00 95.31 380 ILE A O 1
ATOM 3002 N N . ALA A 1 381 ? 11.808 4.487 -29.833 1.00 92.94 381 ALA A N 1
ATOM 3003 C CA . ALA A 1 381 ? 12.699 5.096 -30.819 1.00 92.94 381 ALA A CA 1
ATOM 3004 C C . ALA A 1 381 ? 12.261 6.529 -31.176 1.00 92.94 381 ALA A C 1
ATOM 3006 O O . ALA A 1 381 ? 13.080 7.451 -31.153 1.00 92.94 381 ALA A O 1
ATOM 3007 N N . GLN A 1 382 ? 10.959 6.750 -31.394 1.00 92.75 382 GLN A N 1
ATOM 3008 C CA . GLN A 1 382 ? 10.407 8.086 -31.658 1.00 92.75 382 GLN A CA 1
ATOM 3009 C C . GLN A 1 382 ? 10.595 9.042 -30.472 1.00 92.75 382 GLN A C 1
ATOM 3011 O O . GLN A 1 382 ? 10.854 10.232 -30.660 1.00 92.75 382 GLN A O 1
ATOM 3016 N N . LEU A 1 383 ? 10.473 8.546 -29.239 1.00 93.69 383 LEU A N 1
ATOM 3017 C CA . LEU A 1 383 ? 10.736 9.349 -28.043 1.00 93.69 383 LEU A CA 1
ATOM 3018 C C . LEU A 1 383 ? 12.230 9.663 -27.880 1.00 93.69 383 LEU A C 1
ATOM 3020 O O . LEU A 1 383 ? 12.575 10.792 -27.529 1.00 93.69 383 LEU A O 1
ATOM 3024 N N . CYS A 1 384 ? 13.118 8.717 -28.198 1.00 93.31 384 CYS A N 1
ATOM 3025 C CA . CYS A 1 384 ? 14.565 8.942 -28.200 1.00 93.31 384 CYS A CA 1
ATOM 3026 C C . CYS A 1 384 ? 14.956 10.054 -29.177 1.00 93.31 384 CYS A C 1
ATOM 3028 O O . CYS A 1 384 ? 15.774 10.904 -28.833 1.00 93.31 384 CYS A O 1
ATOM 3030 N N . GLU A 1 385 ? 14.341 10.110 -30.361 1.00 91.25 385 GLU A N 1
ATOM 3031 C CA . GLU A 1 385 ? 14.554 11.220 -31.294 1.00 91.25 385 GLU A CA 1
ATOM 3032 C C . GLU A 1 385 ? 14.130 12.571 -30.721 1.00 91.25 385 GLU A C 1
ATOM 3034 O O . GLU A 1 385 ? 14.880 13.542 -30.823 1.00 91.25 385 GLU A O 1
ATOM 3039 N N . LYS A 1 386 ? 12.943 12.644 -30.100 1.00 91.06 386 LYS A N 1
ATOM 3040 C CA . LYS A 1 386 ? 12.455 13.878 -29.461 1.00 91.06 386 LYS A CA 1
ATOM 3041 C C . LYS A 1 386 ? 13.394 14.340 -2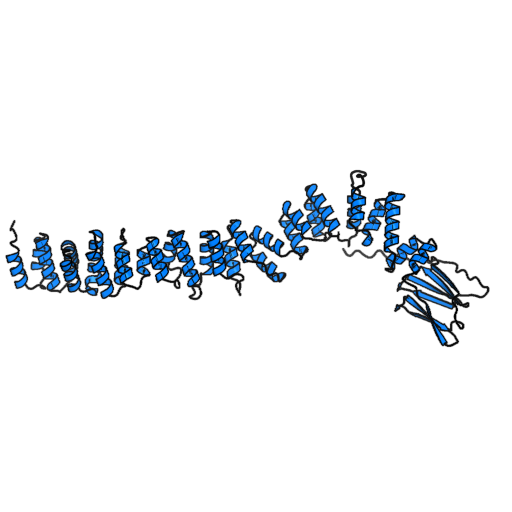8.346 1.00 91.06 386 LYS A C 1
ATOM 3043 O O . LYS A 1 386 ? 13.614 15.539 -28.196 1.00 91.06 386 LYS A O 1
ATOM 3048 N N . ALA A 1 387 ? 13.976 13.394 -27.612 1.00 90.31 387 ALA A N 1
ATOM 3049 C CA . ALA A 1 387 ? 14.977 13.634 -26.576 1.00 90.31 387 ALA A CA 1
ATOM 3050 C C . ALA A 1 387 ? 16.407 13.848 -27.123 1.00 90.31 387 ALA A C 1
ATOM 3052 O O . ALA A 1 387 ? 17.337 14.006 -26.336 1.00 90.31 387 ALA A O 1
ATOM 3053 N N . GLN A 1 388 ? 16.600 13.864 -28.451 1.00 90.25 388 GLN A N 1
ATOM 3054 C CA . GLN A 1 388 ? 17.897 14.000 -29.135 1.00 90.25 388 GLN A CA 1
ATOM 3055 C C . GLN A 1 388 ? 18.909 12.871 -28.842 1.00 90.25 388 GLN A C 1
ATOM 3057 O O . GLN A 1 388 ? 20.106 13.015 -29.098 1.00 90.25 388 GLN A O 1
ATOM 3062 N N . LEU A 1 389 ? 18.439 11.715 -28.368 1.00 89.88 389 LEU A N 1
ATOM 3063 C CA . LEU A 1 389 ? 19.225 10.496 -28.149 1.00 89.88 389 LEU A CA 1
ATOM 3064 C C . LEU A 1 389 ? 19.307 9.665 -29.441 1.00 89.88 389 LEU A C 1
ATOM 3066 O O . LEU A 1 389 ? 18.898 8.504 -29.497 1.00 89.88 389 LEU A O 1
ATOM 3070 N N . TYR A 1 390 ? 19.825 10.276 -30.509 1.00 90.00 390 TYR A N 1
ATOM 3071 C CA . TYR A 1 390 ? 19.770 9.717 -31.864 1.00 90.00 390 TYR A CA 1
ATOM 3072 C C . TYR A 1 390 ? 20.465 8.359 -32.011 1.00 90.00 390 TYR A C 1
ATOM 3074 O O . TYR A 1 390 ? 19.968 7.506 -32.736 1.00 90.00 390 TYR A O 1
ATOM 3082 N N . THR A 1 391 ? 21.577 8.118 -31.309 1.00 87.62 391 THR A N 1
ATOM 3083 C CA . THR A 1 391 ? 22.287 6.829 -31.376 1.00 87.62 391 THR A CA 1
ATOM 3084 C C . THR A 1 391 ? 21.417 5.675 -30.885 1.00 87.62 391 THR A C 1
ATOM 3086 O O . THR A 1 391 ? 21.383 4.628 -31.519 1.00 87.62 391 THR A O 1
ATOM 3089 N N . HIS A 1 392 ? 20.661 5.875 -29.803 1.00 89.75 392 HIS A N 1
ATOM 3090 C CA . HIS A 1 392 ? 19.721 4.863 -29.321 1.00 89.75 392 HIS A CA 1
ATOM 3091 C C . HIS A 1 392 ? 18.493 4.749 -30.218 1.00 89.75 392 HIS A C 1
ATOM 3093 O O . HIS A 1 392 ? 18.010 3.645 -30.432 1.00 89.75 392 HIS A O 1
ATOM 3099 N N . ALA A 1 393 ? 18.018 5.857 -30.797 1.00 90.81 393 ALA A N 1
ATOM 3100 C CA . ALA A 1 393 ? 16.946 5.797 -31.787 1.00 90.81 393 ALA A CA 1
ATOM 3101 C C . ALA A 1 393 ? 17.341 4.909 -32.986 1.00 90.81 393 ALA A C 1
ATOM 3103 O O . ALA A 1 393 ? 16.559 4.050 -33.379 1.00 90.81 393 ALA A O 1
ATOM 3104 N N . LEU A 1 394 ? 18.570 5.047 -33.506 1.00 89.88 394 LEU A N 1
ATOM 3105 C CA . LEU A 1 394 ? 19.094 4.196 -34.585 1.00 89.88 394 LEU A CA 1
ATOM 3106 C C . LEU A 1 394 ? 19.082 2.710 -34.211 1.00 89.88 394 LEU A C 1
ATOM 3108 O O . LEU A 1 394 ? 18.624 1.895 -34.999 1.00 89.88 394 LEU A O 1
ATOM 3112 N N . GLU A 1 395 ? 19.541 2.360 -33.007 1.00 88.19 395 GLU A N 1
ATOM 3113 C CA . GLU A 1 395 ? 19.581 0.968 -32.531 1.00 88.19 395 GLU A CA 1
ATOM 3114 C C . GLU A 1 395 ? 18.197 0.318 -32.382 1.00 88.19 395 GLU A C 1
ATOM 3116 O O . GLU A 1 395 ? 18.109 -0.910 -32.335 1.00 88.19 395 GLU A O 1
ATOM 3121 N N . LEU A 1 396 ? 17.139 1.124 -32.266 1.00 90.62 396 LEU A N 1
ATOM 3122 C CA . LEU A 1 396 ? 15.768 0.661 -32.053 1.00 90.62 396 LEU A CA 1
ATOM 3123 C C . LEU A 1 396 ? 14.916 0.645 -33.323 1.00 90.62 396 LEU A C 1
ATOM 3125 O O . LEU A 1 396 ? 13.873 -0.010 -33.326 1.00 90.62 396 LEU A O 1
ATOM 3129 N N . TYR A 1 397 ? 15.323 1.353 -34.376 1.00 91.44 397 TYR A N 1
ATOM 3130 C CA . TYR A 1 397 ? 14.619 1.321 -35.651 1.00 91.44 397 TYR A CA 1
ATOM 3131 C C . TYR A 1 397 ? 15.015 0.112 -36.486 1.00 91.44 397 TYR A C 1
ATOM 3133 O O . TYR A 1 397 ? 16.190 -0.118 -36.751 1.00 91.44 397 TYR A O 1
ATOM 3141 N N . ASP A 1 398 ? 14.001 -0.583 -36.995 1.00 86.44 398 ASP A N 1
ATOM 3142 C CA . ASP A 1 398 ? 14.175 -1.652 -37.980 1.00 86.44 398 ASP A CA 1
ATOM 3143 C C . ASP A 1 398 ? 14.010 -1.135 -39.425 1.00 86.44 398 ASP A C 1
ATOM 3145 O O . ASP A 1 398 ? 14.542 -1.713 -40.369 1.00 86.44 398 ASP A O 1
ATOM 3149 N N . ASN A 1 399 ? 13.284 -0.025 -39.621 1.00 89.50 399 ASN A N 1
ATOM 3150 C CA . ASN A 1 399 ? 12.993 0.525 -40.947 1.00 89.50 399 ASN A CA 1
ATOM 3151 C C . ASN A 1 399 ? 14.111 1.451 -41.445 1.00 89.50 399 ASN A C 1
ATOM 3153 O O . ASN A 1 399 ? 14.409 2.481 -40.838 1.00 89.50 399 ASN A O 1
ATOM 3157 N N . VAL A 1 400 ? 14.627 1.171 -42.642 1.00 89.31 400 VAL A N 1
ATOM 3158 C CA . VAL A 1 400 ? 15.683 1.963 -43.304 1.00 89.31 400 VAL A CA 1
ATOM 3159 C C . VAL A 1 400 ? 15.284 3.423 -43.513 1.00 89.31 400 VAL A C 1
ATOM 3161 O O . VAL A 1 400 ? 16.114 4.321 -43.400 1.00 89.31 400 VAL A O 1
ATOM 3164 N N . SER A 1 401 ? 14.008 3.698 -43.796 1.00 89.56 401 SER A N 1
ATOM 3165 C CA . SER A 1 401 ? 13.505 5.067 -43.953 1.00 89.56 401 SER A CA 1
ATOM 3166 C C . SER A 1 401 ? 13.666 5.900 -42.681 1.00 89.56 401 SER A C 1
ATOM 3168 O O . SER A 1 401 ? 14.050 7.068 -42.759 1.00 89.56 401 SER A O 1
ATOM 3170 N N . ASP A 1 402 ? 13.404 5.299 -41.518 1.00 90.62 402 ASP A N 1
ATOM 3171 C CA . ASP A 1 402 ? 13.554 5.960 -40.223 1.00 90.62 402 ASP A CA 1
ATOM 3172 C C . ASP A 1 402 ? 15.028 6.121 -39.859 1.00 90.62 402 ASP A C 1
ATOM 3174 O O . ASP A 1 402 ? 15.445 7.210 -39.470 1.00 90.62 402 ASP A O 1
ATOM 3178 N N . ILE A 1 403 ? 15.840 5.090 -40.104 1.00 90.62 403 ILE A N 1
ATOM 3179 C CA . ILE A 1 403 ? 17.296 5.136 -39.921 1.00 90.62 403 ILE A CA 1
ATOM 3180 C C . ILE A 1 403 ? 17.908 6.287 -40.733 1.00 90.62 403 ILE A C 1
ATOM 3182 O O . ILE A 1 403 ? 18.608 7.136 -40.176 1.00 90.62 403 ILE A O 1
ATOM 3186 N N . LYS A 1 404 ? 17.599 6.371 -42.034 1.00 90.31 404 LYS A N 1
ATOM 3187 C CA . LYS A 1 404 ? 18.057 7.453 -42.921 1.00 90.31 404 LYS A CA 1
ATOM 3188 C C . LYS A 1 404 ? 17.668 8.824 -42.386 1.00 90.31 404 LYS A C 1
ATOM 3190 O O . LYS A 1 404 ? 18.506 9.720 -42.289 1.00 90.31 404 LYS A O 1
ATOM 3195 N N . ARG A 1 405 ? 16.409 8.977 -41.974 1.00 90.25 405 ARG A N 1
ATOM 3196 C CA . ARG A 1 405 ? 15.903 10.220 -41.393 1.00 90.25 405 ARG A CA 1
ATOM 3197 C C . ARG A 1 405 ? 16.694 10.607 -40.141 1.00 90.25 405 ARG A C 1
ATOM 3199 O O . ARG A 1 405 ? 17.172 11.736 -40.071 1.00 90.25 405 ARG A O 1
ATOM 3206 N N . VAL A 1 406 ? 16.908 9.689 -39.199 1.00 89.81 406 VAL A N 1
ATOM 3207 C CA . VAL A 1 406 ? 17.685 9.961 -37.977 1.00 89.81 406 VAL A CA 1
ATOM 3208 C C . VAL A 1 406 ? 19.129 10.343 -38.294 1.00 89.81 406 VAL A C 1
ATOM 3210 O O . VAL A 1 406 ? 19.627 11.317 -37.733 1.00 89.81 406 VAL A O 1
ATOM 3213 N N . LEU A 1 407 ? 19.786 9.661 -39.238 1.00 87.38 407 LEU A N 1
ATOM 3214 C CA . LEU A 1 407 ? 21.155 9.990 -39.658 1.00 87.38 407 LEU A CA 1
ATOM 3215 C C . LEU A 1 407 ? 21.293 11.442 -40.147 1.00 87.38 407 LEU A C 1
ATOM 3217 O O . LEU A 1 407 ? 22.312 12.089 -39.889 1.00 87.38 407 LEU A O 1
ATOM 3221 N N . THR A 1 408 ? 20.262 11.989 -40.798 1.00 85.62 408 THR A N 1
ATOM 3222 C CA . THR A 1 408 ? 20.264 13.400 -41.224 1.00 85.62 408 THR A CA 1
ATOM 3223 C C . THR A 1 408 ? 20.065 14.393 -40.074 1.00 85.62 408 THR A C 1
ATOM 3225 O O . THR A 1 408 ? 20.540 15.526 -40.168 1.00 85.62 408 THR A O 1
ATOM 3228 N N . LEU A 1 409 ? 19.421 13.978 -38.977 1.00 86.12 409 LEU A N 1
ATOM 3229 C CA . LEU A 1 409 ? 19.155 14.812 -37.796 1.00 86.12 409 LEU A CA 1
ATOM 3230 C C . LEU A 1 409 ? 20.351 14.903 -36.837 1.00 86.12 409 LEU A C 1
ATOM 3232 O O . LEU A 1 409 ? 20.428 15.832 -36.029 1.00 86.12 409 LEU A O 1
ATOM 3236 N N . ILE A 1 410 ? 21.299 13.966 -36.926 1.00 83.31 410 ILE A N 1
ATOM 3237 C CA . ILE A 1 410 ? 22.509 13.981 -36.102 1.00 83.31 410 ILE A CA 1
ATOM 3238 C C . ILE A 1 410 ? 23.364 15.190 -36.486 1.00 83.31 410 ILE A C 1
ATOM 3240 O O . ILE A 1 410 ? 23.788 15.342 -37.633 1.00 83.31 410 ILE A O 1
ATOM 3244 N N . ASN A 1 411 ? 23.626 16.047 -35.499 1.00 78.44 411 ASN A N 1
ATOM 3245 C CA . ASN A 1 411 ? 24.510 17.209 -35.627 1.00 78.44 411 ASN A CA 1
ATOM 3246 C C . ASN A 1 411 ? 25.854 17.015 -34.911 1.00 78.44 411 ASN A C 1
ATOM 3248 O O . ASN A 1 411 ? 26.786 17.769 -35.155 1.00 78.44 411 ASN A O 1
ATOM 3252 N N . LYS A 1 412 ? 25.954 16.027 -34.014 1.00 81.12 412 LYS A N 1
ATOM 3253 C CA . LYS A 1 412 ? 27.182 15.670 -33.301 1.00 81.12 412 LYS A CA 1
ATOM 3254 C C . LYS A 1 412 ? 27.395 14.169 -33.438 1.00 81.12 412 LYS A C 1
ATOM 3256 O O . LYS A 1 412 ? 26.662 13.388 -32.838 1.00 81.12 412 LYS A O 1
ATOM 3261 N N . PHE A 1 413 ? 28.368 13.786 -34.254 1.00 77.44 413 PHE A N 1
ATOM 3262 C CA . PHE A 1 413 ? 28.599 12.391 -34.608 1.00 77.44 413 PHE A CA 1
ATOM 3263 C C . PHE A 1 413 ? 29.513 11.697 -33.599 1.00 77.44 413 PHE A C 1
ATOM 3265 O O . PHE A 1 413 ? 30.635 12.134 -33.351 1.00 77.44 413 PHE A O 1
ATOM 3272 N N . ASP A 1 414 ? 29.031 10.584 -33.052 1.00 84.81 414 ASP A N 1
ATOM 3273 C CA . ASP A 1 414 ? 29.876 9.547 -32.463 1.00 84.81 414 ASP A CA 1
ATOM 3274 C C . ASP A 1 414 ? 30.218 8.560 -33.588 1.00 84.81 414 ASP A C 1
ATOM 3276 O O . ASP A 1 414 ? 29.477 7.610 -33.860 1.00 84.81 414 ASP A O 1
ATOM 3280 N N . ASN A 1 415 ? 31.282 8.884 -34.332 1.00 85.62 415 ASN A N 1
ATOM 3281 C CA . ASN A 1 415 ? 31.642 8.187 -35.567 1.00 85.62 415 ASN A CA 1
ATOM 3282 C C . ASN A 1 415 ? 31.818 6.681 -35.344 1.00 85.62 415 ASN A C 1
ATOM 3284 O O . ASN A 1 415 ? 31.365 5.894 -36.170 1.00 85.62 415 ASN A O 1
ATOM 3288 N N . ASP A 1 416 ? 32.415 6.278 -34.222 1.00 86.88 416 ASP A N 1
ATOM 3289 C CA . ASP A 1 416 ? 32.702 4.873 -33.937 1.00 86.88 416 ASP A CA 1
ATOM 3290 C C . ASP A 1 416 ? 31.409 4.067 -33.770 1.00 86.88 416 ASP A C 1
ATOM 3292 O O . ASP A 1 416 ? 31.228 3.042 -34.433 1.00 86.88 416 ASP A O 1
ATOM 3296 N N . LYS A 1 417 ? 30.457 4.570 -32.971 1.00 86.94 417 LYS A N 1
ATOM 3297 C CA . LYS A 1 417 ? 29.170 3.889 -32.753 1.00 86.94 417 LYS A CA 1
ATOM 3298 C C . LYS A 1 417 ? 28.325 3.807 -34.017 1.00 86.94 417 LYS A C 1
ATOM 3300 O O . LYS A 1 417 ? 27.714 2.772 -34.273 1.00 86.94 417 LYS A O 1
ATOM 3305 N N . ILE A 1 418 ? 28.283 4.876 -34.814 1.00 88.62 418 ILE A N 1
ATOM 3306 C CA . ILE A 1 418 ? 27.477 4.893 -36.043 1.00 88.62 418 ILE A CA 1
ATOM 3307 C C . ILE A 1 418 ? 28.083 3.956 -37.092 1.00 88.62 418 ILE A C 1
ATOM 3309 O O . ILE A 1 418 ? 27.356 3.202 -37.735 1.00 88.62 418 ILE A O 1
ATOM 3313 N N . VAL A 1 419 ? 29.413 3.927 -37.218 1.00 91.00 419 VAL A N 1
ATOM 3314 C CA . VAL A 1 419 ? 30.105 2.968 -38.087 1.00 91.00 419 VAL A CA 1
ATOM 3315 C C . VAL A 1 419 ? 29.836 1.529 -37.638 1.00 91.00 419 VAL A C 1
ATOM 3317 O O . VAL A 1 419 ? 29.575 0.660 -38.467 1.00 91.00 419 VAL A O 1
ATOM 3320 N N . GLU A 1 420 ? 29.880 1.230 -36.342 1.00 91.25 420 GLU A N 1
ATOM 3321 C CA . GLU A 1 420 ? 29.524 -0.105 -35.845 1.00 91.25 420 GLU A CA 1
ATOM 3322 C C . GLU A 1 420 ? 28.058 -0.464 -36.098 1.00 91.25 420 GLU A C 1
ATOM 3324 O O . GLU A 1 420 ? 27.767 -1.602 -36.464 1.00 91.25 420 GLU A O 1
ATOM 3329 N N . PHE A 1 421 ? 27.140 0.493 -35.946 1.00 90.50 421 PHE A N 1
ATOM 3330 C CA . PHE A 1 421 ? 25.725 0.302 -36.247 1.00 90.50 421 PHE A CA 1
ATOM 3331 C C . PHE A 1 421 ? 25.495 -0.031 -37.727 1.00 90.50 421 PHE A C 1
ATOM 3333 O O . PHE A 1 421 ? 24.861 -1.041 -38.024 1.00 90.50 421 PHE A O 1
ATOM 3340 N N . CYS A 1 422 ? 26.077 0.736 -38.654 1.00 88.25 422 CYS A N 1
ATOM 3341 C CA . CYS A 1 422 ? 25.948 0.483 -40.093 1.00 88.25 422 CYS A CA 1
ATOM 3342 C C . CYS A 1 422 ? 26.485 -0.896 -40.514 1.00 88.25 422 CYS A C 1
ATOM 3344 O O . CYS A 1 422 ? 25.993 -1.472 -41.479 1.00 88.25 422 CYS A O 1
ATOM 3346 N N . GLY A 1 423 ? 27.451 -1.457 -39.779 1.00 88.44 423 GLY A N 1
ATOM 3347 C CA . GLY A 1 423 ? 27.952 -2.815 -40.015 1.00 88.44 423 GLY A CA 1
ATOM 3348 C C . GLY A 1 423 ? 26.987 -3.937 -39.618 1.00 88.44 423 GLY A C 1
ATOM 3349 O O . GLY A 1 423 ? 27.193 -5.076 -40.024 1.00 88.44 423 GLY A O 1
ATOM 3350 N N . LYS A 1 424 ? 25.954 -3.644 -38.817 1.00 89.31 424 LYS A N 1
ATOM 3351 C CA . LYS A 1 424 ? 24.909 -4.610 -38.428 1.00 89.31 424 LYS A CA 1
ATOM 3352 C C . LYS A 1 424 ? 23.746 -4.653 -39.422 1.00 89.31 424 LYS A C 1
ATOM 3354 O O . LYS A 1 424 ? 22.933 -5.570 -39.348 1.00 89.31 424 LYS A O 1
ATOM 3359 N N . LEU A 1 425 ? 23.651 -3.658 -40.303 1.00 90.19 425 LEU A N 1
ATOM 3360 C CA . LEU A 1 425 ? 22.620 -3.564 -41.333 1.00 90.19 425 LEU A CA 1
ATOM 3361 C C . LEU A 1 425 ? 22.925 -4.506 -42.507 1.00 90.19 425 LEU A C 1
ATOM 3363 O O . LEU A 1 425 ? 24.054 -4.974 -42.674 1.00 90.19 425 LEU A O 1
ATOM 3367 N N . SER A 1 426 ? 21.924 -4.764 -43.351 1.00 91.88 426 SER A N 1
ATOM 3368 C CA . SER A 1 426 ? 22.153 -5.458 -44.620 1.00 91.88 426 SER A CA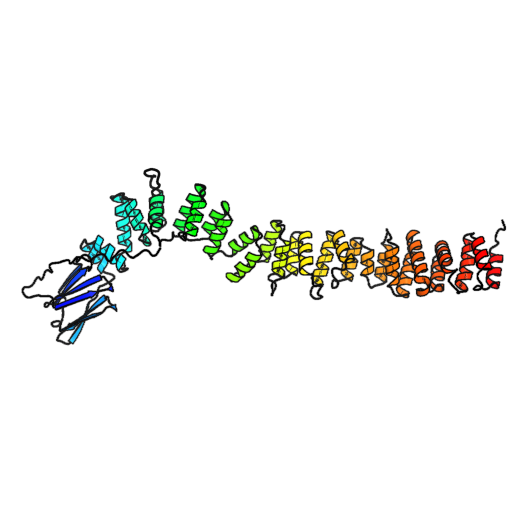 1
ATOM 3369 C C . SER A 1 426 ? 23.012 -4.601 -45.569 1.00 91.88 426 SER A C 1
ATOM 3371 O O . SER A 1 426 ? 23.134 -3.387 -45.393 1.00 91.88 426 SER A O 1
ATOM 3373 N N . ALA A 1 427 ? 23.626 -5.215 -46.588 1.00 90.38 427 ALA A N 1
ATOM 3374 C CA . ALA A 1 427 ? 24.477 -4.488 -47.537 1.00 90.38 427 ALA A CA 1
ATOM 3375 C C . ALA A 1 427 ? 23.701 -3.411 -48.314 1.00 90.38 427 ALA A C 1
ATOM 3377 O O . ALA A 1 427 ? 24.257 -2.361 -48.627 1.00 90.38 427 ALA A O 1
ATOM 3378 N N . GLU A 1 428 ? 22.421 -3.661 -48.596 1.00 90.75 428 GLU A N 1
ATOM 3379 C CA . GLU A 1 428 ? 21.529 -2.720 -49.280 1.00 90.75 428 GLU A CA 1
ATOM 3380 C C . GLU A 1 428 ? 21.177 -1.545 -48.362 1.00 90.75 428 GLU A C 1
ATOM 3382 O O . GLU A 1 428 ? 21.414 -0.395 -48.727 1.00 90.75 428 GLU A O 1
ATOM 3387 N N . ASP A 1 429 ? 20.742 -1.820 -47.131 1.00 91.56 429 ASP A N 1
ATOM 3388 C CA . ASP A 1 429 ? 20.355 -0.779 -46.169 1.00 91.56 429 ASP A CA 1
ATOM 3389 C C . ASP A 1 429 ? 21.549 0.093 -45.762 1.00 91.56 429 ASP A C 1
ATOM 3391 O O . ASP A 1 429 ? 21.435 1.313 -45.631 1.00 91.56 429 ASP A O 1
ATOM 3395 N N . CYS A 1 430 ? 22.720 -0.526 -45.579 1.00 92.31 430 CYS A N 1
ATOM 3396 C CA . CYS A 1 430 ? 23.960 0.179 -45.282 1.00 92.31 430 CYS A CA 1
ATOM 3397 C C . CYS A 1 430 ? 24.377 1.075 -46.457 1.00 92.31 430 CYS A C 1
ATOM 3399 O O . CYS A 1 430 ? 24.727 2.237 -46.243 1.00 92.31 430 CYS A O 1
ATOM 3401 N N . TYR A 1 431 ? 24.272 0.579 -47.696 1.00 92.81 431 TYR A N 1
ATOM 3402 C CA . TYR A 1 431 ? 24.522 1.381 -48.892 1.00 92.81 431 TYR A CA 1
ATOM 3403 C C . TYR A 1 431 ? 23.565 2.578 -48.978 1.00 92.81 431 TYR A C 1
ATOM 3405 O O . TYR A 1 431 ? 24.026 3.701 -49.176 1.00 92.81 431 TYR A O 1
ATOM 3413 N N . GLU A 1 432 ? 22.265 2.376 -48.749 1.00 91.81 432 GLU A N 1
ATOM 3414 C CA . GLU A 1 432 ? 21.280 3.465 -48.734 1.00 91.81 432 GLU A CA 1
ATOM 3415 C C . GLU A 1 432 ? 21.569 4.508 -47.641 1.00 91.81 432 GLU A C 1
ATOM 3417 O O . GLU A 1 432 ? 21.385 5.707 -47.856 1.00 91.81 432 GLU A O 1
ATOM 3422 N N . CYS A 1 433 ? 22.052 4.083 -46.469 1.00 91.75 433 CYS A N 1
ATOM 3423 C CA . CYS A 1 433 ? 22.465 4.997 -45.403 1.00 91.75 433 CYS A CA 1
ATOM 3424 C C . CYS A 1 433 ? 23.690 5.832 -45.805 1.00 91.75 433 CYS A C 1
ATOM 3426 O O . CYS A 1 433 ? 23.726 7.038 -45.551 1.00 91.75 433 CYS A O 1
ATOM 3428 N N . VAL A 1 434 ? 24.690 5.212 -46.442 1.00 91.19 434 VAL A N 1
ATOM 3429 C CA . VAL A 1 434 ? 25.884 5.905 -46.952 1.00 91.19 434 VAL A CA 1
ATOM 3430 C C . VAL A 1 434 ? 25.499 6.881 -48.065 1.00 91.19 434 VAL A C 1
ATOM 3432 O O . VAL A 1 434 ? 25.962 8.022 -48.057 1.00 91.19 434 VAL A O 1
ATOM 3435 N N . GLU A 1 435 ? 24.609 6.485 -48.974 1.00 92.00 435 GLU A N 1
ATOM 3436 C CA . GLU A 1 435 ? 24.066 7.360 -50.015 1.00 92.00 435 GLU A CA 1
ATOM 3437 C C . GLU A 1 435 ? 23.354 8.579 -49.423 1.00 92.00 435 GLU A C 1
ATOM 3439 O O . GLU A 1 435 ? 23.632 9.712 -49.821 1.00 92.00 435 GLU A O 1
ATOM 3444 N N . GLU A 1 436 ? 22.504 8.382 -48.415 1.00 91.25 436 GLU A N 1
ATOM 3445 C CA . GLU A 1 436 ? 21.779 9.477 -47.769 1.00 91.25 436 GLU A CA 1
ATOM 3446 C C . GLU A 1 436 ? 22.728 10.471 -47.072 1.00 91.25 436 GLU A C 1
ATOM 3448 O O . GLU A 1 436 ? 22.580 11.691 -47.222 1.00 91.25 436 GLU A O 1
ATOM 3453 N N . LEU A 1 437 ? 23.754 9.965 -46.369 1.00 90.31 437 LEU A N 1
ATOM 3454 C CA . LEU A 1 437 ? 24.793 10.784 -45.729 1.00 90.31 437 LEU A CA 1
ATOM 3455 C C . LEU A 1 437 ? 25.572 11.629 -46.744 1.00 90.31 437 LEU A C 1
ATOM 3457 O O . LEU A 1 437 ? 25.928 12.773 -46.451 1.00 90.31 437 LEU A O 1
ATOM 3461 N N . VAL A 1 438 ? 25.825 11.082 -47.935 1.00 90.25 438 VAL A N 1
ATOM 3462 C CA . VAL A 1 438 ? 26.516 11.771 -49.031 1.00 90.25 438 VAL A CA 1
ATOM 3463 C C . VAL A 1 438 ? 25.610 12.803 -49.710 1.00 90.25 438 VAL A C 1
ATOM 3465 O O . VAL A 1 438 ? 26.055 13.912 -50.008 1.00 90.25 438 VAL A O 1
ATOM 3468 N N . LYS A 1 439 ? 24.339 12.466 -49.936 1.00 87.88 439 LYS A N 1
ATOM 3469 C CA . LYS A 1 439 ? 23.363 13.296 -50.654 1.00 87.88 439 LYS A CA 1
ATOM 3470 C C . LYS A 1 439 ? 22.958 14.554 -49.885 1.00 87.88 439 LYS A C 1
ATOM 3472 O O . LYS A 1 439 ? 22.828 15.619 -50.488 1.00 87.88 439 LYS A O 1
ATOM 3477 N N . HIS A 1 440 ? 22.762 14.442 -48.572 1.00 78.12 440 HIS A N 1
ATOM 3478 C CA . HIS A 1 440 ? 22.280 15.529 -47.708 1.00 78.12 440 HIS A CA 1
ATOM 3479 C C . HIS A 1 440 ? 23.386 16.137 -46.812 1.00 78.12 440 HIS A C 1
ATOM 3481 O O . HIS A 1 440 ? 23.107 16.918 -45.898 1.00 78.12 440 HIS A O 1
ATOM 3487 N N . GLY A 1 441 ? 24.650 15.769 -47.041 1.00 67.94 441 GLY A N 1
ATOM 3488 C CA . GLY A 1 441 ? 25.752 15.988 -46.105 1.00 67.94 441 GLY A CA 1
ATOM 3489 C C . GLY A 1 441 ? 26.528 17.302 -46.225 1.00 67.94 441 GLY A C 1
ATOM 3490 O O . GLY A 1 441 ? 26.876 17.747 -47.314 1.00 67.94 441 GLY A O 1
ATOM 3491 N N . GLY A 1 442 ? 26.892 17.871 -45.068 1.00 80.69 442 GLY A N 1
ATOM 3492 C CA . GLY A 1 442 ? 28.059 18.753 -44.929 1.00 80.69 442 GLY A CA 1
ATOM 3493 C C . GLY A 1 442 ? 29.362 17.945 -44.771 1.00 80.69 442 GLY A C 1
ATOM 3494 O O . GLY A 1 442 ? 29.308 16.713 -44.739 1.00 80.69 442 GLY A O 1
ATOM 3495 N N . PRO A 1 443 ? 30.530 18.603 -44.626 1.00 83.44 443 PRO A N 1
ATOM 3496 C CA . PRO A 1 443 ? 31.842 17.942 -44.598 1.00 83.44 443 PRO A CA 1
ATOM 3497 C C . PRO A 1 443 ? 31.945 16.767 -43.612 1.00 83.44 443 PRO A C 1
ATOM 3499 O O . PRO A 1 443 ? 32.495 15.726 -43.956 1.00 83.44 443 PRO A O 1
ATOM 3502 N N . GLU A 1 444 ? 31.358 16.900 -42.420 1.00 85.94 444 GLU A N 1
ATOM 3503 C CA . GLU A 1 444 ? 31.385 15.871 -41.370 1.00 85.94 444 GLU A CA 1
ATOM 3504 C C . GLU A 1 444 ? 30.604 14.601 -41.748 1.00 85.94 444 GLU A C 1
ATOM 3506 O O . GLU A 1 444 ? 31.091 13.491 -41.547 1.00 85.94 444 GLU A O 1
ATOM 3511 N N . ARG A 1 445 ? 29.418 14.742 -42.359 1.00 88.00 445 ARG A N 1
ATOM 3512 C CA . ARG A 1 445 ? 28.600 13.595 -42.806 1.00 88.00 445 ARG A CA 1
ATOM 3513 C C . ARG A 1 445 ? 29.273 12.843 -43.946 1.00 88.00 445 ARG A C 1
ATOM 3515 O O . ARG A 1 445 ? 29.284 11.617 -43.953 1.00 88.00 445 ARG A O 1
ATOM 3522 N N . VAL A 1 446 ? 29.881 13.579 -44.877 1.00 89.12 446 VAL A N 1
ATOM 3523 C CA . VAL A 1 446 ? 30.659 12.994 -45.976 1.00 89.12 446 VAL A CA 1
ATOM 3524 C C . VAL A 1 446 ? 31.898 12.269 -45.438 1.00 89.12 446 VAL A C 1
ATOM 3526 O O . VAL A 1 446 ? 32.230 11.185 -45.915 1.00 89.12 446 VAL A O 1
ATOM 3529 N N . GLN A 1 447 ? 32.556 12.820 -44.414 1.00 88.88 447 GLN A N 1
ATOM 3530 C CA . GLN A 1 447 ? 33.670 12.156 -43.738 1.00 88.88 447 GLN A CA 1
ATOM 3531 C C . GLN A 1 447 ? 33.228 10.854 -43.053 1.00 88.88 447 GLN A C 1
ATOM 3533 O O . GLN A 1 447 ? 33.906 9.837 -43.194 1.00 88.88 447 GLN A O 1
ATOM 3538 N N . LEU A 1 448 ? 32.079 10.852 -42.371 1.00 89.81 448 LEU A N 1
ATOM 3539 C CA . LEU A 1 448 ? 31.506 9.643 -41.778 1.00 89.81 448 LEU A CA 1
ATOM 3540 C C . LEU A 1 448 ? 31.140 8.599 -42.842 1.00 89.81 448 LEU A C 1
ATOM 3542 O O . LEU A 1 448 ? 31.501 7.433 -42.700 1.00 89.81 448 LEU A O 1
ATOM 3546 N N . ALA A 1 449 ? 30.500 9.009 -43.939 1.00 91.25 449 ALA A N 1
ATOM 3547 C CA . ALA A 1 449 ? 30.199 8.123 -45.062 1.00 91.25 449 ALA A CA 1
ATOM 3548 C C . ALA A 1 449 ? 31.471 7.481 -45.642 1.00 91.25 449 ALA A C 1
ATOM 3550 O O . ALA A 1 449 ? 31.498 6.281 -45.901 1.00 91.25 449 ALA A O 1
ATOM 3551 N N . CYS A 1 450 ? 32.554 8.255 -45.777 1.00 91.25 450 CYS A N 1
ATOM 3552 C CA . CYS A 1 450 ? 33.860 7.755 -46.212 1.00 91.25 450 CYS A CA 1
ATOM 3553 C C . CYS A 1 450 ? 34.461 6.738 -45.226 1.00 91.25 450 CYS A C 1
ATOM 3555 O O . CYS A 1 450 ? 35.081 5.759 -45.650 1.00 91.25 450 CYS A O 1
ATOM 3557 N N . LEU A 1 451 ? 34.279 6.946 -43.919 1.00 91.62 451 LEU A N 1
ATOM 3558 C CA . LEU A 1 451 ? 34.749 6.031 -42.878 1.00 91.62 451 LEU A CA 1
ATOM 3559 C C . LEU A 1 451 ? 33.982 4.700 -42.907 1.00 91.62 451 LEU A C 1
ATOM 3561 O O . LEU A 1 451 ? 34.606 3.638 -42.876 1.00 91.62 451 LEU A O 1
ATOM 3565 N N . ILE A 1 452 ? 32.650 4.755 -43.034 1.00 91.88 452 ILE A N 1
ATOM 3566 C CA . ILE A 1 452 ? 31.786 3.571 -43.187 1.00 91.88 452 ILE A CA 1
ATOM 3567 C C . ILE A 1 452 ? 32.181 2.802 -44.453 1.00 91.88 452 ILE A C 1
ATOM 3569 O O . ILE A 1 452 ? 32.449 1.603 -44.385 1.00 91.88 452 ILE A O 1
ATOM 3573 N N . ALA A 1 453 ? 32.291 3.506 -45.585 1.00 92.44 453 ALA A N 1
ATOM 3574 C CA . ALA A 1 453 ? 32.678 2.931 -46.867 1.00 92.44 453 ALA A CA 1
ATOM 3575 C C . ALA A 1 453 ? 34.058 2.262 -46.812 1.00 92.44 453 ALA A C 1
ATOM 3577 O O . ALA A 1 453 ? 34.222 1.162 -47.323 1.00 92.44 453 ALA A O 1
ATOM 3578 N N . THR A 1 454 ? 35.037 2.881 -46.144 1.00 92.00 454 THR A N 1
ATOM 3579 C CA . THR A 1 454 ? 36.380 2.304 -45.974 1.00 92.00 454 THR A CA 1
ATOM 3580 C C . THR A 1 454 ? 36.341 1.018 -45.147 1.00 92.00 454 THR A C 1
ATOM 3582 O O . THR A 1 454 ? 36.945 0.022 -45.536 1.00 92.00 454 THR A O 1
ATOM 3585 N N . LYS A 1 455 ? 35.636 1.019 -44.007 1.00 92.44 455 LYS A N 1
ATOM 3586 C CA . LYS A 1 455 ? 35.613 -0.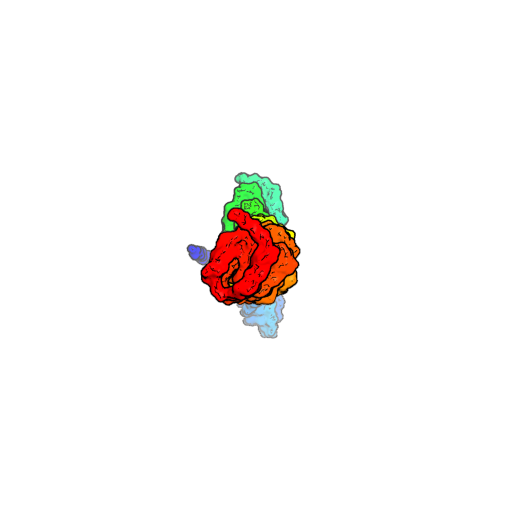129 -43.087 1.00 92.44 455 LYS A CA 1
ATOM 3587 C C . LYS A 1 455 ? 34.860 -1.331 -43.662 1.00 92.44 455 LYS A C 1
ATOM 3589 O O . LYS A 1 455 ? 35.277 -2.461 -43.432 1.00 92.44 455 LYS A O 1
ATOM 3594 N N . TYR A 1 456 ? 33.776 -1.093 -44.401 1.00 92.88 456 TYR A N 1
ATOM 3595 C CA . TYR A 1 456 ? 32.925 -2.142 -44.977 1.00 92.88 456 TYR A CA 1
ATOM 3596 C C . TYR A 1 456 ? 33.007 -2.197 -46.510 1.00 92.88 456 TYR A C 1
ATOM 3598 O O . TYR A 1 456 ? 32.051 -2.604 -47.168 1.00 92.88 456 TYR A O 1
ATOM 3606 N N . SER A 1 457 ? 34.154 -1.809 -47.078 1.00 90.12 457 SER A N 1
ATOM 3607 C CA . SER A 1 457 ? 34.408 -1.765 -48.527 1.00 90.12 457 SER A CA 1
ATOM 3608 C C . SER A 1 457 ? 34.074 -3.089 -49.218 1.00 90.12 457 SER A C 1
ATOM 3610 O O . SER A 1 457 ? 33.318 -3.113 -50.187 1.00 90.12 457 SER A O 1
ATOM 3612 N N . ASP A 1 458 ? 34.572 -4.204 -48.678 1.00 88.50 458 ASP A N 1
ATOM 3613 C CA . ASP A 1 458 ? 34.358 -5.537 -49.256 1.00 88.50 458 ASP A CA 1
ATOM 3614 C C . ASP A 1 458 ? 32.895 -5.993 -49.153 1.00 88.50 458 ASP A C 1
ATOM 3616 O O . ASP A 1 458 ? 32.403 -6.717 -50.015 1.00 88.50 458 ASP A O 1
ATOM 3620 N N . PHE A 1 459 ? 32.186 -5.549 -48.111 1.00 89.56 459 PHE A N 1
ATOM 3621 C CA . PHE A 1 459 ? 30.781 -5.887 -47.874 1.00 89.56 459 PHE A CA 1
ATOM 3622 C C . PHE A 1 459 ? 29.831 -5.107 -48.792 1.00 89.56 459 PHE A C 1
ATOM 3624 O O . PHE A 1 459 ? 28.858 -5.662 -49.298 1.00 89.56 459 PHE A O 1
ATOM 3631 N N . LEU A 1 460 ? 30.118 -3.825 -49.023 1.00 90.38 460 LEU A N 1
ATOM 3632 C CA . LEU A 1 460 ? 29.309 -2.944 -49.870 1.00 90.38 460 LEU A CA 1
ATOM 3633 C C . LEU A 1 460 ? 29.649 -3.080 -51.362 1.00 90.38 460 LEU A C 1
ATOM 3635 O O . LEU A 1 460 ? 28.788 -2.853 -52.215 1.00 90.38 460 LEU A O 1
ATOM 3639 N N . GLY A 1 461 ? 30.885 -3.470 -51.678 1.00 90.06 461 GLY A N 1
ATOM 3640 C CA . GLY A 1 461 ? 31.407 -3.564 -53.036 1.00 90.06 461 GLY A CA 1
ATOM 3641 C C . GLY A 1 461 ? 32.081 -2.257 -53.485 1.00 90.06 461 GLY A C 1
ATOM 3642 O O . GLY A 1 461 ? 31.394 -1.236 -53.622 1.00 90.06 461 GLY A O 1
ATOM 3643 N N . PRO A 1 462 ? 33.395 -2.270 -53.787 1.00 89.00 462 PRO A N 1
ATOM 3644 C CA . PRO A 1 462 ? 34.136 -1.076 -54.191 1.00 89.00 462 PRO A CA 1
ATOM 3645 C C . PRO A 1 462 ? 33.542 -0.344 -55.401 1.00 89.00 462 PRO A C 1
ATOM 3647 O O . PRO A 1 462 ? 33.417 0.879 -55.359 1.00 89.00 462 PRO A O 1
ATOM 3650 N N . ASP A 1 463 ? 33.084 -1.071 -56.423 1.00 90.56 463 ASP A N 1
ATOM 3651 C CA . ASP A 1 463 ? 32.460 -0.497 -57.626 1.00 90.56 463 ASP A CA 1
ATOM 3652 C C . ASP A 1 463 ? 31.229 0.359 -57.316 1.00 90.56 463 ASP A C 1
ATOM 3654 O O . ASP A 1 463 ? 31.018 1.419 -57.915 1.00 90.56 463 ASP A O 1
ATOM 3658 N N . LYS A 1 464 ? 30.389 -0.102 -56.379 1.00 91.19 464 LYS A N 1
ATOM 3659 C CA . LYS A 1 464 ? 29.171 0.611 -55.976 1.00 91.19 464 LYS A CA 1
ATOM 3660 C C . LYS A 1 464 ? 29.532 1.892 -55.228 1.00 91.19 464 LYS A C 1
ATOM 3662 O O . LYS A 1 464 ? 28.973 2.944 -55.525 1.00 91.19 464 LYS A O 1
ATOM 3667 N N . ILE A 1 465 ? 30.506 1.824 -54.319 1.00 92.44 465 ILE A N 1
ATOM 3668 C CA . ILE A 1 465 ? 30.987 2.985 -53.556 1.00 92.44 465 ILE A CA 1
ATOM 3669 C C . ILE A 1 465 ? 31.635 4.030 -54.478 1.00 92.44 465 ILE A C 1
ATOM 3671 O O . ILE A 1 465 ? 31.376 5.227 -54.337 1.00 92.44 465 ILE A O 1
ATOM 3675 N N . ILE A 1 466 ? 32.454 3.598 -55.445 1.00 91.06 466 ILE A N 1
ATOM 3676 C CA . ILE A 1 466 ? 33.078 4.494 -56.429 1.00 91.06 466 ILE A CA 1
ATOM 3677 C C . ILE A 1 466 ? 31.994 5.246 -57.202 1.00 91.06 466 ILE A C 1
ATOM 3679 O O . ILE A 1 466 ? 32.004 6.479 -57.234 1.00 91.06 466 ILE A O 1
ATOM 3683 N N . LYS A 1 467 ? 31.021 4.517 -57.763 1.00 92.25 467 LYS A N 1
ATOM 3684 C CA . LYS A 1 467 ? 29.902 5.109 -58.511 1.00 92.25 467 LYS A CA 1
ATOM 3685 C C . LYS A 1 467 ? 29.084 6.070 -57.654 1.00 92.25 467 LYS A C 1
ATOM 3687 O O . LYS A 1 467 ? 28.699 7.124 -58.154 1.00 92.25 467 LYS A O 1
ATOM 3692 N N . LEU A 1 468 ? 28.869 5.753 -56.377 1.00 92.50 468 LEU A N 1
ATOM 3693 C CA . LEU A 1 468 ? 28.149 6.609 -55.437 1.00 92.50 468 LEU A CA 1
ATOM 3694 C C . LEU A 1 468 ? 28.837 7.972 -55.259 1.00 92.50 468 LEU A C 1
ATOM 3696 O O . LEU A 1 468 ? 28.220 9.021 -55.471 1.00 92.50 468 LEU A O 1
ATOM 3700 N N . PH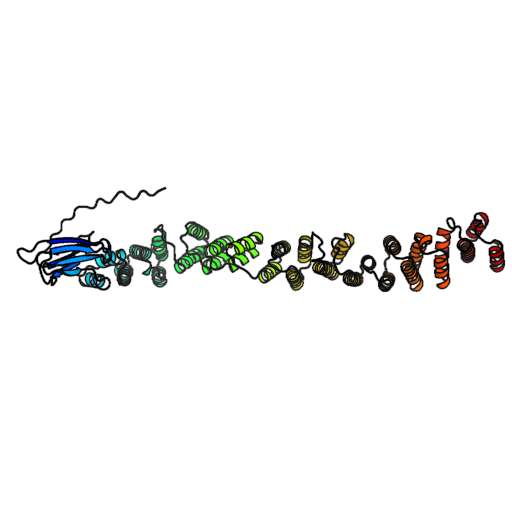E A 1 469 ? 30.126 7.983 -54.907 1.00 91.69 469 PHE A N 1
ATOM 3701 C CA . PHE A 1 469 ? 30.847 9.242 -54.709 1.00 91.69 469 PHE A CA 1
ATOM 3702 C C . PHE A 1 469 ? 31.028 10.028 -56.015 1.00 91.69 469 PHE A C 1
ATOM 3704 O O . PHE A 1 469 ? 30.986 11.262 -55.990 1.00 91.69 469 PHE A O 1
ATOM 3711 N N . GLU A 1 470 ? 31.188 9.349 -57.157 1.00 90.19 470 GLU A N 1
ATOM 3712 C CA . GLU A 1 470 ? 31.232 9.994 -58.476 1.00 90.19 470 GLU A CA 1
ATOM 3713 C C . GLU A 1 470 ? 29.893 10.643 -58.842 1.00 90.19 470 GLU A C 1
ATOM 3715 O O . GLU A 1 470 ? 29.872 11.803 -59.268 1.00 90.19 470 GLU A O 1
ATOM 3720 N N . HIS A 1 471 ? 28.778 9.938 -58.625 1.00 91.56 471 HIS A N 1
ATOM 3721 C CA . HIS A 1 471 ? 27.430 10.432 -58.905 1.00 91.56 471 HIS A CA 1
ATOM 3722 C C . HIS A 1 471 ? 27.134 11.725 -58.133 1.00 91.56 471 HIS A C 1
ATOM 3724 O O . HIS A 1 471 ? 26.666 12.709 -58.710 1.00 91.56 471 HIS A O 1
ATOM 3730 N N . HIS A 1 472 ? 27.510 11.768 -56.851 1.00 89.12 472 HIS A N 1
ATOM 3731 C CA . HIS A 1 472 ? 27.337 12.941 -55.990 1.00 89.12 472 HIS A CA 1
ATOM 3732 C C . HIS A 1 472 ? 28.488 13.956 -56.055 1.00 89.12 472 HIS A C 1
ATOM 3734 O O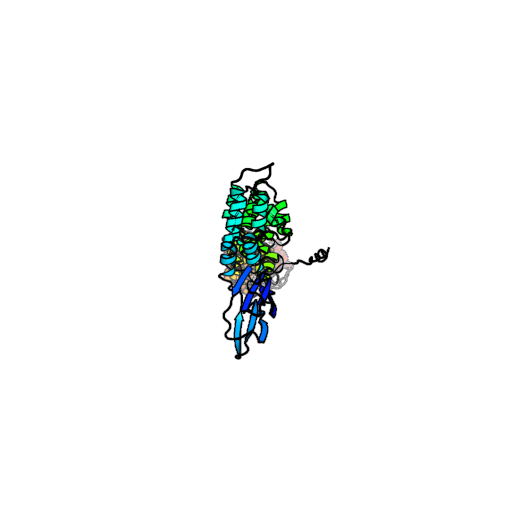 . HIS A 1 472 ? 28.497 14.926 -55.295 1.00 89.12 472 HIS A O 1
ATOM 3740 N N . ARG A 1 473 ? 29.449 13.775 -56.972 1.00 88.50 473 ARG A N 1
ATOM 3741 C CA . ARG A 1 473 ? 30.601 14.671 -57.195 1.00 88.50 473 ARG A CA 1
ATOM 3742 C C . ARG A 1 473 ? 31.475 14.902 -55.952 1.00 88.50 473 ARG A C 1
ATOM 3744 O O . ARG A 1 473 ? 32.160 15.923 -55.857 1.00 88.50 473 ARG A O 1
ATOM 3751 N N . GLN A 1 474 ? 31.517 13.946 -55.026 1.00 88.94 474 GLN A N 1
ATOM 3752 C CA . GLN A 1 474 ? 32.343 14.004 -53.816 1.00 88.94 474 GLN A CA 1
ATOM 3753 C C . GLN A 1 474 ? 33.777 13.534 -54.094 1.00 88.94 474 GLN A C 1
ATOM 3755 O O . GLN A 1 474 ? 34.259 12.547 -53.542 1.00 88.94 474 GLN A O 1
ATOM 3760 N N . ASN A 1 475 ? 34.489 14.267 -54.956 1.00 85.25 475 ASN A N 1
ATOM 3761 C CA . ASN A 1 475 ? 35.838 13.896 -55.403 1.00 85.25 475 ASN A CA 1
ATOM 3762 C C . ASN A 1 475 ? 36.856 13.803 -54.252 1.00 85.25 475 ASN A C 1
ATOM 3764 O O . ASN A 1 475 ? 37.794 13.013 -54.330 1.00 85.25 475 ASN A O 1
ATOM 3768 N N . GLY A 1 476 ? 36.704 14.619 -53.203 1.00 85.81 476 GLY A N 1
ATOM 3769 C CA . GLY A 1 476 ? 37.563 14.571 -52.014 1.00 85.81 476 GLY A CA 1
ATOM 3770 C C . GLY A 1 476 ? 37.387 13.274 -51.226 1.00 85.81 476 GLY A C 1
ATOM 3771 O O . GLY A 1 476 ? 38.365 12.580 -50.970 1.00 85.81 476 GLY A O 1
ATOM 3772 N N . ALA A 1 477 ? 36.140 12.911 -50.915 1.00 88.12 477 ALA A N 1
ATOM 3773 C CA . ALA A 1 477 ? 35.819 11.667 -50.215 1.00 88.12 477 ALA A CA 1
ATOM 3774 C C . ALA A 1 477 ? 36.226 10.431 -51.025 1.00 88.12 477 ALA A C 1
ATOM 3776 O O . ALA A 1 477 ? 36.833 9.518 -50.476 1.00 88.12 477 ALA A O 1
ATOM 3777 N N . LEU A 1 478 ? 35.983 10.448 -52.342 1.00 90.25 478 LEU A N 1
ATOM 3778 C CA . LEU A 1 478 ? 36.416 9.385 -53.248 1.00 90.25 478 LEU A CA 1
ATOM 3779 C C . LEU A 1 478 ? 37.934 9.173 -53.196 1.00 90.25 478 LEU A C 1
ATOM 3781 O O . LEU A 1 478 ? 38.389 8.037 -53.154 1.00 90.25 478 LEU A O 1
ATOM 3785 N N . PHE A 1 479 ? 38.721 10.252 -53.173 1.00 89.31 479 PHE A N 1
ATOM 3786 C CA . PHE A 1 479 ? 40.175 10.150 -53.070 1.00 89.31 479 PHE A CA 1
ATOM 3787 C C . PHE A 1 479 ? 40.618 9.529 -51.743 1.00 89.31 479 PHE A C 1
ATOM 3789 O O . PHE A 1 479 ? 41.423 8.603 -51.762 1.00 89.31 479 PHE A O 1
ATOM 3796 N N . PHE A 1 480 ? 40.066 9.985 -50.612 1.00 90.38 480 PHE A N 1
ATOM 3797 C CA . PHE A 1 480 ? 40.391 9.423 -49.296 1.00 90.38 480 PHE A CA 1
ATOM 3798 C C . PHE A 1 480 ? 39.998 7.946 -49.174 1.00 90.38 480 PHE A C 1
ATOM 3800 O O . PHE A 1 480 ? 40.780 7.149 -48.659 1.00 90.38 480 PHE A O 1
ATOM 3807 N N . TYR A 1 481 ? 38.824 7.577 -49.686 1.00 92.56 481 TYR A N 1
ATOM 3808 C CA . TYR A 1 481 ? 38.368 6.191 -49.742 1.00 92.56 481 TYR A CA 1
ATOM 3809 C C . TYR A 1 481 ? 39.285 5.324 -50.615 1.00 92.56 481 TYR A C 1
ATOM 3811 O O . TYR A 1 481 ? 39.768 4.288 -50.180 1.00 92.56 481 TYR A O 1
ATOM 3819 N N . LEU A 1 482 ? 39.595 5.754 -51.839 1.00 91.06 482 LEU A N 1
ATOM 3820 C CA . LEU A 1 482 ? 40.470 4.983 -52.724 1.00 91.06 482 LEU A CA 1
ATOM 3821 C C . LEU A 1 482 ? 41.890 4.861 -52.153 1.00 91.06 482 LEU A C 1
ATOM 3823 O O . LEU A 1 482 ? 42.498 3.800 -52.247 1.00 91.06 482 LEU A O 1
ATOM 3827 N N . GLN A 1 483 ? 42.400 5.912 -51.504 1.00 89.44 483 GLN A N 1
ATOM 3828 C CA . GLN A 1 483 ? 43.703 5.893 -50.840 1.00 89.44 483 GLN A CA 1
ATOM 3829 C C . GLN A 1 483 ? 43.785 4.833 -49.734 1.00 89.44 483 GLN A C 1
ATOM 3831 O O . GLN A 1 483 ? 44.847 4.237 -49.551 1.00 89.44 483 GLN A O 1
ATOM 3836 N N . SER A 1 484 ? 42.696 4.599 -48.996 1.00 89.31 484 SER A N 1
ATOM 3837 C CA . SER A 1 484 ? 42.680 3.624 -47.902 1.00 89.31 484 SER A CA 1
ATOM 3838 C C . SER A 1 484 ? 42.620 2.177 -48.404 1.00 89.31 484 SER A C 1
ATOM 3840 O O . SER A 1 484 ? 43.219 1.298 -47.780 1.00 89.31 484 SER A O 1
ATOM 3842 N N . ILE A 1 485 ? 41.975 1.925 -49.551 1.00 90.31 485 ILE A N 1
ATOM 3843 C CA . ILE A 1 485 ? 41.773 0.563 -50.073 1.00 90.31 485 ILE A CA 1
ATOM 3844 C C . ILE A 1 485 ? 42.768 0.135 -51.164 1.00 90.31 485 ILE A C 1
ATOM 3846 O O . ILE A 1 485 ? 43.003 -1.061 -51.325 1.00 90.31 485 ILE A O 1
ATOM 3850 N N . VAL A 1 486 ? 43.388 1.065 -51.906 1.00 87.81 486 VAL A N 1
ATOM 3851 C CA . VAL A 1 486 ? 44.176 0.752 -53.122 1.00 87.81 486 VAL A CA 1
ATOM 3852 C C . VAL A 1 486 ? 45.333 -0.222 -52.879 1.00 87.81 486 VAL A C 1
ATOM 3854 O O . VAL A 1 486 ? 45.600 -1.075 -53.717 1.00 87.81 486 VAL A O 1
ATOM 3857 N N . ASN A 1 487 ? 45.985 -0.153 -51.716 1.00 86.31 487 ASN A N 1
ATOM 3858 C CA . ASN A 1 487 ? 47.116 -1.029 -51.389 1.00 86.31 487 ASN A CA 1
ATOM 3859 C C . ASN A 1 487 ? 46.699 -2.485 -51.118 1.00 86.31 487 ASN A C 1
ATOM 3861 O O . ASN A 1 487 ? 47.541 -3.378 -51.173 1.00 86.31 487 ASN A O 1
ATOM 3865 N N . HIS A 1 488 ? 45.424 -2.718 -50.802 1.00 86.75 488 HIS A N 1
ATOM 3866 C CA . HIS A 1 488 ? 44.891 -4.036 -50.445 1.00 86.75 488 HIS A CA 1
ATOM 3867 C C . HIS A 1 488 ? 43.906 -4.576 -51.493 1.00 86.75 488 HIS A C 1
ATOM 3869 O O . HIS A 1 488 ? 43.592 -5.763 -51.481 1.00 86.75 488 HIS A O 1
ATOM 3875 N N . SER A 1 489 ? 43.436 -3.728 -52.412 1.00 85.75 489 SER A N 1
ATOM 3876 C CA . SER A 1 489 ? 42.548 -4.121 -53.503 1.00 85.75 489 SER A CA 1
ATOM 3877 C C . SER A 1 489 ? 43.324 -4.724 -54.677 1.00 85.75 489 SER A C 1
ATOM 3879 O O . SER A 1 489 ? 44.410 -4.265 -55.027 1.00 85.75 489 SER A O 1
ATOM 3881 N N . THR A 1 490 ? 42.736 -5.727 -55.327 1.00 85.19 490 THR A N 1
ATOM 3882 C CA . THR A 1 490 ? 43.220 -6.298 -56.601 1.00 85.19 490 THR A CA 1
ATOM 3883 C C . THR A 1 490 ? 42.338 -5.902 -57.788 1.00 85.19 490 THR A C 1
ATOM 3885 O O . THR A 1 490 ? 42.552 -6.371 -58.902 1.00 85.19 490 THR A O 1
ATOM 3888 N N . ASP A 1 491 ? 41.353 -5.030 -57.553 1.00 85.56 491 ASP A N 1
ATOM 3889 C CA . ASP A 1 491 ? 40.363 -4.612 -58.542 1.00 85.56 491 ASP A CA 1
ATOM 3890 C C . ASP A 1 491 ? 40.926 -3.541 -59.497 1.00 85.56 491 ASP A C 1
ATOM 3892 O O . ASP A 1 491 ? 41.269 -2.437 -59.046 1.00 85.56 491 ASP A O 1
ATOM 3896 N N . PRO A 1 492 ? 40.990 -3.811 -60.815 1.00 85.56 492 PRO A N 1
ATOM 3897 C CA . PRO A 1 492 ? 41.467 -2.844 -61.794 1.00 85.56 492 PRO A CA 1
ATOM 3898 C C . PRO A 1 492 ? 40.754 -1.499 -61.789 1.00 85.56 492 PRO A C 1
ATOM 3900 O O . PRO A 1 492 ? 41.402 -0.473 -62.025 1.00 85.56 492 PRO A O 1
ATOM 3903 N N . GLU A 1 493 ? 39.451 -1.474 -61.494 1.00 86.56 493 GLU A N 1
ATOM 3904 C CA . GLU A 1 493 ? 38.679 -0.235 -61.464 1.00 86.56 493 GLU A CA 1
ATOM 3905 C C . GLU A 1 493 ? 39.117 0.648 -60.287 1.00 86.56 493 GLU A C 1
ATOM 3907 O O . GLU A 1 493 ? 39.335 1.847 -60.472 1.00 86.56 493 GLU A O 1
ATOM 3912 N N . VAL A 1 494 ? 39.378 0.064 -59.111 1.00 87.94 494 VAL A N 1
ATOM 3913 C CA . VAL A 1 494 ? 39.890 0.783 -57.926 1.00 87.94 494 VAL A CA 1
ATOM 3914 C C . VAL A 1 494 ? 41.237 1.447 -58.217 1.00 87.94 494 VAL A C 1
ATOM 3916 O O . VAL A 1 494 ? 41.418 2.633 -57.930 1.00 87.94 494 VAL A O 1
ATOM 3919 N N . HIS A 1 495 ? 42.180 0.712 -58.817 1.00 87.69 495 HIS A N 1
ATOM 3920 C CA . HIS A 1 495 ? 43.514 1.237 -59.138 1.00 87.69 495 HIS A CA 1
ATOM 3921 C C . HIS A 1 495 ? 43.450 2.346 -60.191 1.00 87.69 495 HIS A C 1
ATOM 3923 O O . HIS A 1 495 ? 44.047 3.411 -60.009 1.00 87.69 495 HIS A O 1
ATOM 3929 N N . PHE A 1 496 ? 42.674 2.143 -61.259 1.00 88.75 496 PHE A N 1
ATOM 3930 C CA . PHE A 1 496 ? 42.479 3.155 -62.296 1.00 88.75 496 PHE A CA 1
ATOM 3931 C C . PHE A 1 496 ? 41.836 4.430 -61.734 1.00 88.75 496 PHE A C 1
ATOM 3933 O O . PHE A 1 496 ? 42.338 5.538 -61.947 1.00 88.75 496 PHE A O 1
ATOM 3940 N N . LYS A 1 497 ? 40.755 4.287 -60.960 1.00 89.12 497 LYS A N 1
ATOM 3941 C CA . LYS A 1 497 ? 40.039 5.410 -60.343 1.00 89.12 497 LYS A CA 1
ATOM 3942 C C . LYS A 1 497 ? 40.898 6.138 -59.315 1.00 89.12 497 LYS A C 1
ATOM 3944 O O . LYS A 1 497 ? 40.818 7.365 -59.237 1.00 89.12 497 LYS A O 1
ATOM 3949 N N . TYR A 1 498 ? 41.761 5.433 -58.579 1.00 89.38 498 TYR A N 1
ATOM 3950 C CA . TYR A 1 498 ? 42.705 6.071 -57.659 1.00 89.38 498 TYR A CA 1
ATOM 3951 C C . TYR A 1 498 ? 43.702 6.957 -58.405 1.00 89.38 498 TYR A C 1
ATOM 3953 O O . TYR A 1 498 ? 43.891 8.108 -58.020 1.00 89.38 498 TYR A O 1
ATOM 3961 N N . ILE A 1 499 ? 44.274 6.474 -59.514 1.00 87.31 499 ILE A N 1
ATOM 3962 C CA . ILE A 1 499 ? 45.180 7.265 -60.363 1.00 87.31 499 ILE A CA 1
ATOM 3963 C C . ILE A 1 499 ? 44.457 8.510 -60.900 1.00 87.31 499 ILE A C 1
ATOM 3965 O O . ILE A 1 499 ? 44.999 9.618 -60.837 1.00 87.31 499 ILE A O 1
ATOM 3969 N N . GLN A 1 500 ? 43.208 8.364 -61.360 1.00 87.69 500 GLN A N 1
ATOM 3970 C CA . GLN A 1 500 ? 42.392 9.501 -61.802 1.00 87.69 500 GLN A CA 1
ATOM 3971 C C . GLN A 1 500 ? 42.148 10.519 -60.680 1.00 87.69 500 GLN A C 1
ATOM 3973 O O . GLN A 1 500 ? 42.288 11.726 -60.897 1.00 87.69 500 GLN A O 1
ATOM 3978 N N . ALA A 1 501 ? 41.796 10.052 -59.482 1.00 87.50 501 ALA A N 1
ATOM 3979 C CA . ALA A 1 501 ? 41.552 10.904 -58.326 1.00 87.50 501 ALA A CA 1
ATOM 3980 C C . ALA A 1 501 ? 42.839 11.609 -57.856 1.00 87.50 501 ALA A C 1
ATOM 3982 O O . ALA A 1 501 ? 42.825 12.823 -57.654 1.00 87.50 501 ALA A O 1
ATOM 3983 N N . ALA A 1 502 ? 43.962 10.892 -57.758 1.00 87.25 502 ALA A N 1
ATOM 3984 C CA . ALA A 1 502 ? 45.262 11.432 -57.359 1.00 87.25 502 ALA A CA 1
ATOM 3985 C C . ALA A 1 502 ? 45.736 12.546 -58.303 1.00 87.25 502 ALA A C 1
ATOM 3987 O O . ALA A 1 502 ? 46.157 13.611 -57.849 1.00 87.25 502 ALA A O 1
ATOM 3988 N N . VAL A 1 503 ? 45.578 12.352 -59.616 1.00 86.44 503 VAL A N 1
ATOM 3989 C CA . VAL A 1 503 ? 45.870 13.379 -60.627 1.00 86.44 503 VAL A CA 1
ATOM 3990 C C . VAL A 1 503 ? 44.975 14.611 -60.457 1.00 86.44 503 VAL A C 1
ATOM 3992 O O . VAL A 1 503 ? 45.479 15.735 -60.441 1.00 86.44 503 VAL A O 1
ATOM 3995 N N . ARG A 1 504 ? 43.662 14.426 -60.260 1.00 85.38 504 ARG A N 1
ATOM 3996 C CA . ARG A 1 504 ? 42.710 15.534 -60.040 1.00 85.38 504 ARG A CA 1
ATOM 3997 C C . ARG A 1 504 ? 43.012 16.336 -58.768 1.00 85.38 504 ARG A C 1
ATOM 3999 O O . ARG A 1 504 ? 42.830 17.551 -58.766 1.00 85.38 504 ARG A O 1
ATOM 4006 N N . HIS A 1 505 ? 43.516 15.682 -57.721 1.00 84.44 505 HIS A N 1
ATOM 4007 C CA . HIS A 1 505 ? 43.939 16.312 -56.460 1.00 84.44 505 HIS A CA 1
ATOM 4008 C C . HIS A 1 505 ? 45.396 16.798 -56.460 1.00 84.44 505 HIS A C 1
ATOM 4010 O O . HIS A 1 505 ? 45.901 17.218 -55.420 1.00 84.44 505 HIS A O 1
ATOM 4016 N N . LYS A 1 506 ? 46.076 16.779 -57.617 1.00 85.06 506 LYS A N 1
ATOM 4017 C CA . LYS A 1 506 ? 47.484 17.187 -57.791 1.00 85.06 506 LYS A CA 1
ATOM 4018 C C . LYS A 1 506 ? 48.490 16.370 -56.959 1.00 85.06 506 LYS A C 1
ATOM 4020 O O . LYS A 1 506 ? 49.623 16.804 -56.760 1.00 85.06 506 LYS A O 1
ATOM 4025 N N . GLN A 1 507 ? 48.118 15.167 -56.526 1.00 85.50 507 GLN A N 1
ATOM 4026 C CA . GLN A 1 507 ? 48.986 14.217 -55.824 1.00 85.50 507 GLN A CA 1
ATOM 4027 C C . GLN A 1 507 ? 49.726 13.319 -56.828 1.00 85.50 507 GLN A C 1
ATOM 4029 O O . GLN A 1 507 ? 49.555 12.103 -56.867 1.00 85.50 507 GLN A O 1
ATOM 4034 N N . ILE A 1 508 ? 50.558 13.929 -57.678 1.00 83.88 508 ILE A N 1
ATOM 4035 C CA . ILE A 1 508 ? 51.236 13.228 -58.787 1.00 83.88 508 ILE A CA 1
ATOM 4036 C C . ILE A 1 508 ? 52.186 12.132 -58.285 1.00 83.88 508 ILE A C 1
ATOM 4038 O O . ILE A 1 508 ? 52.291 11.080 -58.907 1.00 83.88 508 ILE A O 1
ATOM 4042 N N . LYS A 1 509 ? 52.823 12.338 -57.125 1.00 85.06 509 LYS A N 1
ATOM 4043 C CA . LYS A 1 509 ? 53.715 11.344 -56.506 1.00 85.06 509 LYS A CA 1
ATOM 4044 C C . LYS A 1 509 ? 52.983 10.061 -56.111 1.00 85.06 509 LYS A C 1
ATOM 4046 O O . LYS A 1 509 ? 53.537 8.978 -56.264 1.00 85.06 509 LYS A O 1
ATOM 4051 N N . ASP A 1 510 ? 51.745 10.174 -55.632 1.00 82.94 510 ASP A N 1
ATOM 4052 C CA . ASP A 1 510 ? 50.932 9.011 -55.267 1.00 82.94 510 ASP A CA 1
ATOM 4053 C C . ASP A 1 510 ? 50.435 8.263 -56.512 1.00 82.94 510 ASP A C 1
ATOM 4055 O O . ASP A 1 510 ? 50.449 7.032 -56.537 1.00 82.94 510 ASP A O 1
ATOM 4059 N N . ALA A 1 511 ? 50.072 8.995 -57.574 1.00 82.94 511 ALA A N 1
ATOM 4060 C CA . ALA A 1 511 ? 49.743 8.400 -58.870 1.00 82.94 511 ALA A CA 1
ATOM 4061 C C . ALA A 1 511 ? 50.946 7.645 -59.466 1.00 82.94 511 ALA A C 1
ATOM 4063 O O . ALA A 1 511 ? 50.795 6.516 -59.929 1.00 82.94 511 ALA A O 1
ATOM 4064 N N . GLU A 1 512 ? 52.146 8.235 -59.409 1.00 84.19 512 GLU A N 1
ATOM 4065 C CA . GLU A 1 512 ? 53.387 7.598 -59.865 1.00 84.19 512 GLU A CA 1
ATOM 4066 C C . GLU A 1 512 ? 53.718 6.346 -59.044 1.00 84.19 512 GLU A C 1
ATOM 4068 O O . GLU A 1 512 ? 54.069 5.316 -59.621 1.00 84.19 512 GLU A O 1
ATOM 4073 N N . ARG A 1 513 ? 53.567 6.410 -57.712 1.00 86.69 513 ARG A N 1
ATOM 4074 C CA . ARG A 1 513 ? 53.782 5.264 -56.819 1.00 86.69 513 ARG A CA 1
ATOM 4075 C C . ARG A 1 513 ? 52.908 4.085 -57.230 1.00 86.69 513 ARG A C 1
ATOM 4077 O O . ARG A 1 513 ? 53.429 3.000 -57.461 1.00 86.69 513 ARG A O 1
ATOM 4084 N N . VAL A 1 514 ? 51.600 4.299 -57.380 1.00 85.38 514 VAL A N 1
ATOM 4085 C CA . VAL A 1 514 ? 50.674 3.216 -57.748 1.00 85.38 514 VAL A CA 1
ATOM 4086 C C . VAL A 1 514 ? 50.938 2.703 -59.162 1.00 85.38 514 VAL A C 1
ATOM 4088 O O . VAL A 1 514 ? 50.904 1.494 -59.364 1.00 85.38 514 VAL A O 1
ATOM 4091 N N . CYS A 1 515 ? 51.311 3.566 -60.114 1.00 83.75 515 CYS A N 1
ATOM 4092 C CA . CYS A 1 515 ? 51.723 3.120 -61.451 1.00 83.75 515 CYS A CA 1
ATOM 4093 C C . CYS A 1 515 ? 53.022 2.290 -61.451 1.00 83.75 515 CYS A C 1
ATOM 4095 O O . CYS A 1 515 ? 53.293 1.549 -62.392 1.00 83.75 515 CYS A O 1
ATOM 4097 N N . ARG A 1 516 ? 53.868 2.438 -60.427 1.00 84.75 516 ARG A N 1
ATOM 4098 C CA . ARG A 1 516 ? 55.121 1.685 -60.295 1.00 84.75 516 ARG A CA 1
ATOM 4099 C C . ARG A 1 516 ? 54.937 0.378 -59.527 1.00 84.75 516 ARG A C 1
ATOM 4101 O O . ARG A 1 516 ? 55.596 -0.606 -59.844 1.00 84.75 516 ARG A O 1
ATOM 4108 N N . GLU A 1 517 ? 54.100 0.397 -58.495 1.00 83.75 517 GLU A N 1
ATOM 4109 C CA . GLU A 1 517 ? 53.967 -0.688 -57.517 1.00 83.75 517 GLU A CA 1
ATOM 4110 C C . GLU A 1 517 ? 52.788 -1.627 -57.810 1.00 83.75 517 GLU A C 1
ATOM 4112 O O . GLU A 1 517 ? 52.854 -2.806 -57.466 1.00 83.75 517 GLU A O 1
ATOM 4117 N N . SER A 1 518 ? 51.721 -1.141 -58.455 1.00 84.12 518 SER A N 1
ATOM 4118 C CA . SER A 1 518 ? 50.543 -1.952 -58.775 1.00 84.12 518 SER A CA 1
ATOM 4119 C C . SER A 1 518 ? 50.631 -2.579 -60.164 1.00 84.12 518 SER A C 1
ATOM 4121 O O . SER A 1 518 ? 51.035 -1.939 -61.130 1.00 84.12 518 SER A O 1
ATOM 4123 N N . SER A 1 519 ? 50.184 -3.832 -60.271 1.00 82.62 519 SER A N 1
ATOM 4124 C CA . SER A 1 519 ? 50.025 -4.560 -61.540 1.00 82.62 519 SER A CA 1
ATOM 4125 C C . SER A 1 519 ? 48.559 -4.755 -61.940 1.00 82.62 519 SER A C 1
ATOM 4127 O O . SER A 1 519 ? 48.274 -5.440 -62.919 1.00 82.62 519 SER A O 1
ATOM 4129 N N . TYR A 1 520 ? 47.628 -4.159 -61.191 1.00 83.88 520 TYR A N 1
ATOM 4130 C CA . TYR A 1 520 ? 46.207 -4.474 -61.295 1.00 83.88 520 TYR A CA 1
ATOM 4131 C C . TYR A 1 520 ? 45.414 -3.527 -62.202 1.00 83.88 520 TYR A C 1
ATOM 4133 O O . TYR A 1 520 ? 44.233 -3.759 -62.364 1.00 83.88 520 TYR A O 1
ATOM 4141 N N . TYR A 1 521 ? 46.003 -2.505 -62.835 1.00 84.00 521 TYR A N 1
ATOM 4142 C CA . TYR A 1 521 ? 45.293 -1.584 -63.746 1.00 84.00 521 TYR A CA 1
ATOM 4143 C C . TYR A 1 521 ? 45.668 -1.806 -65.224 1.00 84.00 521 TYR A C 1
ATOM 4145 O O . TYR A 1 521 ? 46.747 -2.316 -65.512 1.00 84.00 521 TYR A O 1
ATOM 4153 N N . ASP A 1 522 ? 44.823 -1.370 -66.171 1.00 86.31 522 ASP A N 1
ATOM 4154 C CA . ASP A 1 522 ? 45.162 -1.368 -67.607 1.00 86.31 522 ASP A CA 1
ATOM 4155 C C . ASP A 1 522 ? 46.085 -0.178 -67.955 1.00 86.31 522 ASP A C 1
ATOM 4157 O O . ASP A 1 522 ? 45.649 0.984 -67.919 1.00 86.31 522 ASP A O 1
ATOM 4161 N N . PRO A 1 523 ? 47.355 -0.423 -68.340 1.00 82.25 523 PRO A N 1
ATOM 4162 C CA . PRO A 1 523 ? 48.291 0.643 -68.682 1.00 82.25 523 PRO A CA 1
ATOM 4163 C C . PRO A 1 523 ? 47.837 1.489 -69.873 1.00 82.25 523 PRO A C 1
ATOM 4165 O O . PRO A 1 523 ? 48.126 2.685 -69.916 1.00 82.25 523 PRO A O 1
ATOM 4168 N N . SER A 1 524 ? 47.108 0.905 -70.827 1.00 83.56 524 SER A N 1
ATOM 4169 C CA . SER A 1 524 ? 46.645 1.609 -72.029 1.00 83.56 524 SER A CA 1
ATOM 4170 C C . SER A 1 524 ? 45.635 2.694 -71.668 1.00 83.56 524 SER A C 1
ATOM 4172 O O . SER A 1 524 ? 45.729 3.830 -72.144 1.00 83.56 524 SER A O 1
ATOM 4174 N N . GLN A 1 525 ? 44.710 2.356 -70.769 1.00 84.75 525 GLN A N 1
ATOM 4175 C CA . GLN A 1 525 ? 43.679 3.257 -70.267 1.00 84.75 525 GLN A CA 1
ATOM 4176 C C . GLN A 1 525 ? 44.280 4.394 -69.426 1.00 84.75 525 GLN A C 1
ATOM 4178 O O . GLN A 1 525 ? 43.903 5.556 -69.591 1.00 84.75 525 GLN A O 1
ATOM 4183 N N . VAL A 1 526 ? 45.261 4.086 -68.569 1.00 83.31 526 VAL A N 1
ATOM 4184 C CA . VAL A 1 526 ? 45.975 5.096 -67.770 1.00 83.31 526 VAL A CA 1
ATOM 4185 C C . VAL A 1 526 ? 46.779 6.045 -68.657 1.00 83.31 526 VAL A C 1
ATOM 4187 O O . VAL A 1 526 ? 46.701 7.257 -68.474 1.00 83.31 526 VAL A O 1
ATOM 4190 N N . ILE A 1 527 ? 47.509 5.533 -69.654 1.00 83.38 527 ILE A N 1
ATOM 4191 C CA . ILE A 1 527 ? 48.281 6.368 -70.587 1.00 83.38 527 ILE A CA 1
ATOM 4192 C C . ILE A 1 527 ? 47.364 7.317 -71.364 1.00 83.38 527 ILE A C 1
ATOM 4194 O O . ILE A 1 527 ? 47.709 8.488 -71.530 1.00 83.38 527 ILE A O 1
ATOM 4198 N N . ALA A 1 528 ? 46.213 6.831 -71.842 1.00 85.31 528 ALA A N 1
ATOM 4199 C CA . ALA A 1 528 ? 45.232 7.666 -72.532 1.00 85.31 528 ALA A CA 1
ATOM 4200 C C . ALA A 1 528 ? 44.742 8.806 -71.626 1.00 85.31 528 ALA A C 1
ATOM 4202 O O . ALA A 1 528 ? 44.827 9.973 -72.006 1.00 85.31 528 ALA A O 1
ATOM 4203 N N . PHE A 1 529 ? 44.354 8.483 -70.389 1.00 86.44 529 PHE A N 1
ATOM 4204 C CA . PHE A 1 529 ? 43.921 9.475 -69.408 1.00 86.44 529 PHE A CA 1
ATOM 4205 C C . PHE A 1 529 ? 45.014 10.503 -69.066 1.00 86.44 529 PHE A C 1
ATOM 4207 O O . PHE A 1 529 ? 44.750 11.702 -69.055 1.00 86.44 529 PHE A O 1
ATOM 4214 N N . LEU A 1 530 ? 46.253 10.068 -68.809 1.00 82.69 530 LEU A N 1
ATOM 4215 C CA . LEU A 1 530 ? 47.355 10.968 -68.445 1.00 82.69 530 LEU A CA 1
ATOM 4216 C C . LEU A 1 530 ? 47.734 11.923 -69.586 1.00 82.69 530 LEU A C 1
ATOM 4218 O O . LEU A 1 530 ? 48.091 13.072 -69.324 1.00 82.69 530 LEU A O 1
ATOM 4222 N N . LYS A 1 531 ? 47.632 11.470 -70.844 1.00 82.12 531 LYS A N 1
ATOM 4223 C CA . LYS A 1 531 ? 47.828 12.317 -72.032 1.00 82.12 531 LYS A CA 1
ATOM 4224 C C . LYS A 1 531 ? 46.742 13.383 -72.158 1.00 82.12 531 LYS A C 1
ATOM 4226 O O . LYS A 1 531 ? 47.051 14.516 -72.507 1.00 82.12 531 LYS A O 1
ATOM 4231 N N . GLU A 1 532 ? 45.493 13.038 -71.857 1.00 79.88 532 GLU A N 1
ATOM 4232 C CA . GLU A 1 532 ? 44.369 13.984 -71.859 1.00 79.88 532 GLU A CA 1
ATOM 4233 C C . GLU A 1 532 ? 44.423 14.968 -70.683 1.00 79.88 532 GLU A C 1
ATOM 4235 O O . GLU A 1 532 ? 44.022 16.124 -70.817 1.00 79.88 532 GLU A O 1
ATOM 4240 N N . ALA A 1 533 ? 44.955 14.540 -69.535 1.00 73.50 533 ALA A N 1
ATOM 4241 C CA . ALA A 1 533 ? 45.001 15.333 -68.310 1.00 73.50 533 ALA A CA 1
ATOM 4242 C C . ALA A 1 533 ? 45.970 16.533 -68.357 1.00 73.50 533 ALA A C 1
ATOM 4244 O O . ALA A 1 533 ? 45.961 17.325 -67.415 1.00 73.50 533 ALA A O 1
ATOM 4245 N N . ASN A 1 534 ? 46.784 16.688 -69.418 1.00 69.00 534 ASN A N 1
ATOM 4246 C CA . ASN A 1 534 ? 47.711 17.815 -69.635 1.00 69.00 534 ASN A CA 1
ATOM 4247 C C . ASN A 1 534 ? 48.475 18.219 -68.358 1.00 69.00 534 ASN A C 1
ATOM 4249 O O . ASN A 1 534 ? 48.492 19.382 -67.947 1.00 69.00 534 ASN A O 1
ATOM 4253 N N . LEU A 1 535 ? 49.081 17.226 -67.701 1.00 69.19 535 LEU A N 1
ATOM 4254 C CA . LEU A 1 535 ? 49.831 17.418 -66.464 1.00 69.19 535 LEU A CA 1
ATOM 4255 C C . LEU A 1 535 ? 50.953 18.439 -66.687 1.00 69.19 535 LEU A C 1
ATOM 4257 O O . LEU A 1 535 ? 51.856 18.208 -67.489 1.00 69.19 535 LEU A O 1
ATOM 4261 N N . GLN A 1 536 ? 50.901 19.569 -65.977 1.00 60.62 536 GLN A N 1
ATOM 4262 C CA . GLN A 1 536 ? 52.010 20.518 -65.975 1.00 60.62 536 GLN A CA 1
ATOM 4263 C C . GLN A 1 536 ? 53.203 19.851 -65.291 1.00 60.62 536 GLN A C 1
ATOM 4265 O O . GLN A 1 536 ? 53.196 19.620 -64.083 1.00 60.62 536 GLN A O 1
ATOM 4270 N N . THR A 1 537 ? 54.213 19.516 -66.087 1.00 50.50 537 THR A N 1
ATOM 4271 C CA . THR A 1 537 ? 55.546 19.168 -65.604 1.00 50.50 537 THR A CA 1
ATOM 4272 C C . THR A 1 537 ? 56.087 20.360 -64.821 1.00 50.50 537 THR A C 1
ATOM 4274 O O . THR A 1 537 ? 56.273 21.428 -65.408 1.00 50.50 537 THR A O 1
ATOM 4277 N N . HIS A 1 538 ? 56.294 20.194 -63.515 1.00 44.62 538 HIS A N 1
ATOM 4278 C CA . HIS A 1 538 ? 57.169 21.086 -62.761 1.00 44.62 538 HIS A CA 1
ATOM 4279 C C . HIS A 1 538 ? 58.620 20.676 -62.962 1.00 44.62 538 HIS A C 1
ATOM 4281 O O . HIS A 1 538 ? 58.894 19.458 -62.847 1.00 44.62 538 HIS A O 1
#

Mean predicted aligned error: 14.93 Å